Protein 2VLG (pdb70)

Radius of gyration: 27.36 Å; Cα contacts (8 Å, |Δi|>4): 821; chains: 4; bounding box: 69×35×75 Å

Solvent-accessible surface area: 21642 Å² total; per-residue (Å²): 135,46,0,50,3,0,6,14,68,97,20,75,0,2,4,3,15,64,38,0,104,143,39,0,21,39,93,25,55,68,0,27,49,38,74,11,122,94,10,12,34,136,123,9,66,159,36,4,130,40,34,14,181,72,154,87,19,1,16,18,5,25,0,44,0,46,59,102,92,162,70,84,19,113,0,20,0,4,34,39,44,174,189,196,39,30,6,1,34,2,49,52,115,163,40,0,47,1,0,9,16,94,95,21,67,0,4,4,1,15,65,34,0,106,144,49,0,20,41,92,20,52,67,0,36,51,39,95,8,118,98,11,4,36,144,132,11,38,132,50,4,101,31,29,14,190,75,143,92,13,2,15,18,5,29,0,44,0,55,51,100,88,158,65,84,21,115,0,20,0,4,14,28,22,98,61,215,26,35,0,0,29,1,58,52,107,151,48,1,76,3,28,3,26,46,53,4,90,2,92,93,2,18,64,31,0,93,143,44,1,13,40,103,59,59,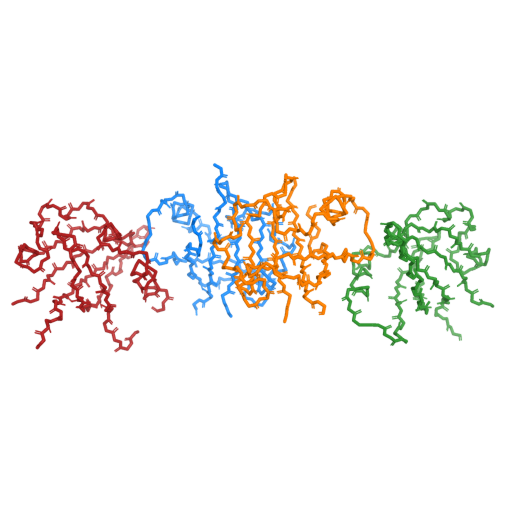72,0,70,37,39,22,8,45,93,13,0,44,139,117,14,43,66,115,14,11,38,26,15,9,71,123,36,144,160,88,69,8,60,4,47,2,47,47,95,84,154,72,76,27,105,1,56,1,57,28,117,54,61,51,69,181,83,182,136,53,98,58,53,0,64,5,109,6,110,13,79,126,226,149,51,1,76,2,29,2,26,47,54,2,94,2,94,91,2,17,63,31,0,99,143,43,1,19,40,99,66,61,70,1,72,34,37,23,8,43,94,11,7,94,149,122,1,52,144,68,4,28,31,31,21,14,114,130,177,131,38,4,43,2,53,4,39,49,99,87,154,71,87,24,94,1,44,1,50,44,113,62,57,49,65,180,101,183,100,39,94,52,80,0,66,7,108,8,100,21,68,125,163,227

B-factor: mean 29.2, std 7.33, range [7.34, 68.82]

Structure (mmCIF, N/CA/C/O backbone):
data_2VLG
#
_entry.id   2VLG
#
_cell.length_a   53.568
_cell.length_b   55.516
_cell.length_c   78.879
_cell.angle_alpha   90.00
_cell.angle_beta   109.01
_cell.angle_gamma   90.00
#
_symmetry.space_group_name_H-M   'P 1 21 1'
#
loop_
_entity.id
_entity.type
_entity.pdbx_description
1 polymer 'SPORULATION KINASE A'
2 non-polymer 'CHLORIDE ION'
3 non-polymer 'ACETATE ION'
4 water water
#
loop_
_atom_site.group_PDB
_atom_site.id
_atom_site.type_symbol
_atom_site.label_atom_id
_atom_site.label_alt_id
_atom_site.label_comp_id
_atom_site.label_asym_id
_atom_site.label_entity_id
_atom_site.label_seq_id
_atom_site.pdbx_PDB_ins_code
_atom_site.Cartn_x
_atom_site.Cartn_y
_atom_site.Cartn_z
_atom_site.occupancy
_atom_site.B_iso_or_equiv
_atom_site.auth_seq_id
_atom_site.auth_comp_id
_atom_site.auth_asym_id
_atom_site.auth_atom_id
_atom_site.pdbx_PDB_model_num
ATOM 1 N N . THR A 1 9 ? 38.360 -4.342 8.000 1.00 41.17 15 THR A N 1
ATOM 2 C CA . THR A 1 9 ? 37.432 -3.849 9.096 1.00 40.67 15 THR A CA 1
ATOM 3 C C . THR A 1 9 ? 37.643 -2.412 9.622 1.00 38.51 15 THR A C 1
ATOM 4 O O . THR A 1 9 ? 36.762 -1.871 10.334 1.00 38.70 15 THR A O 1
ATOM 8 N N . ASP A 1 10 ? 38.776 -1.783 9.298 1.00 34.98 16 ASP A N 1
ATOM 9 C CA . ASP A 1 10 ? 38.917 -0.369 9.668 1.00 30.24 16 ASP A CA 1
ATOM 10 C C . ASP A 1 10 ? 38.054 0.412 8.694 1.00 28.23 16 ASP A C 1
ATOM 11 O O . ASP A 1 10 ? 38.024 0.107 7.491 1.00 28.00 16 ASP A O 1
ATOM 16 N N . ILE A 1 11 ? 37.368 1.419 9.215 1.00 26.59 17 ILE A N 1
ATOM 17 C CA . ILE A 1 11 ? 36.655 2.399 8.424 1.00 25.52 17 ILE A CA 1
ATOM 18 C C . ILE A 1 11 ? 37.634 3.571 8.257 1.00 25.33 17 ILE A C 1
ATOM 19 O O . ILE A 1 11 ? 38.302 3.993 9.204 1.00 24.41 17 ILE A O 1
ATOM 24 N N . HIS A 1 12 ? 37.782 4.074 7.035 1.00 23.18 18 HIS A N 1
ATOM 25 C CA . HIS A 1 12 ? 38.700 5.169 6.855 1.00 21.92 18 HIS A CA 1
ATOM 26 C C . HIS A 1 12 ? 37.851 6.370 6.606 1.00 22.60 18 HIS A C 1
ATOM 27 O O . HIS A 1 12 ? 36.880 6.278 5.862 1.00 21.28 18 HIS A O 1
ATOM 34 N N . ALA A 1 13 ? 38.219 7.504 7.187 1.00 22.45 19 ALA A N 1
ATOM 35 C CA . ALA A 1 13 ? 37.442 8.661 7.030 1.00 21.96 19 ALA A CA 1
ATOM 36 C C . ALA A 1 13 ? 38.382 9.796 6.966 1.00 23.75 19 ALA A C 1
ATOM 37 O O . ALA A 1 13 ? 39.513 9.706 7.438 1.00 25.18 19 ALA A O 1
ATOM 39 N N . VAL A 1 14 ? 37.941 10.847 6.296 1.00 21.86 20 VAL A N 1
ATOM 40 C CA . VAL A 1 14 ? 38.707 12.086 6.246 1.00 21.50 20 VAL A CA 1
ATOM 41 C C . VAL A 1 14 ? 37.790 13.205 6.659 1.00 21.74 20 VAL A C 1
ATOM 42 O O . VAL A 1 14 ? 36.654 13.275 6.156 1.00 21.19 20 VAL A O 1
ATOM 46 N N . LEU A 1 15 ? 38.264 14.079 7.574 1.00 23.00 21 LEU A N 1
ATOM 47 C CA . LEU A 1 15 ? 37.425 15.171 8.072 1.00 23.37 21 LEU A CA 1
ATOM 48 C C . LEU A 1 15 ? 38.092 16.474 7.795 1.00 24.46 21 LEU A C 1
ATOM 49 O O . LEU A 1 15 ? 39.315 16.573 7.892 1.00 25.84 21 LEU A O 1
ATOM 54 N N . ALA A 1 16 ? 37.301 17.489 7.491 1.00 25.57 22 ALA A N 1
ATOM 55 C CA . ALA A 1 16 ? 37.860 18.839 7.361 1.00 25.71 22 ALA A CA 1
ATOM 56 C C . ALA A 1 16 ? 38.106 19.308 8.764 1.00 28.02 22 ALA A C 1
ATOM 57 O O . ALA A 1 16 ? 37.689 18.686 9.746 1.00 26.38 22 ALA A O 1
ATOM 59 N N . SER A 1 17 ? 38.777 20.430 8.879 1.00 28.94 23 SER A N 1
ATOM 60 C CA . SER A 1 17 ? 39.120 20.892 10.201 1.00 31.60 23 SER A CA 1
ATOM 61 C C . SER A 1 17 ? 37.887 21.343 11.003 1.00 32.09 23 SER A C 1
ATOM 62 O O . SER A 1 17 ? 37.945 21.393 12.228 1.00 33.13 23 SER A O 1
ATOM 65 N N . ASN A 1 18 ? 36.771 21.632 10.337 1.00 31.19 24 ASN A N 1
ATOM 66 C CA . ASN A 1 18 ? 35.540 21.957 11.042 1.00 31.43 24 ASN A CA 1
ATOM 67 C C . ASN A 1 18 ? 34.640 20.744 11.346 1.00 31.16 24 ASN A C 1
ATOM 68 O O . ASN A 1 18 ? 33.543 20.921 11.887 1.00 31.57 24 ASN A O 1
ATOM 73 N N . GLY A 1 19 ? 35.093 19.535 11.001 1.00 29.49 25 GLY A N 1
ATOM 74 C CA . GLY A 1 19 ? 34.363 18.260 11.315 1.00 27.59 25 GLY A CA 1
ATOM 75 C C . GLY A 1 19 ? 33.519 17.665 10.176 1.00 26.19 25 GLY A C 1
ATOM 76 O O . GLY A 1 19 ? 32.881 16.609 10.290 1.00 26.18 25 GLY A O 1
ATOM 77 N N . ARG A 1 20 ? 33.466 18.403 9.086 1.00 25.30 26 ARG A N 1
ATOM 78 C CA . ARG A 1 20 ? 32.767 17.981 7.911 1.00 24.24 26 ARG A CA 1
ATOM 79 C C . ARG A 1 20 ? 33.448 16.731 7.397 1.00 24.02 26 ARG A C 1
ATOM 80 O O . ARG A 1 20 ? 34.688 16.659 7.267 1.00 23.70 26 ARG A O 1
ATOM 88 N N . ILE A 1 21 ? 32.610 15.746 7.090 1.00 22.56 27 ILE A N 1
ATOM 89 C CA . ILE A 1 21 ? 33.092 14.488 6.593 1.00 21.18 27 ILE A CA 1
ATOM 90 C C . ILE A 1 21 ? 33.356 14.676 5.088 1.00 22.15 27 ILE A C 1
ATOM 91 O O . ILE A 1 21 ? 32.414 14.824 4.299 1.00 22.03 27 ILE A O 1
ATOM 96 N N . ILE A 1 22 ? 34.643 14.650 4.739 1.00 19.86 28 ILE A N 1
ATOM 97 C CA . ILE A 1 22 ? 35.127 14.793 3.343 1.00 19.50 28 ILE A CA 1
ATOM 98 C C . ILE A 1 22 ? 35.003 13.451 2.639 1.00 20.11 28 ILE A C 1
ATOM 99 O O . ILE A 1 22 ? 34.612 13.407 1.490 1.00 21.23 28 ILE A O 1
ATOM 104 N N . TYR A 1 23 ? 35.292 12.370 3.357 1.00 20.98 29 TYR A N 1
ATOM 105 C CA . TYR A 1 23 ? 35.268 11.042 2.777 1.00 20.49 29 TYR A CA 1
ATOM 106 C C . TYR A 1 23 ? 35.067 10.027 3.879 1.00 20.19 29 TYR A C 1
ATOM 107 O O . TYR A 1 23 ? 35.499 10.219 5.014 1.00 19.31 29 TYR A O 1
ATOM 116 N N . ILE A 1 24 ? 34.411 8.917 3.566 1.00 21.15 30 ILE A N 1
ATOM 117 C CA . ILE A 1 24 ? 34.353 7.821 4.477 1.00 21.64 30 ILE A CA 1
ATOM 118 C C . ILE A 1 24 ? 34.294 6.593 3.592 1.00 21.40 30 ILE A C 1
ATOM 119 O O . ILE A 1 24 ? 33.710 6.657 2.495 1.00 23.82 30 ILE A O 1
ATOM 124 N N . SER A 1 25 ? 34.945 5.510 4.008 1.00 22.40 31 SER A N 1
ATOM 125 C CA . SER A 1 25 ? 34.972 4.344 3.142 1.00 19.85 31 SER A CA 1
ATOM 126 C C . SER A 1 25 ? 33.630 3.633 3.071 1.00 22.34 31 SER A C 1
ATOM 127 O O . SER A 1 25 ? 32.716 3.937 3.871 1.00 22.16 31 SER A O 1
ATOM 130 N N . ALA A 1 26 ? 33.502 2.688 2.113 1.00 21.64 32 ALA A N 1
ATOM 131 C CA . ALA A 1 26 ? 32.182 2.135 1.771 1.00 23.48 32 ALA A CA 1
ATOM 132 C C . ALA A 1 26 ? 31.666 1.233 2.868 1.00 24.64 32 ALA A C 1
ATOM 133 O O . ALA A 1 26 ? 30.482 0.951 2.915 1.00 23.60 32 ALA A O 1
ATOM 135 N N . ASN A 1 27 ? 32.553 0.796 3.780 1.00 25.69 33 ASN A N 1
ATOM 136 C CA . ASN A 1 27 ? 32.095 -0.040 4.904 1.00 25.94 33 ASN A CA 1
ATOM 137 C C . ASN A 1 27 ? 31.378 0.729 6.025 1.00 26.22 33 ASN A C 1
ATOM 138 O O . ASN A 1 27 ? 31.000 0.167 7.049 1.00 25.64 33 ASN A O 1
ATOM 143 N N . SER A 1 28 ? 31.152 2.014 5.819 1.00 25.37 34 SER A N 1
ATOM 144 C CA . SER A 1 28 ? 30.279 2.739 6.684 1.00 26.01 34 SER A CA 1
ATOM 145 C C . SER A 1 28 ? 28.886 2.089 6.763 1.00 27.76 34 SER A C 1
ATOM 146 O O . SER A 1 28 ? 28.258 2.079 7.846 1.00 27.50 34 SER A O 1
ATOM 149 N N . LYS A 1 29 ? 28.387 1.587 5.634 1.00 28.07 35 LYS A N 1
ATOM 150 C CA . LYS A 1 29 ? 27.058 0.961 5.599 1.00 29.60 35 LYS A CA 1
ATOM 151 C C . LYS A 1 29 ? 27.039 -0.249 6.507 1.00 29.66 35 LYS A C 1
ATOM 152 O O . LYS A 1 29 ? 26.220 -0.308 7.432 1.00 31.16 35 LYS A O 1
ATOM 158 N N . LEU A 1 30 ? 27.971 -1.179 6.295 1.00 29.07 36 LEU A N 1
ATOM 159 C CA . LEU A 1 30 ? 28.129 -2.361 7.151 1.00 29.79 36 LEU A CA 1
ATOM 160 C C . LEU A 1 30 ? 28.151 -2.096 8.663 1.00 29.87 36 LEU A C 1
ATOM 161 O O . LEU A 1 30 ? 27.458 -2.771 9.439 1.00 30.23 36 LEU A O 1
ATOM 166 N N . HIS A 1 31 ? 29.005 -1.175 9.074 1.00 28.67 37 HIS A N 1
ATOM 167 C CA . HIS A 1 31 ? 29.263 -0.938 10.494 1.00 28.66 37 HIS A CA 1
ATOM 168 C C . HIS A 1 31 ? 28.356 0.102 11.139 1.00 28.96 37 HIS A C 1
ATOM 169 O O . HIS A 1 31 ? 28.061 -0.009 12.332 1.00 29.43 37 HIS A O 1
ATOM 176 N N . LEU A 1 32 ? 27.912 1.095 10.369 1.00 26.60 38 LEU A N 1
ATOM 177 C CA . LEU A 1 32 ? 27.282 2.243 10.959 1.00 27.05 38 LEU A CA 1
ATOM 178 C C . LEU A 1 32 ? 25.882 2.430 10.454 1.00 26.91 38 LEU A C 1
ATOM 179 O O . LEU A 1 32 ? 25.160 3.243 10.992 1.00 28.29 38 LEU A O 1
ATOM 184 N N . GLY A 1 33 ? 25.478 1.667 9.431 1.00 26.54 39 GLY A N 1
ATOM 185 C CA . GLY A 1 33 ? 24.114 1.740 8.932 1.00 25.04 39 GLY A CA 1
ATOM 186 C C . GLY A 1 33 ? 23.860 2.766 7.867 1.00 24.90 39 GLY A C 1
ATOM 187 O O . GLY A 1 33 ? 22.760 2.809 7.312 1.00 25.54 39 GLY A O 1
ATOM 188 N N . TYR A 1 34 ? 24.872 3.589 7.578 1.00 25.60 40 TYR A N 1
ATOM 189 C CA . TYR A 1 34 ? 24.772 4.638 6.595 1.00 25.48 40 TYR A CA 1
ATOM 190 C C . TYR A 1 34 ? 25.663 4.383 5.380 1.00 25.52 40 TYR A C 1
ATOM 191 O O . TYR A 1 34 ? 26.837 4.003 5.525 1.00 25.94 40 TYR A O 1
ATOM 200 N N . LEU A 1 35 ? 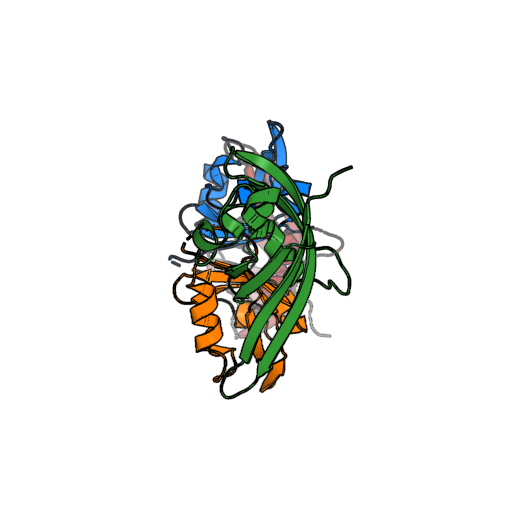25.118 4.635 4.186 1.00 25.41 41 LEU A N 1
ATOM 201 C CA . LEU A 1 35 ? 25.930 4.634 2.961 1.00 24.89 41 LEU A CA 1
ATOM 202 C C . LEU A 1 35 ? 26.904 5.801 3.013 1.00 26.35 41 LEU A C 1
ATOM 203 O O . LEU A 1 35 ? 26.634 6.787 3.691 1.00 23.90 41 LEU A O 1
ATOM 208 N N . GLN A 1 36 ? 28.011 5.739 2.262 1.00 26.75 42 GLN A N 1
ATOM 209 C CA . GLN A 1 36 ? 29.010 6.839 2.310 1.00 27.13 42 GLN A CA 1
ATOM 210 C C . GLN A 1 36 ? 28.364 8.126 1.940 1.00 27.43 42 GLN A C 1
ATOM 211 O O . GLN A 1 36 ? 28.692 9.196 2.496 1.00 28.23 42 GLN A O 1
ATOM 217 N N . GLY A 1 37 ? 27.445 8.059 0.971 1.00 27.36 43 GLY A N 1
ATOM 218 C CA . GLY A 1 37 ? 26.765 9.255 0.502 1.00 27.85 43 GLY A CA 1
ATOM 219 C C . GLY A 1 37 ? 25.868 9.903 1.524 1.00 28.54 43 GLY A C 1
ATOM 220 O O . GLY A 1 37 ? 25.510 11.102 1.402 1.00 29.31 43 GLY A O 1
ATOM 221 N N . GLU A 1 38 ? 25.455 9.116 2.518 1.00 27.31 44 GLU A N 1
ATOM 222 C CA . GLU A 1 38 ? 24.586 9.636 3.562 1.00 26.75 44 GLU A CA 1
ATOM 223 C C . GLU A 1 38 ? 25.395 10.369 4.624 1.00 27.57 44 GLU A C 1
ATOM 224 O O . GLU A 1 38 ? 24.840 11.122 5.419 1.00 30.27 44 GLU A O 1
ATOM 230 N N . MET A 1 39 ? 26.701 10.101 4.674 1.00 26.93 45 MET A N 1
ATOM 231 C CA . MET A 1 39 ? 27.590 10.735 5.645 1.00 24.04 45 MET A CA 1
ATOM 232 C C . MET A 1 39 ? 28.467 11.806 5.068 1.00 25.08 45 MET A C 1
ATOM 233 O O . MET A 1 39 ? 28.642 12.837 5.680 1.00 24.97 45 MET A O 1
ATOM 238 N N . ILE A 1 40 ? 29.001 11.594 3.863 1.00 22.98 46 ILE A N 1
ATOM 239 C CA . ILE A 1 40 ? 29.878 12.592 3.281 1.00 23.48 46 ILE A CA 1
ATOM 240 C C . ILE A 1 40 ? 29.129 13.896 3.127 1.00 23.39 46 ILE A C 1
ATOM 241 O O . ILE A 1 40 ? 27.981 13.922 2.655 1.00 24.82 46 ILE A O 1
ATOM 246 N N . GLY A 1 41 ? 29.781 14.989 3.528 1.00 23.98 47 GLY A N 1
ATOM 247 C CA . GLY A 1 41 ? 29.148 16.301 3.475 1.00 24.23 47 GLY A CA 1
ATOM 248 C C . GLY A 1 41 ? 28.426 16.708 4.730 1.00 25.49 47 GLY A C 1
ATOM 249 O O . GLY A 1 41 ? 28.092 17.883 4.895 1.00 25.64 47 GLY A O 1
ATOM 250 N N . SER A 1 42 ? 28.196 15.751 5.621 1.00 25.92 48 SER A N 1
ATOM 251 C CA . SER A 1 42 ? 27.607 16.053 6.932 1.00 27.32 48 SER A CA 1
ATOM 252 C C . SER A 1 42 ? 28.732 16.214 7.944 1.00 27.37 48 SER A C 1
ATOM 253 O O . SER A 1 42 ? 29.867 15.847 7.686 1.00 26.76 48 SER A O 1
ATOM 256 N N . PHE A 1 43 ? 28.405 16.711 9.131 1.00 28.01 49 PHE A N 1
ATOM 257 C CA . PHE A 1 43 ? 29.402 16.877 10.162 1.00 27.99 49 PHE A CA 1
ATOM 258 C C . PHE A 1 43 ? 29.473 15.620 10.949 1.00 27.86 49 PHE A C 1
ATOM 259 O O . PHE A 1 43 ? 28.454 15.032 11.251 1.00 28.38 49 PHE A O 1
ATOM 267 N N . LEU A 1 44 ? 30.657 15.229 11.364 1.00 26.67 50 LEU A N 1
ATOM 268 C CA . LEU A 1 44 ? 30.731 13.995 12.115 1.00 27.19 50 LEU A CA 1
ATOM 269 C C . LEU A 1 44 ? 29.856 14.114 13.403 1.00 28.41 50 LEU A C 1
ATOM 270 O O . LEU A 1 44 ? 29.217 13.154 13.802 1.00 27.35 50 LEU A O 1
ATOM 275 N N . LYS A 1 45 ? 29.751 15.318 13.985 1.00 28.63 51 LYS A N 1
ATOM 276 C CA . LYS A 1 45 ? 28.966 15.458 15.260 1.00 28.47 51 LYS A CA 1
ATOM 277 C C . LYS A 1 45 ? 27.526 14.978 15.157 1.00 28.23 51 LYS A C 1
ATOM 278 O O . LYS A 1 45 ? 26.887 14.673 16.161 1.00 29.87 51 LYS A O 1
ATOM 284 N N . THR A 1 46 ? 27.002 14.983 13.948 1.00 28.94 52 THR A N 1
ATOM 285 C CA . THR A 1 46 ? 25.630 14.675 13.641 1.00 29.58 52 THR A CA 1
ATOM 286 C C . THR A 1 46 ? 25.369 13.230 13.979 1.00 28.43 52 THR A C 1
ATOM 287 O O . THR A 1 46 ? 24.223 12.871 14.281 1.00 28.97 52 THR A O 1
ATOM 291 N N . PHE A 1 47 ? 26.427 12.405 13.910 1.00 25.82 53 PHE A N 1
ATOM 292 C CA . PHE A 1 47 ? 26.297 10.947 14.078 1.00 25.26 53 PHE A CA 1
ATOM 293 C C . PHE A 1 47 ? 26.731 10.448 15.439 1.00 24.69 53 PHE A C 1
ATOM 294 O O . PHE A 1 47 ? 26.555 9.305 15.750 1.00 26.73 53 PHE A O 1
ATOM 302 N N . LEU A 1 48 ? 27.255 11.330 16.285 1.00 24.47 54 LEU A N 1
ATOM 303 C CA . LEU A 1 48 ? 27.809 10.926 17.553 1.00 23.07 54 LEU A CA 1
ATOM 304 C C . LEU A 1 48 ? 26.769 10.956 18.630 1.00 23.90 54 LEU A C 1
ATOM 305 O O . LEU A 1 48 ? 25.855 11.826 18.604 1.00 24.45 54 LEU A O 1
ATOM 310 N N . HIS A 1 49 ? 26.918 10.091 19.616 1.00 23.30 55 HIS A N 1
ATOM 311 C CA . HIS A 1 49 ? 26.088 10.268 20.800 1.00 24.87 55 HIS A CA 1
ATOM 312 C C . HIS A 1 49 ? 26.203 11.661 21.342 1.00 26.05 55 HIS A C 1
ATOM 313 O O . HIS A 1 49 ? 27.311 12.199 21.479 1.00 25.92 55 HIS A O 1
ATOM 320 N N . GLU A 1 50 ? 25.078 12.293 21.721 1.00 26.26 56 GLU A N 1
ATOM 321 C CA . GLU A 1 50 ? 25.178 13.691 22.062 1.00 26.85 56 GLU A CA 1
ATOM 322 C C . GLU A 1 50 ? 26.174 13.958 23.191 1.00 27.92 56 GLU A C 1
ATOM 323 O O . GLU A 1 50 ? 26.710 15.058 23.280 1.00 28.64 56 GLU A O 1
ATOM 329 N N . GLU A 1 51 ? 26.400 12.992 24.081 1.00 28.01 57 GLU A N 1
ATOM 330 C CA . GLU A 1 51 ? 27.329 13.195 25.174 1.00 29.18 57 GLU A CA 1
ATOM 331 C C . GLU A 1 51 ? 28.793 13.113 24.828 1.00 28.46 57 GLU A C 1
ATOM 332 O O . GLU A 1 51 ? 29.653 13.460 25.666 1.00 28.69 57 GLU A O 1
ATOM 338 N N . ASP A 1 52 ? 29.090 12.619 23.629 1.00 27.17 58 ASP A N 1
ATOM 339 C CA . ASP A 1 52 ? 30.464 12.380 23.239 1.00 28.18 58 ASP A CA 1
ATOM 340 C C . ASP A 1 52 ? 30.984 13.456 22.324 1.00 28.67 58 ASP A C 1
ATOM 341 O O . ASP A 1 52 ? 32.071 13.323 21.799 1.00 28.64 58 ASP A O 1
ATOM 346 N N . GLN A 1 53 ? 30.229 14.548 22.165 1.00 29.96 59 GLN A N 1
ATOM 347 C CA . GLN A 1 53 ? 30.589 15.591 21.209 1.00 31.29 59 GLN A CA 1
ATOM 348 C C . GLN A 1 53 ? 31.807 16.466 21.630 1.00 31.51 59 GLN A C 1
ATOM 349 O O . GLN A 1 53 ? 32.635 16.803 20.793 1.00 32.18 59 GLN A O 1
ATOM 355 N N . PHE A 1 54 ? 31.903 16.852 22.903 1.00 32.13 60 PHE A N 1
ATOM 356 C CA . PHE A 1 54 ? 33.093 17.565 23.373 1.00 31.74 60 PHE A CA 1
ATOM 357 C C . PHE A 1 54 ? 34.338 16.661 23.251 1.00 33.18 60 PHE A C 1
ATOM 358 O O . PHE A 1 54 ? 35.349 17.048 22.675 1.00 34.78 60 PHE A O 1
ATOM 366 N N . LEU A 1 55 ? 34.234 15.462 23.802 1.00 32.50 61 LEU A N 1
ATOM 367 C CA . LEU A 1 55 ? 35.313 14.487 23.802 1.00 32.18 61 LEU A CA 1
ATOM 368 C C . LEU A 1 55 ? 35.922 14.271 22.408 1.00 30.73 61 LEU A C 1
ATOM 369 O O . LEU A 1 55 ? 37.172 14.381 22.227 1.00 30.45 61 LEU A O 1
ATOM 374 N N . VAL A 1 56 ? 35.079 14.002 21.414 1.00 28.80 62 VAL A N 1
ATOM 375 C CA . VAL A 1 56 ? 35.571 13.777 20.058 1.00 28.80 62 VAL A CA 1
ATOM 376 C C . VAL A 1 56 ? 36.102 15.038 19.405 1.00 29.38 62 VAL A C 1
ATOM 377 O O . VAL A 1 56 ? 37.180 15.025 18.837 1.00 30.24 62 VAL A O 1
ATOM 381 N N . GLU A 1 57 ? 35.377 16.146 19.469 1.00 30.57 63 GLU A N 1
ATOM 382 C CA . GLU A 1 57 ? 35.890 17.383 18.833 1.00 29.42 63 GLU A CA 1
ATOM 383 C C . GLU A 1 57 ? 37.274 17.752 19.375 1.00 29.84 63 GLU A C 1
ATOM 384 O O . GLU A 1 57 ? 38.171 18.215 18.640 1.00 30.61 63 GLU A O 1
ATOM 390 N N . SER A 1 58 ? 37.409 17.586 20.680 1.00 28.80 64 SER A N 1
ATOM 391 C CA . SER A 1 58 ? 38.624 17.939 21.363 1.00 28.85 64 SER A CA 1
ATOM 392 C C . SER A 1 58 ? 39.757 17.013 20.940 1.00 29.03 64 SER A C 1
ATOM 393 O O . SER A 1 58 ? 40.889 17.481 20.706 1.00 28.35 64 SER A O 1
ATOM 396 N N . TYR A 1 59 ? 39.471 15.707 20.872 1.00 26.99 65 TYR A N 1
ATOM 397 C CA . TYR A 1 59 ? 40.454 14.719 20.449 1.00 26.53 65 TYR A CA 1
ATOM 398 C C . TYR A 1 59 ? 41.066 15.066 19.094 1.00 27.94 65 TYR A C 1
ATOM 399 O O . TYR A 1 59 ? 42.297 15.052 18.920 1.00 25.91 65 TYR A O 1
ATOM 408 N N . PHE A 1 60 ? 40.204 15.401 18.136 1.00 28.69 66 PHE A N 1
ATOM 409 C CA . PHE A 1 60 ? 40.671 15.524 16.769 1.00 30.36 66 PHE A CA 1
ATOM 410 C C . PHE A 1 60 ? 41.234 16.885 16.455 1.00 30.88 66 PHE A C 1
ATOM 411 O O . PHE A 1 60 ? 41.931 17.027 15.446 1.00 32.10 66 PHE A O 1
ATOM 419 N N . TYR A 1 61 ? 40.974 17.871 17.322 1.00 31.79 67 TYR A N 1
ATOM 420 C CA . TYR A 1 61 ? 41.676 19.183 17.246 1.00 32.19 67 TYR A CA 1
ATOM 421 C C . TYR A 1 61 ? 43.157 19.094 17.692 1.00 32.16 67 TYR A C 1
ATOM 422 O O . TYR A 1 61 ? 44.042 19.721 17.098 1.00 32.04 67 TYR A O 1
ATOM 431 N N . ASN A 1 62 ? 43.393 18.317 18.745 1.00 30.46 68 ASN A N 1
ATOM 432 C CA . ASN A 1 62 ? 44.713 18.148 19.343 1.00 30.26 68 ASN A CA 1
ATOM 433 C C . ASN A 1 62 ? 45.738 17.460 18.479 1.00 28.97 68 ASN A C 1
ATOM 434 O O . ASN A 1 62 ? 45.403 16.582 17.731 1.00 27.88 68 ASN A O 1
ATOM 439 N N . GLU A 1 63 ? 47.000 17.867 18.592 1.00 29.71 69 GLU A N 1
ATOM 440 C CA . GLU A 1 63 ? 48.061 17.329 17.717 1.00 30.36 69 GLU A CA 1
ATOM 441 C C . GLU A 1 63 ? 48.618 16.021 18.227 1.00 28.93 69 GLU A C 1
ATOM 442 O O . GLU A 1 63 ? 49.004 15.140 17.439 1.00 28.42 69 GLU A O 1
ATOM 448 N N . HIS A 1 64 ? 48.698 15.903 19.551 1.00 26.60 70 HIS A N 1
ATOM 449 C CA . HIS A 1 64 ? 49.444 14.788 20.119 1.00 24.80 70 HIS A CA 1
ATOM 450 C C . HIS A 1 64 ? 48.497 13.702 20.476 1.00 22.31 70 HIS A C 1
ATOM 451 O O . HIS A 1 64 ? 47.510 13.973 21.117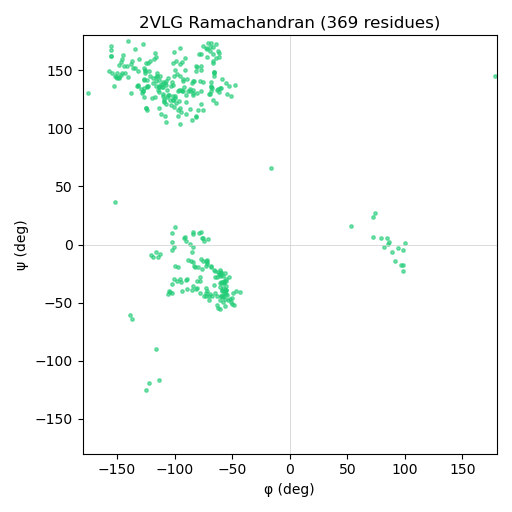 1.00 22.49 70 HIS A O 1
ATOM 458 N N . HIS A 1 65 ? 48.797 12.472 2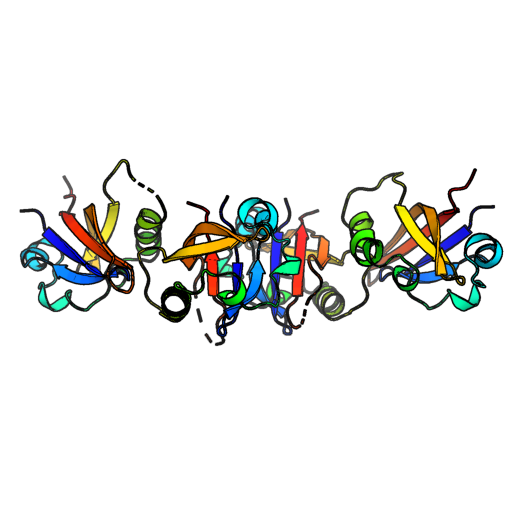0.079 1.00 21.15 71 HIS A N 1
ATOM 459 C CA . HIS A 1 65 ? 47.915 11.332 20.435 1.00 21.68 71 HIS A CA 1
ATOM 460 C C . HIS A 1 65 ? 48.732 10.140 20.838 1.00 20.91 71 HIS A C 1
ATOM 461 O O . HIS A 1 65 ? 49.899 10.042 20.446 1.00 20.82 71 HIS A O 1
ATOM 468 N N . LEU A 1 66 ? 48.147 9.262 21.637 1.00 19.92 72 LEU A N 1
ATOM 469 C CA . LEU A 1 66 ? 48.703 7.947 21.817 1.00 18.44 72 LEU A CA 1
ATOM 470 C C . LEU A 1 66 ? 47.549 6.973 21.815 1.00 19.72 72 LEU A C 1
ATOM 471 O O . LEU A 1 66 ? 47.440 6.150 20.927 1.00 22.12 72 LEU A O 1
ATOM 476 N N . MET A 1 67 ? 46.631 7.113 22.754 1.00 18.96 73 MET A N 1
ATOM 477 C CA . MET A 1 67 ? 45.474 6.204 22.825 1.00 20.16 73 MET A CA 1
ATOM 478 C C . MET A 1 67 ? 44.480 6.616 21.759 1.00 20.88 73 MET A C 1
ATOM 479 O O . MET A 1 67 ? 44.395 7.783 21.431 1.00 19.73 73 MET A O 1
ATOM 484 N N . PRO A 1 68 ? 43.717 5.662 21.246 1.00 21.82 74 PRO A N 1
ATOM 485 C CA . PRO A 1 68 ? 42.550 5.994 20.390 1.00 22.07 74 PRO A CA 1
ATOM 486 C C . PRO A 1 68 ? 41.473 6.747 21.122 1.00 23.83 74 PRO A C 1
ATOM 487 O O . PRO A 1 68 ? 41.512 6.857 22.382 1.00 24.03 74 PRO A O 1
ATOM 491 N N . CYS A 1 69 ? 40.473 7.211 20.369 1.00 24.22 75 CYS A N 1
ATOM 492 C CA . CYS A 1 69 ? 39.340 7.948 20.988 1.00 24.43 75 CYS A CA 1
ATOM 493 C C . CYS A 1 69 ? 38.263 6.918 20.934 1.00 23.92 75 CYS A C 1
ATOM 494 O O . CYS A 1 69 ? 38.001 6.442 19.865 1.00 23.59 75 CYS A O 1
ATOM 497 N N . THR A 1 70 ? 37.598 6.655 22.063 1.00 23.40 76 THR A N 1
ATOM 498 C CA . THR A 1 70 ? 36.526 5.728 22.182 1.00 24.80 76 THR A CA 1
ATOM 499 C C . THR A 1 70 ? 35.267 6.536 22.379 1.00 23.81 76 THR A C 1
ATOM 500 O O . THR A 1 70 ? 35.190 7.346 23.309 1.00 25.32 76 THR A O 1
ATOM 504 N N . PHE A 1 71 ? 34.273 6.302 21.516 1.00 24.09 77 PHE A N 1
ATOM 505 C CA . PHE A 1 71 ? 33.049 7.074 21.578 1.00 23.90 77 PHE A CA 1
ATOM 506 C C . PHE A 1 71 ? 31.892 6.298 20.967 1.00 24.09 77 PHE A C 1
ATOM 507 O O . PHE A 1 71 ? 32.057 5.210 20.367 1.00 24.82 77 PHE A O 1
ATOM 515 N N . ARG A 1 72 ? 30.689 6.819 21.221 1.00 25.83 78 ARG A N 1
ATOM 516 C CA . ARG A 1 72 ? 29.479 6.183 20.701 1.00 25.61 78 ARG A CA 1
ATOM 517 C C . ARG A 1 72 ? 29.046 6.844 19.409 1.00 25.64 78 ARG A C 1
ATOM 518 O O . ARG A 1 72 ? 28.952 8.076 19.258 1.00 23.95 78 ARG A O 1
ATOM 526 N N . PHE A 1 73 ? 28.741 6.012 18.441 1.00 25.00 79 PHE A N 1
ATOM 527 C CA . PHE A 1 73 ? 28.163 6.478 17.202 1.00 22.89 79 PHE A CA 1
ATOM 528 C C . PHE A 1 73 ? 26.698 6.057 17.211 1.00 23.17 79 PHE A C 1
ATOM 529 O O . PHE A 1 73 ? 26.384 4.959 17.668 1.00 22.63 79 PHE A O 1
ATOM 537 N N . ILE A 1 74 ? 25.793 6.899 16.737 1.00 20.92 80 ILE A N 1
ATOM 538 C CA . ILE A 1 74 ? 24.392 6.468 16.593 1.00 21.13 80 ILE A CA 1
ATOM 539 C C . ILE A 1 74 ? 24.141 5.973 15.189 1.00 21.99 80 ILE A C 1
ATOM 540 O O . ILE A 1 74 ? 24.187 6.745 14.225 1.00 22.37 80 ILE A O 1
ATOM 545 N N . LYS A 1 75 ? 23.867 4.682 15.046 1.00 20.95 81 LYS A N 1
ATOM 546 C CA . LYS A 1 75 ? 23.597 4.137 13.752 1.00 22.45 81 LYS A CA 1
ATOM 547 C C . LYS A 1 75 ? 22.315 4.664 13.149 1.00 23.23 81 LYS A C 1
ATOM 548 O O . LYS A 1 75 ? 21.465 5.257 13.834 1.00 24.19 81 LYS A O 1
ATOM 554 N N . LYS A 1 76 ? 22.109 4.366 11.860 1.00 22.70 82 LYS A N 1
ATOM 555 C CA . LYS A 1 76 ? 20.898 4.787 11.203 1.00 22.12 82 LYS A CA 1
ATOM 556 C C . LYS A 1 76 ? 19.632 4.289 11.892 1.00 23.05 82 LYS A C 1
ATOM 557 O O . LYS A 1 76 ? 18.595 4.957 11.877 1.00 23.04 82 LYS A O 1
ATOM 563 N N . ASP A 1 77 ? 19.693 3.124 12.526 1.00 23.54 83 ASP A N 1
ATOM 564 C CA . ASP A 1 77 ? 18.490 2.600 13.165 1.00 22.69 83 ASP A CA 1
ATOM 565 C C . ASP A 1 77 ? 18.295 3.193 14.576 1.00 22.29 83 ASP A C 1
ATOM 566 O O . ASP A 1 77 ? 17.437 2.778 15.327 1.00 21.63 83 ASP A O 1
ATOM 571 N N . HIS A 1 78 ? 19.074 4.207 14.917 1.00 22.79 84 HIS A N 1
ATOM 572 C CA . HIS A 1 78 ? 18.865 4.880 16.190 1.00 23.03 84 HIS A CA 1
ATOM 573 C C . HIS A 1 78 ? 19.329 4.091 17.383 1.00 23.57 84 HIS A C 1
ATOM 574 O O . HIS A 1 78 ? 18.846 4.323 18.498 1.00 23.58 84 HIS A O 1
ATOM 581 N N . THR A 1 79 ? 20.316 3.213 17.180 1.00 24.07 85 THR A N 1
ATOM 582 C CA . THR A 1 79 ? 20.938 2.487 18.295 1.00 23.62 85 THR A CA 1
ATOM 583 C C . THR A 1 79 ? 22.430 2.787 18.332 1.00 24.19 85 THR A C 1
ATOM 584 O O . THR A 1 79 ? 22.971 3.216 17.354 1.00 24.88 85 THR A O 1
ATOM 588 N N . ILE A 1 80 ? 23.063 2.601 19.481 1.00 23.93 86 ILE A N 1
ATOM 589 C CA . ILE A 1 80 ? 24.475 3.002 19.708 1.00 25.68 86 ILE A CA 1
ATOM 590 C C . ILE A 1 80 ? 25.381 1.918 19.208 1.00 26.61 86 ILE A C 1
ATOM 591 O O . ILE A 1 80 ? 25.080 0.751 19.366 1.00 26.95 86 ILE A O 1
ATOM 596 N N . VAL A 1 81 ? 26.494 2.306 18.592 1.00 27.20 87 VAL A N 1
ATOM 597 C CA . VAL A 1 81 ? 27.609 1.390 18.456 1.00 27.85 87 VAL A CA 1
ATOM 598 C C . VAL A 1 81 ? 28.879 2.066 19.018 1.00 27.69 87 VAL A C 1
ATOM 599 O O . VAL A 1 81 ? 29.120 3.274 18.786 1.00 29.63 87 VAL A O 1
ATOM 603 N N . TRP A 1 82 ? 29.666 1.343 19.811 1.00 27.25 88 TRP A N 1
ATOM 604 C CA . TRP A 1 82 ? 30.926 1.952 20.316 1.00 27.45 88 TRP A CA 1
ATOM 605 C C . TRP A 1 82 ? 32.028 1.787 19.297 1.00 28.14 88 TRP A C 1
ATOM 606 O O . TRP A 1 82 ? 32.201 0.679 18.729 1.00 28.06 88 TRP A O 1
ATOM 617 N N . VAL A 1 83 ? 32.837 2.820 19.104 1.00 27.28 89 VAL A N 1
ATOM 618 C CA . VAL A 1 83 ? 33.956 2.681 18.151 1.00 28.37 89 VAL A CA 1
ATOM 619 C C . VAL A 1 83 ? 35.188 3.309 18.750 1.00 26.87 89 VAL A C 1
ATOM 620 O O . VAL A 1 83 ? 35.097 4.135 19.686 1.00 27.21 89 VAL A O 1
ATOM 624 N N . GLU A 1 84 ? 36.344 2.894 18.265 1.00 26.47 90 GLU A N 1
ATOM 625 C CA . GLU A 1 84 ? 37.566 3.633 18.588 1.00 26.87 90 GLU A CA 1
ATOM 626 C C . GLU A 1 84 ? 38.152 4.133 17.300 1.00 25.73 90 GLU A C 1
ATOM 627 O O . GLU A 1 84 ? 38.153 3.414 16.306 1.00 25.27 90 GLU A O 1
ATOM 633 N N . ALA A 1 85 ? 38.722 5.333 17.351 1.00 24.20 91 ALA A N 1
ATOM 634 C CA . ALA A 1 85 ? 39.290 5.965 16.184 1.00 23.26 91 ALA A CA 1
ATOM 635 C C . ALA A 1 85 ? 40.660 6.489 16.510 1.00 24.04 91 ALA A C 1
ATOM 636 O O . ALA A 1 85 ? 40.924 6.927 17.651 1.00 24.67 91 ALA A O 1
ATOM 638 N N . ALA A 1 86 ? 41.525 6.512 15.504 1.00 24.52 92 ALA A N 1
ATOM 639 C CA . ALA A 1 86 ? 42.893 7.013 15.672 1.00 23.90 92 ALA A CA 1
ATOM 640 C C . ALA A 1 86 ? 43.257 7.796 14.422 1.00 25.53 92 ALA A C 1
ATOM 641 O O . ALA A 1 86 ? 42.790 7.444 13.328 1.00 26.54 92 ALA A O 1
ATOM 643 N N . VAL A 1 87 ? 44.022 8.875 14.589 1.00 25.01 93 VAL A N 1
ATOM 644 C CA . VAL A 1 87 ? 44.610 9.607 13.470 1.00 26.31 93 VAL A CA 1
ATOM 645 C C . VAL A 1 87 ? 45.587 8.679 12.750 1.00 28.34 93 VAL A C 1
ATOM 646 O O . VAL A 1 87 ? 46.568 8.203 13.372 1.00 28.37 93 VAL A O 1
ATOM 650 N N . GLU A 1 88 ? 45.343 8.467 11.450 1.00 31.18 94 GLU A N 1
ATOM 651 C CA . GLU A 1 88 ? 45.894 7.358 10.619 1.00 34.96 94 GLU A CA 1
ATOM 652 C C . GLU A 1 88 ? 47.098 7.829 9.820 1.00 36.47 94 GLU A C 1
ATOM 653 O O . GLU A 1 88 ? 48.001 7.043 9.552 1.00 37.45 94 GLU A O 1
ATOM 659 N N . ILE A 1 89 ? 47.122 9.105 9.439 1.00 38.49 95 ILE A N 1
ATOM 660 C CA . ILE A 1 89 ? 48.202 9.678 8.617 1.00 40.59 95 ILE A CA 1
ATOM 661 C C . ILE A 1 89 ? 48.202 11.130 9.009 1.00 42.35 95 ILE A C 1
ATOM 662 O O . ILE A 1 89 ? 47.138 11.739 9.127 1.00 42.35 95 ILE A O 1
ATOM 667 N N . VAL A 1 90 ? 49.380 11.701 9.207 1.00 44.55 96 VAL A N 1
ATOM 668 C CA . VAL A 1 90 ? 49.427 13.091 9.653 1.00 46.54 96 VAL A CA 1
ATOM 669 C C . VAL A 1 90 ? 50.307 13.964 8.756 1.00 46.73 96 VAL A C 1
ATOM 670 O O . VAL A 1 90 ? 49.795 14.592 7.827 1.00 47.32 96 VAL A O 1
ATOM 674 N N . GLU A 1 98 ? 44.614 24.587 7.994 1.00 49.23 104 GLU A N 1
ATOM 675 C CA . GLU A 1 98 ? 43.516 23.942 7.264 1.00 48.77 104 GLU A CA 1
ATOM 676 C C . GLU A 1 98 ? 43.985 22.588 6.755 1.00 47.82 104 GLU A C 1
ATOM 677 O O . GLU A 1 98 ? 44.151 22.379 5.538 1.00 48.35 104 GLU A O 1
ATOM 683 N N . ARG A 1 99 ? 44.261 21.700 7.713 1.00 45.90 105 ARG A N 1
ATOM 684 C CA . ARG A 1 99 ? 44.655 20.329 7.432 1.00 43.97 105 ARG A CA 1
ATOM 685 C C . ARG A 1 99 ? 43.452 19.441 7.675 1.00 41.35 105 ARG A C 1
ATOM 686 O O . ARG A 1 99 ? 42.687 19.642 8.616 1.00 41.87 105 ARG A O 1
ATOM 694 N N . GLU A 1 100 ? 43.296 18.473 6.793 1.00 37.07 106 GLU A N 1
ATOM 695 C CA . GLU A 1 100 ? 42.301 17.487 6.948 1.00 33.70 106 GLU A CA 1
ATOM 696 C C . GLU A 1 100 ? 42.850 16.490 7.919 1.00 31.29 106 GLU A C 1
ATOM 697 O O . GLU A 1 100 ? 44.083 16.295 8.020 1.00 30.80 106 GLU A O 1
ATOM 703 N N . ILE A 1 101 ? 41.941 15.839 8.621 1.00 29.65 107 ILE A N 1
ATOM 704 C CA . ILE A 1 101 ? 42.302 14.748 9.503 1.00 28.07 107 ILE A CA 1
ATOM 705 C C . ILE A 1 101 ? 41.983 13.426 8.823 1.00 26.10 107 ILE A C 1
ATOM 706 O O . ILE A 1 101 ? 40.836 13.195 8.455 1.00 24.77 107 ILE A O 1
ATOM 711 N N . ILE A 1 102 ? 42.969 12.551 8.695 1.00 25.13 108 ILE A N 1
ATOM 712 C CA . ILE A 1 102 ? 42.725 11.205 8.173 1.00 23.93 108 ILE A CA 1
ATOM 713 C C . ILE A 1 102 ? 42.666 10.243 9.350 1.00 24.07 108 ILE A C 1
ATOM 714 O O . ILE A 1 102 ? 43.640 10.095 10.080 1.00 23.56 108 ILE A O 1
ATOM 719 N N . LEU A 1 103 ? 41.532 9.577 9.552 1.00 24.96 109 LEU A N 1
ATOM 720 C CA . LEU A 1 103 ? 41.394 8.704 10.699 1.00 25.16 109 LEU A CA 1
ATOM 721 C C . LEU A 1 103 ? 41.000 7.302 10.259 1.00 25.93 109 LEU A C 1
ATOM 722 O O . LEU A 1 103 ? 40.527 7.100 9.124 1.00 27.15 109 LEU A O 1
ATOM 727 N N . LYS A 1 104 ? 41.312 6.327 11.100 1.00 25.25 110 LYS A N 1
ATOM 728 C CA . LYS A 1 104 ? 40.848 4.957 10.933 1.00 25.13 110 LYS A CA 1
ATOM 729 C C . LYS A 1 104 ? 40.016 4.687 12.162 1.00 25.76 110 LYS A C 1
ATOM 730 O O . LYS A 1 104 ? 40.297 5.214 13.248 1.00 24.66 110 LYS A O 1
ATOM 736 N N A MET A 1 105 ? 38.958 3.911 11.990 0.50 24.93 111 MET A N 1
ATOM 737 N N B MET A 1 105 ? 38.984 3.875 12.006 0.50 25.14 111 MET A N 1
ATOM 738 C CA A MET A 1 105 ? 38.117 3.587 13.127 0.50 26.04 111 MET A CA 1
ATOM 739 C CA B MET A 1 105 ? 38.140 3.605 13.148 0.50 26.70 111 MET A CA 1
ATOM 740 C C A MET A 1 105 ? 37.545 2.203 13.019 0.50 26.88 111 MET A C 1
ATOM 741 C C B MET A 1 105 ? 37.502 2.239 13.023 0.50 27.18 111 MET A C 1
ATOM 742 O O A MET A 1 105 ? 37.482 1.617 11.931 0.50 26.38 111 MET A O 1
ATOM 743 O O B MET A 1 105 ? 37.364 1.692 11.921 0.50 26.95 111 MET A O 1
ATOM 752 N N . LYS A 1 106 ? 37.172 1.646 14.166 1.00 27.17 112 LYS A N 1
ATOM 753 C CA . LYS A 1 106 ? 36.602 0.327 14.167 1.00 28.23 112 LYS A CA 1
ATOM 754 C C . LYS A 1 106 ? 35.596 0.205 15.249 1.00 28.28 112 LYS A C 1
ATOM 755 O O . LYS A 1 106 ? 35.706 0.824 16.310 1.00 28.18 112 LYS A O 1
ATOM 761 N N . VAL A 1 107 ? 34.609 -0.615 14.966 1.00 30.24 113 VAL A N 1
ATOM 762 C CA . VAL A 1 107 ? 33.602 -0.930 15.938 1.00 31.86 113 VAL A CA 1
ATOM 763 C C . VAL A 1 107 ? 34.215 -1.796 17.041 1.00 33.69 113 VAL A C 1
ATOM 764 O O . VAL A 1 107 ? 34.873 -2.813 16.764 1.00 34.05 113 VAL A O 1
ATOM 768 N N . LEU A 1 108 ? 34.003 -1.414 18.302 1.00 35.40 114 LEU A N 1
ATOM 769 C CA . LEU A 1 108 ? 34.371 -2.317 19.403 1.00 36.15 114 LEU A CA 1
ATOM 770 C C . LEU A 1 108 ? 33.185 -3.251 19.596 1.00 37.54 114 LEU A C 1
ATOM 771 O O . LEU A 1 108 ? 33.292 -4.457 19.417 1.00 38.50 114 LEU A O 1
ATOM 776 N N . THR B 1 9 ? 41.356 -4.980 -5.818 1.00 43.16 15 THR B N 1
ATOM 777 C CA . THR B 1 9 ? 40.373 -3.867 -5.594 1.00 41.89 15 THR B CA 1
ATOM 778 C C . THR B 1 9 ? 40.851 -2.443 -6.043 1.00 40.02 15 THR B C 1
ATOM 779 O O . THR B 1 9 ? 41.944 -2.258 -6.584 1.00 42.03 15 THR B O 1
ATOM 783 N N . ASP B 1 10 ? 39.986 -1.450 -5.854 1.00 36.42 16 ASP B N 1
ATOM 784 C CA . ASP B 1 10 ? 40.219 -0.103 -6.314 1.00 32.27 16 ASP B CA 1
ATOM 785 C C . ASP B 1 10 ? 41.120 0.703 -5.366 1.00 29.85 16 ASP B C 1
ATOM 786 O O . ASP B 1 10 ? 41.192 0.454 -4.150 1.00 27.33 16 ASP B O 1
ATOM 791 N N . ILE B 1 11 ? 41.802 1.679 -5.939 1.00 26.74 17 ILE B N 1
ATOM 792 C CA . ILE B 1 11 ? 42.489 2.680 -5.167 1.00 26.01 17 ILE B CA 1
ATOM 793 C C . ILE B 1 11 ? 41.511 3.837 -5.008 1.00 25.49 17 ILE B C 1
ATOM 794 O O . ILE B 1 11 ? 40.880 4.249 -5.968 1.00 26.30 17 ILE B O 1
ATOM 799 N N . HIS B 1 12 ? 41.347 4.346 -3.784 1.00 23.97 18 HIS B N 1
ATOM 800 C CA . HIS B 1 12 ? 40.468 5.487 -3.545 1.00 22.38 18 HIS B CA 1
ATOM 801 C C . HIS B 1 12 ? 41.267 6.726 -3.260 1.00 23.48 18 HIS B C 1
ATOM 802 O O . HIS B 1 12 ? 42.222 6.675 -2.520 1.00 23.17 18 HIS B O 1
ATOM 809 N N . ALA B 1 13 ? 40.883 7.862 -3.839 1.00 22.94 19 ALA B N 1
ATOM 810 C CA . ALA B 1 13 ? 41.687 9.022 -3.620 1.00 23.20 19 ALA B CA 1
ATOM 811 C C . ALA B 1 13 ? 40.695 10.147 -3.478 1.00 23.46 19 ALA B C 1
ATOM 812 O O . ALA B 1 13 ? 39.600 10.051 -3.998 1.00 24.58 19 ALA B O 1
ATOM 814 N N . VAL B 1 14 ? 41.106 11.186 -2.762 1.00 22.57 20 VAL B N 1
ATOM 815 C CA . VAL B 1 14 ? 40.335 12.382 -2.604 1.00 21.80 20 VAL B CA 1
ATOM 816 C C . VAL B 1 14 ? 41.261 13.485 -3.002 1.00 21.56 20 VAL B C 1
ATOM 817 O O . VAL B 1 14 ? 42.370 13.558 -2.502 1.00 22.24 20 VAL B O 1
ATOM 821 N N . LEU B 1 15 ? 40.810 14.330 -3.937 1.00 24.45 21 LEU B N 1
ATOM 822 C CA . LEU B 1 15 ? 41.622 15.501 -4.358 1.00 23.30 21 LEU B CA 1
ATOM 823 C C . LEU B 1 15 ? 40.932 16.740 -3.922 1.00 24.67 21 LEU B C 1
ATOM 824 O O . LEU B 1 15 ? 39.699 16.790 -3.930 1.00 25.08 21 LEU B O 1
ATOM 829 N N . ALA B 1 16 ? 41.708 17.759 -3.547 1.00 25.31 22 ALA B N 1
ATOM 830 C CA . ALA B 1 16 ? 41.163 19.109 -3.396 1.00 27.22 22 ALA B CA 1
ATOM 831 C C . ALA B 1 16 ? 40.888 19.657 -4.792 1.00 29.02 22 ALA B C 1
ATOM 832 O O . ALA B 1 16 ? 41.294 19.053 -5.801 1.00 28.18 22 ALA B O 1
ATOM 834 N N . SER B 1 17 ? 40.181 20.784 -4.845 1.00 30.83 23 SER B N 1
ATOM 835 C CA . SER B 1 17 ? 39.832 21.415 -6.109 1.00 32.96 23 SER B CA 1
ATOM 836 C C . SER B 1 17 ? 41.067 21.812 -6.957 1.00 33.07 23 SER B C 1
ATOM 837 O O . SER B 1 17 ? 40.973 21.879 -8.164 1.00 34.54 23 SER B O 1
ATOM 840 N N . ASN B 1 18 ? 42.224 22.001 -6.332 1.00 33.78 24 ASN B N 1
ATOM 841 C CA . ASN B 1 18 ? 43.456 22.332 -7.066 1.00 33.76 24 ASN B CA 1
ATOM 842 C C . ASN B 1 18 ? 44.283 21.113 -7.451 1.00 33.37 24 ASN B C 1
ATOM 843 O O . ASN B 1 18 ? 45.422 21.281 -7.917 1.00 33.51 24 ASN B O 1
ATOM 848 N N . GLY B 1 19 ? 43.734 19.919 -7.178 1.00 31.65 25 GLY B N 1
ATOM 849 C CA . GLY B 1 19 ? 44.366 18.623 -7.475 1.00 29.91 25 GLY B CA 1
ATOM 850 C C . GLY B 1 19 ? 45.342 18.099 -6.444 1.00 29.26 25 GLY B C 1
ATOM 851 O O . GLY B 1 19 ? 46.022 17.075 -6.688 1.00 28.44 25 GLY B O 1
ATOM 852 N N . ARG B 1 20 ? 45.456 18.799 -5.314 1.00 28.65 26 ARG B N 1
ATOM 853 C CA . ARG B 1 20 ? 46.205 18.270 -4.164 1.00 27.58 26 ARG B CA 1
ATOM 854 C C . ARG B 1 20 ? 45.589 16.976 -3.672 1.00 26.42 26 ARG B C 1
ATOM 855 O O . ARG B 1 20 ? 44.376 16.885 -3.533 1.00 26.65 26 ARG B O 1
ATOM 863 N N . ILE B 1 21 ? 46.430 15.977 -3.400 1.00 26.39 27 ILE B N 1
ATOM 864 C CA . ILE B 1 21 ? 45.956 14.662 -2.912 1.00 24.53 27 ILE B CA 1
ATOM 865 C C . ILE B 1 21 ? 45.744 14.852 -1.412 1.00 24.42 27 ILE B C 1
ATOM 866 O O . ILE B 1 21 ? 46.713 15.039 -0.640 1.00 23.89 27 ILE B O 1
ATOM 871 N N . ILE B 1 22 ? 44.471 14.853 -1.039 1.00 23.31 28 ILE B N 1
ATOM 872 C CA . ILE B 1 22 ? 44.019 14.966 0.384 1.00 22.10 28 ILE B CA 1
ATOM 873 C C . ILE B 1 22 ? 44.114 13.605 1.061 1.00 22.51 28 ILE B C 1
ATOM 874 O O . ILE B 1 22 ? 44.459 13.478 2.250 1.00 22.75 28 ILE B O 1
ATOM 879 N N . TYR B 1 23 ? 43.786 12.586 0.287 1.00 23.08 29 TYR B N 1
ATOM 880 C CA . TYR B 1 23 ? 43.815 11.223 0.746 1.00 23.53 29 TYR B CA 1
ATOM 881 C C . TYR B 1 23 ? 44.018 10.232 -0.387 1.00 23.24 29 TYR B C 1
ATOM 882 O O . TYR B 1 23 ? 43.577 10.436 -1.515 1.00 24.88 29 TYR B O 1
ATOM 891 N N . ILE B 1 24 ? 44.692 9.132 -0.081 1.00 23.57 30 ILE B N 1
ATOM 892 C CA . ILE B 1 24 ? 44.728 8.013 -1.001 1.00 22.81 30 ILE B CA 1
ATOM 893 C C . ILE B 1 24 ? 44.792 6.763 -0.157 1.00 22.55 30 ILE B C 1
ATOM 894 O O . ILE B 1 24 ? 45.380 6.798 0.910 1.00 22.63 30 ILE B O 1
ATOM 899 N N . SER B 1 25 ? 44.168 5.670 -0.615 1.00 22.89 31 SER B N 1
ATOM 900 C CA . SER B 1 25 ? 44.129 4.462 0.161 1.00 21.21 31 SER B CA 1
ATOM 901 C C . SER B 1 25 ? 45.501 3.764 0.204 1.00 23.60 31 SER B C 1
ATOM 902 O O . SER B 1 25 ? 46.370 4.057 -0.592 1.00 24.09 31 SER B O 1
ATOM 905 N N . ALA B 1 26 ? 45.675 2.870 1.183 1.00 22.94 32 ALA B N 1
ATOM 906 C CA . ALA B 1 26 ? 46.977 2.268 1.492 1.00 24.69 32 ALA B CA 1
ATOM 907 C C . ALA B 1 26 ? 47.506 1.399 0.378 1.00 25.21 32 ALA B C 1
ATOM 908 O O . ALA B 1 26 ? 48.712 1.246 0.244 1.00 26.43 32 ALA B O 1
ATOM 910 N N . ASN B 1 27 ? 46.617 0.900 -0.490 1.00 26.26 33 ASN B N 1
ATOM 911 C CA . ASN B 1 27 ? 47.073 0.119 -1.654 1.00 25.86 33 ASN B CA 1
ATOM 912 C C . ASN B 1 27 ? 47.762 0.934 -2.712 1.00 26.29 33 ASN B C 1
ATOM 913 O O . ASN B 1 27 ? 48.165 0.376 -3.750 1.00 25.95 33 ASN B O 1
ATOM 918 N N . SER B 1 28 ? 47.979 2.229 -2.443 1.00 27.06 34 SER B N 1
ATOM 919 C CA . SER B 1 28 ? 48.802 3.045 -3.317 1.00 27.48 34 SER B CA 1
ATOM 920 C C . SER B 1 28 ? 50.182 2.403 -3.418 1.00 28.40 34 SER B C 1
ATOM 921 O O . SER B 1 28 ? 50.694 2.274 -4.526 1.00 28.29 34 SER B O 1
ATOM 924 N N . LYS B 1 29 ? 50.758 1.967 -2.275 1.00 29.00 35 LYS B N 1
ATOM 925 C CA . LYS B 1 29 ? 52.087 1.323 -2.287 1.00 29.21 35 LYS B CA 1
ATOM 926 C C . LYS B 1 29 ? 52.100 0.119 -3.231 1.00 28.87 35 LYS B C 1
ATOM 927 O O . LYS B 1 29 ? 52.952 0.044 -4.130 1.00 29.16 35 LYS B O 1
ATOM 933 N N . LEU B 1 30 ? 51.158 -0.803 -3.048 1.00 28.24 36 LEU B N 1
ATOM 934 C CA . LEU B 1 30 ? 51.027 -2.001 -3.910 1.00 27.61 36 LEU B CA 1
ATOM 935 C C . LEU B 1 30 ? 51.015 -1.685 -5.390 1.00 27.00 36 LEU B C 1
ATOM 936 O O . LEU B 1 30 ? 51.720 -2.317 -6.207 1.00 25.55 36 LEU B O 1
ATOM 941 N N . HIS B 1 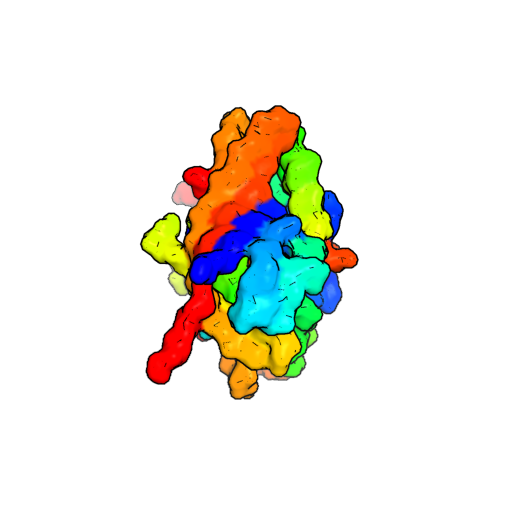31 ? 50.229 -0.686 -5.758 1.00 26.49 37 HIS B N 1
ATOM 942 C CA . HIS B 1 31 ? 49.944 -0.482 -7.192 1.00 26.71 37 HIS B CA 1
ATOM 943 C C . HIS B 1 31 ? 50.731 0.595 -7.857 1.00 26.99 37 HIS B C 1
ATOM 944 O O . HIS B 1 31 ? 50.946 0.531 -9.091 1.00 27.93 37 HIS B O 1
ATOM 951 N N . LEU B 1 32 ? 51.105 1.606 -7.081 1.00 26.78 38 LEU B N 1
ATOM 952 C CA . LEU B 1 32 ? 51.740 2.797 -7.648 1.00 26.31 38 LEU B CA 1
ATOM 953 C C . LEU B 1 32 ? 53.161 2.958 -7.183 1.00 26.63 38 LEU B C 1
ATOM 954 O O . LEU B 1 32 ? 53.871 3.800 -7.721 1.00 27.01 38 LEU B O 1
ATOM 959 N N . GLY B 1 33 ? 53.559 2.169 -6.179 1.00 27.12 39 GLY B N 1
ATOM 960 C CA . GLY B 1 33 ? 54.938 2.150 -5.688 1.00 27.39 39 GLY B CA 1
ATOM 961 C C . GLY B 1 33 ? 55.244 3.200 -4.635 1.00 28.02 39 GLY B C 1
ATOM 962 O O . GLY B 1 33 ? 56.383 3.268 -4.148 1.00 28.78 39 GLY B O 1
ATOM 963 N N . TYR B 1 34 ? 54.221 3.978 -4.258 1.00 27.37 40 TYR B N 1
ATOM 964 C CA . TYR B 1 34 ? 54.289 5.073 -3.299 1.00 26.29 40 TYR B CA 1
ATOM 965 C C . TYR B 1 34 ? 53.481 4.732 -2.058 1.00 26.22 40 TYR B C 1
ATOM 966 O O . TYR B 1 34 ? 52.363 4.251 -2.168 1.00 25.75 40 TYR B O 1
ATOM 975 N N . LEU B 1 35 ? 54.041 4.997 -0.882 1.00 24.62 41 LEU B N 1
ATOM 976 C CA . LEU B 1 35 ? 53.253 4.968 0.343 1.00 25.09 41 LEU B CA 1
ATOM 977 C C . LEU B 1 35 ? 52.247 6.097 0.306 1.00 25.62 41 LEU B C 1
ATOM 978 O O . LEU B 1 35 ? 52.472 7.096 -0.343 1.00 26.11 41 LEU B O 1
ATOM 983 N N . GLN B 1 36 ? 51.151 5.966 1.050 1.00 26.80 42 GLN B N 1
ATOM 984 C CA . GLN B 1 36 ? 50.163 7.029 1.067 1.00 27.86 42 GLN B CA 1
ATOM 985 C C . GLN B 1 36 ? 50.762 8.355 1.449 1.00 29.13 42 GLN B C 1
ATOM 986 O O . GLN B 1 36 ? 50.345 9.393 0.908 1.00 29.99 42 GLN B O 1
ATOM 992 N N . GLY B 1 37 ? 51.689 8.310 2.429 1.00 29.22 43 GLY B N 1
ATOM 993 C CA . GLY B 1 37 ? 52.428 9.465 2.923 1.00 30.27 43 GLY B CA 1
ATOM 994 C C . GLY B 1 37 ? 53.278 10.167 1.897 1.00 30.77 43 GLY B C 1
ATOM 995 O O . GLY B 1 37 ? 53.567 11.363 2.029 1.00 31.70 43 GLY B O 1
ATOM 996 N N . GLU B 1 38 ? 53.676 9.430 0.863 1.00 30.77 44 GLU B N 1
ATOM 997 C CA . GLU B 1 38 ? 54.488 9.982 -0.209 1.00 30.10 44 GLU B CA 1
ATOM 998 C C . GLU B 1 38 ? 53.648 10.696 -1.248 1.00 29.83 44 GLU B C 1
ATOM 999 O O . GLU B 1 38 ? 54.176 11.458 -2.058 1.00 31.50 44 GLU B O 1
ATOM 1005 N N . MET B 1 39 ? 52.344 10.396 -1.265 1.00 28.75 45 MET B N 1
ATOM 1006 C CA . MET B 1 39 ? 51.432 11.000 -2.213 1.00 27.49 45 MET B CA 1
ATOM 1007 C C . MET B 1 39 ? 50.591 12.115 -1.601 1.00 27.68 45 MET B C 1
ATOM 1008 O O . MET B 1 39 ? 50.406 13.160 -2.212 1.00 27.91 45 MET B O 1
ATOM 1013 N N . ILE B 1 40 ? 50.099 11.897 -0.384 1.00 27.60 46 ILE B N 1
ATOM 1014 C CA . ILE B 1 40 ? 49.185 12.842 0.244 1.00 27.62 46 ILE B CA 1
ATOM 1015 C C . ILE B 1 40 ? 49.925 14.159 0.402 1.00 28.29 46 ILE B C 1
ATOM 1016 O O . ILE B 1 40 ? 51.060 14.166 0.870 1.00 28.14 46 ILE B O 1
ATOM 1021 N N . GLY B 1 41 ? 49.298 15.266 -0.006 1.00 28.68 47 GLY B N 1
ATOM 1022 C CA . GLY B 1 41 ? 49.950 16.579 0.097 1.00 28.89 47 GLY B CA 1
ATOM 1023 C C . GLY B 1 41 ? 50.630 17.037 -1.176 1.00 28.88 47 GLY B C 1
ATOM 1024 O O . GLY B 1 41 ? 50.920 18.210 -1.347 1.00 29.09 47 GLY B O 1
ATOM 1025 N N . SER B 1 42 ? 50.869 16.093 -2.074 1.00 29.36 48 SER B N 1
ATOM 1026 C CA . SER B 1 42 ? 51.391 16.362 -3.405 1.00 30.92 48 SER B CA 1
ATOM 1027 C C . SER B 1 42 ? 50.237 16.494 -4.364 1.00 30.81 48 SER B C 1
ATOM 1028 O O . SER B 1 42 ? 49.162 15.959 -4.130 1.00 31.07 48 SER B O 1
ATOM 1031 N N . PHE B 1 43 ? 50.474 17.185 -5.474 1.00 31.59 49 PHE B N 1
ATOM 1032 C CA . PHE B 1 43 ? 49.473 17.301 -6.517 1.00 31.35 49 PHE B CA 1
ATOM 1033 C C . PHE B 1 43 ? 49.465 15.986 -7.315 1.00 31.04 49 PHE B C 1
ATOM 1034 O O . PHE B 1 43 ? 50.532 15.402 -7.573 1.00 32.40 49 PHE B O 1
ATOM 1042 N N . LEU B 1 44 ? 48.293 15.531 -7.701 1.00 29.10 50 LEU B N 1
ATOM 1043 C CA . LEU B 1 44 ? 48.203 14.302 -8.503 1.00 29.25 50 LEU B CA 1
ATOM 1044 C C . LEU B 1 44 ? 48.997 14.442 -9.829 1.00 29.11 50 LEU B C 1
ATOM 1045 O O . LEU B 1 44 ? 49.611 13.491 -10.243 1.00 27.54 50 LEU B O 1
ATOM 1050 N N . LYS B 1 45 ? 48.940 15.624 -10.447 1.00 29.88 51 LYS B N 1
ATOM 1051 C CA . LYS B 1 45 ? 49.677 15.999 -11.691 1.00 31.66 51 LYS B CA 1
ATOM 1052 C C . LYS B 1 45 ? 51.111 15.509 -11.657 1.00 31.86 51 LYS B C 1
ATOM 1053 O O . LYS B 1 45 ? 51.634 15.016 -12.648 1.00 32.88 51 LYS B O 1
ATOM 1059 N N . THR B 1 46 ? 51.754 15.622 -10.511 1.00 32.02 52 THR B N 1
ATOM 1060 C CA . THR B 1 46 ? 53.176 15.277 -10.370 1.00 32.39 52 THR B CA 1
ATOM 1061 C C . THR B 1 46 ? 53.481 13.808 -10.713 1.00 31.08 52 THR B C 1
ATOM 1062 O O . THR B 1 46 ? 54.610 13.460 -11.092 1.00 30.62 52 THR B O 1
ATOM 1066 N N . PHE B 1 47 ? 52.472 12.952 -10.589 1.00 28.76 53 PHE B N 1
ATOM 1067 C CA . PHE B 1 47 ? 52.694 11.508 -10.713 1.00 27.33 53 PHE B CA 1
ATOM 1068 C C . PHE B 1 47 ? 52.292 11.047 -12.079 1.00 26.77 53 PHE B C 1
ATOM 1069 O O . PHE B 1 47 ? 52.375 9.859 -12.414 1.00 25.59 53 PHE B O 1
ATOM 1077 N N . LEU B 1 48 ? 51.792 11.993 -12.867 1.00 26.37 54 LEU B N 1
ATOM 1078 C CA . LEU B 1 48 ? 51.192 11.612 -14.130 1.00 25.67 54 LEU B CA 1
ATOM 1079 C C . LEU B 1 48 ? 52.148 11.839 -15.282 1.00 26.03 54 LEU B C 1
ATOM 1080 O O . LEU B 1 48 ? 52.913 12.825 -15.320 1.00 25.58 54 LEU B O 1
ATOM 1085 N N . HIS B 1 49 ? 52.040 10.937 -16.250 1.00 24.41 55 HIS B N 1
ATOM 1086 C CA . HIS B 1 49 ? 52.845 11.108 -17.432 1.00 24.20 55 HIS B CA 1
ATOM 1087 C C . HIS B 1 49 ? 52.576 12.478 -18.019 1.00 24.20 55 HIS B C 1
ATOM 1088 O O . HIS B 1 49 ? 51.444 12.915 -18.117 1.00 24.72 55 HIS B O 1
ATOM 1095 N N . GLU B 1 50 ? 53.613 13.147 -18.464 1.00 24.67 56 GLU B N 1
ATOM 1096 C CA . GLU B 1 50 ? 53.394 14.494 -18.926 1.00 26.54 56 GLU B CA 1
ATOM 1097 C C . GLU B 1 50 ? 52.362 14.604 -20.039 1.00 26.44 56 GLU B C 1
ATOM 1098 O O . GLU B 1 50 ? 51.599 15.554 -20.109 1.00 26.29 56 GLU B O 1
ATOM 1104 N N . GLU B 1 51 ? 52.265 13.591 -20.885 1.00 26.99 57 GLU B N 1
ATOM 1105 C CA . GLU B 1 51 ? 51.328 13.685 -21.985 1.00 26.57 57 GLU B CA 1
ATOM 1106 C C . GLU B 1 51 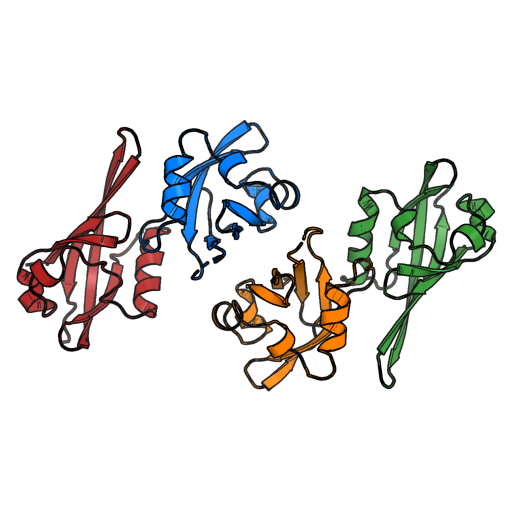? 49.870 13.588 -21.576 1.00 26.83 57 GLU B C 1
ATOM 1107 O O . GLU B 1 51 ? 48.990 13.874 -22.376 1.00 25.42 57 GLU B O 1
ATOM 1113 N N . ASP B 1 52 ? 49.623 13.162 -20.333 1.00 25.83 58 ASP B N 1
ATOM 1114 C CA . ASP B 1 52 ? 48.288 12.822 -19.867 1.00 24.82 58 ASP B CA 1
ATOM 1115 C C . ASP B 1 52 ? 47.864 13.836 -18.817 1.00 25.38 58 ASP B C 1
ATOM 1116 O O . ASP B 1 52 ? 46.734 13.821 -18.349 1.00 26.52 58 ASP B O 1
ATOM 1121 N N . GLN B 1 53 ? 48.777 14.702 -18.396 1.00 24.97 59 GLN B N 1
ATOM 1122 C CA . GLN B 1 53 ? 48.458 15.553 -17.266 1.00 25.12 59 GLN B CA 1
ATOM 1123 C C . GLN B 1 53 ? 47.210 16.424 -17.504 1.00 24.98 59 GLN B C 1
ATOM 1124 O O . GLN B 1 53 ? 46.333 16.475 -16.643 1.00 24.85 59 GLN B O 1
ATOM 1130 N N . PHE B 1 54 ? 47.137 17.114 -18.633 1.00 25.17 60 PHE B N 1
ATOM 1131 C CA . PHE B 1 54 ? 45.980 17.962 -18.956 1.00 26.10 60 PHE B CA 1
ATOM 1132 C C . PHE B 1 54 ? 44.697 17.156 -19.134 1.00 26.88 60 PHE B C 1
ATOM 1133 O O . PHE B 1 54 ? 43.630 17.552 -18.644 1.00 26.89 60 PHE B O 1
ATOM 1141 N N . LEU B 1 55 ? 44.808 16.015 -19.799 1.00 24.91 61 LEU B N 1
ATOM 1142 C CA . LEU B 1 55 ? 43.680 15.095 -19.971 1.00 25.86 61 LEU B CA 1
ATOM 1143 C C . LEU B 1 55 ? 43.011 14.790 -18.627 1.00 24.89 61 LEU B C 1
ATOM 1144 O O . LEU B 1 55 ? 41.767 14.817 -18.517 1.00 24.91 61 LEU B O 1
ATOM 1149 N N . VAL B 1 56 ? 43.825 14.429 -17.618 1.00 24.29 62 VAL B N 1
ATOM 1150 C CA . VAL B 1 56 ? 43.315 14.055 -16.295 1.00 23.82 62 VAL B CA 1
ATOM 1151 C C . VAL B 1 56 ? 42.763 15.255 -15.553 1.00 24.58 62 VAL B C 1
ATOM 1152 O O . VAL B 1 56 ? 41.702 15.200 -14.955 1.00 23.12 62 VAL B O 1
ATOM 1156 N N . GLU B 1 57 ? 43.484 16.378 -15.579 1.00 22.96 63 GLU B N 1
ATOM 1157 C CA . GLU B 1 57 ? 43.002 17.529 -14.891 1.00 25.73 63 GLU B CA 1
ATOM 1158 C C . GLU B 1 57 ? 41.663 17.955 -15.451 1.00 25.70 63 GLU B C 1
ATOM 1159 O O . GLU B 1 57 ? 40.722 18.228 -14.686 1.00 27.36 63 GLU B O 1
ATOM 1165 N N . SER B 1 58 ? 41.603 18.032 -16.777 1.00 26.28 64 SER B N 1
ATOM 1166 C CA . SER B 1 58 ? 40.388 18.388 -17.517 1.00 26.86 64 SER B CA 1
ATOM 1167 C C . SER B 1 58 ? 39.216 17.434 -17.148 1.00 26.44 64 SER B C 1
ATOM 1168 O O . SER B 1 58 ? 38.111 17.874 -16.825 1.00 27.48 64 SER B O 1
ATOM 1171 N N . TYR B 1 59 ? 39.466 16.136 -17.139 1.00 23.96 65 TYR B N 1
ATOM 1172 C CA . TYR B 1 59 ? 38.435 15.170 -16.829 1.00 23.08 65 TYR B CA 1
ATOM 1173 C C . TYR B 1 59 ? 37.826 15.410 -15.456 1.00 24.18 65 TYR B C 1
ATOM 1174 O O . TYR B 1 59 ? 36.597 15.425 -15.288 1.00 23.92 65 TYR B O 1
ATOM 1183 N N . PHE B 1 60 ? 38.679 15.678 -14.473 1.00 22.67 66 PHE B N 1
ATOM 1184 C CA . PHE B 1 60 ? 38.127 15.787 -13.100 1.00 23.71 66 PHE B CA 1
ATOM 1185 C C . PHE B 1 60 ? 37.546 17.142 -12.744 1.00 24.47 66 PHE B C 1
ATOM 1186 O O . PHE B 1 60 ? 36.854 17.229 -11.735 1.00 24.93 66 PHE B O 1
ATOM 1194 N N . TYR B 1 61 ? 37.839 18.184 -13.542 1.00 24.84 67 TYR B N 1
ATOM 1195 C CA . TYR B 1 61 ? 37.156 19.482 -13.423 1.00 26.77 67 TYR B CA 1
ATOM 1196 C C . TYR B 1 61 ? 35.814 19.462 -14.120 1.00 27.37 67 TYR B C 1
ATOM 1197 O O . TYR B 1 61 ? 34.894 20.166 -13.683 1.00 27.06 67 TYR B O 1
ATOM 1206 N N . ASN B 1 62 ? 35.703 18.669 -15.195 1.00 27.32 68 ASN B N 1
ATOM 1207 C CA . ASN B 1 62 ? 34.442 18.604 -15.970 1.00 29.83 68 ASN B CA 1
ATOM 1208 C C . ASN B 1 62 ? 33.337 17.986 -15.116 1.00 30.01 68 ASN B C 1
ATOM 1209 O O . ASN B 1 62 ? 33.609 17.120 -14.305 1.00 30.90 68 ASN B O 1
ATOM 1214 N N . GLU B 1 63 ? 32.091 18.400 -15.320 1.00 30.59 69 GLU B N 1
ATOM 1215 C CA . GLU B 1 63 ? 31.015 17.822 -14.509 1.00 30.97 69 GLU B CA 1
ATOM 1216 C C . GLU B 1 63 ? 30.450 16.584 -15.167 1.00 29.12 69 GLU B C 1
ATOM 1217 O O . GLU B 1 63 ? 29.970 15.676 -14.495 1.00 29.10 69 GLU B O 1
ATOM 1223 N N . HIS B 1 64 ? 30.509 16.543 -16.492 1.00 26.30 70 HIS B N 1
ATOM 1224 C CA . HIS B 1 64 ? 29.783 15.515 -17.211 1.00 24.42 70 HIS B CA 1
ATOM 1225 C C . HIS B 1 64 ? 30.727 14.400 -17.501 1.00 23.33 70 HIS B C 1
ATOM 1226 O O . HIS B 1 64 ? 31.754 14.616 -18.148 1.00 24.30 70 HIS B O 1
ATOM 1233 N N . HIS B 1 65 ? 30.369 13.210 -17.053 1.00 21.71 71 HIS B N 1
ATOM 1234 C CA . HIS B 1 65 ? 31.145 12.005 -17.334 1.00 21.50 71 HIS B CA 1
ATOM 1235 C C . HIS B 1 65 ? 30.271 10.871 -17.746 1.00 22.21 71 HIS B C 1
ATOM 1236 O O . HIS B 1 65 ? 29.114 10.802 -17.352 1.00 22.26 71 HIS B O 1
ATOM 1243 N N . LEU B 1 66 ? 30.819 9.969 -18.543 1.00 21.79 72 LEU B N 1
ATOM 1244 C CA . LEU B 1 66 ? 30.222 8.653 -18.736 1.00 20.93 72 LEU B CA 1
ATOM 1245 C C . LEU B 1 66 ? 31.374 7.664 -18.701 1.00 21.93 72 LEU B C 1
ATOM 1246 O O . LEU B 1 66 ? 31.417 6.866 -17.808 1.00 23.09 72 LEU B O 1
ATOM 1251 N N . MET B 1 67 ? 32.315 7.718 -19.648 1.00 21.28 73 MET B N 1
ATOM 1252 C CA . MET B 1 67 ? 33.430 6.795 -19.634 1.00 22.71 73 MET B CA 1
ATOM 1253 C C . MET B 1 67 ? 34.458 7.197 -18.585 1.00 22.54 73 MET B C 1
ATOM 1254 O O . MET B 1 67 ? 34.553 8.368 -18.240 1.00 22.99 73 MET B O 1
ATOM 1259 N N . PRO B 1 68 ? 35.223 6.214 -18.084 1.00 22.55 74 PRO B N 1
ATOM 1260 C CA . PRO B 1 68 ? 36.326 6.606 -17.201 1.00 22.54 74 PRO B CA 1
ATOM 1261 C C . PRO B 1 68 ? 37.435 7.352 -17.919 1.00 22.44 74 PRO B C 1
ATOM 1262 O O . PRO B 1 68 ? 37.440 7.385 -19.153 1.00 22.78 74 PRO B O 1
ATOM 1266 N N . CYS B 1 69 ? 38.417 7.857 -17.154 1.00 22.66 75 CYS B N 1
ATOM 1267 C CA . CYS B 1 69 ? 39.605 8.527 -17.727 1.00 22.94 75 CYS B CA 1
ATOM 1268 C C . CYS B 1 69 ? 40.719 7.480 -17.719 1.00 23.18 75 CYS B C 1
ATOM 1269 O O . CYS B 1 69 ? 40.934 6.881 -16.678 1.00 22.99 75 CYS B O 1
ATOM 1272 N N . THR B 1 70 ? 41.375 7.254 -18.857 1.00 23.16 76 THR B N 1
ATOM 1273 C CA . THR B 1 70 ? 42.472 6.284 -18.954 1.00 23.95 76 THR B CA 1
ATOM 1274 C C . THR B 1 70 ? 43.740 7.097 -19.151 1.00 23.60 76 THR B C 1
ATOM 1275 O O . THR B 1 70 ? 43.829 7.928 -20.068 1.00 24.60 76 THR B O 1
ATOM 1279 N N . PHE B 1 71 ? 44.763 6.843 -18.313 1.00 24.81 77 PHE B N 1
ATOM 1280 C CA . PHE B 1 71 ? 45.980 7.620 -18.377 1.00 23.88 77 PHE B CA 1
ATOM 1281 C C . PHE B 1 71 ? 47.147 6.798 -17.813 1.00 24.34 77 PHE B C 1
ATOM 1282 O O . PHE B 1 71 ? 46.957 5.741 -17.208 1.00 24.72 77 PHE B O 1
ATOM 1290 N N . ARG B 1 72 ? 48.345 7.337 -17.989 1.00 24.64 78 ARG B N 1
ATOM 1291 C CA . ARG B 1 72 ? 49.578 6.729 -17.469 1.00 24.60 78 ARG B CA 1
ATOM 1292 C C . ARG B 1 72 ? 50.031 7.389 -16.180 1.00 24.51 78 ARG B C 1
ATOM 1293 O O . ARG B 1 72 ? 50.219 8.615 -16.109 1.00 24.43 78 ARG B O 1
ATOM 1301 N N . PHE B 1 73 ? 50.228 6.568 -15.164 1.00 24.15 79 PHE B N 1
ATOM 1302 C CA . PHE B 1 73 ? 50.717 7.003 -13.873 1.00 24.27 79 PHE B CA 1
ATOM 1303 C C . PHE B 1 73 ? 52.175 6.634 -13.862 1.00 24.76 79 PHE B C 1
ATOM 1304 O O . PHE B 1 73 ? 52.524 5.543 -14.305 1.00 23.29 79 PHE B O 1
ATOM 1312 N N . ILE B 1 74 ? 53.044 7.516 -13.371 1.00 23.83 80 ILE B N 1
ATOM 1313 C CA . ILE B 1 74 ? 54.462 7.159 -13.310 1.00 24.81 80 ILE B CA 1
ATOM 1314 C C . ILE B 1 74 ? 54.769 6.665 -11.883 1.00 25.18 80 ILE B C 1
ATOM 1315 O O . ILE B 1 74 ? 54.702 7.435 -10.901 1.00 25.12 80 ILE B O 1
ATOM 1320 N N . LYS B 1 75 ? 55.025 5.366 -11.780 1.00 24.39 81 LYS B N 1
ATOM 1321 C CA . LYS B 1 75 ? 55.398 4.743 -10.496 1.00 25.58 81 LYS B CA 1
ATOM 1322 C C . LYS B 1 75 ? 56.679 5.252 -9.875 1.00 25.38 81 LYS B C 1
ATOM 1323 O O . LYS B 1 75 ? 57.472 5.926 -10.496 1.00 25.69 81 LYS B O 1
ATOM 1329 N N . LYS B 1 76 ? 56.877 4.953 -8.603 1.00 23.82 82 LYS B N 1
ATOM 1330 C CA . LYS B 1 76 ? 58.041 5.491 -7.937 1.00 24.97 82 LYS B CA 1
ATOM 1331 C C . LYS B 1 76 ? 59.363 5.090 -8.603 1.00 26.23 82 LYS B C 1
ATOM 1332 O O . LYS B 1 76 ? 60.341 5.862 -8.570 1.00 26.66 82 LYS B O 1
ATOM 1338 N N . ASP B 1 77 ? 59.401 3.883 -9.170 1.00 26.56 83 ASP B N 1
ATOM 1339 C CA . ASP B 1 77 ? 60.565 3.405 -9.921 1.00 27.55 83 ASP B CA 1
ATOM 1340 C C . ASP B 1 77 ? 60.694 3.989 -11.343 1.00 27.30 83 ASP B C 1
ATOM 1341 O O . ASP B 1 77 ? 61.509 3.520 -12.124 1.00 27.73 83 ASP B O 1
ATOM 1346 N N . HIS B 1 78 ? 59.889 5.006 -11.662 1.00 27.85 84 HIS B N 1
ATOM 1347 C CA . HIS B 1 78 ? 60.012 5.768 -12.911 1.00 27.79 84 HIS B CA 1
ATOM 1348 C C . HIS B 1 78 ? 59.551 4.988 -14.119 1.00 27.48 84 HIS B C 1
ATOM 1349 O O . HIS B 1 78 ? 59.937 5.299 -15.264 1.00 27.38 84 HIS B O 1
ATOM 1356 N N . THR B 1 79 ? 58.689 3.998 -13.888 1.00 27.43 85 THR B N 1
ATOM 1357 C CA . THR B 1 79 ? 58.061 3.270 -14.997 1.00 25.39 85 THR B CA 1
ATOM 1358 C C . THR B 1 79 ? 56.575 3.488 -15.000 1.00 26.31 85 THR B C 1
ATOM 1359 O O . THR B 1 79 ? 56.016 3.861 -13.994 1.00 25.65 85 THR B O 1
ATOM 1363 N N . ILE B 1 80 ? 55.946 3.216 -16.132 1.00 26.05 86 ILE B N 1
ATOM 1364 C CA . ILE B 1 80 ? 54.559 3.618 -16.349 1.00 28.29 86 ILE B CA 1
ATOM 1365 C C . ILE B 1 80 ? 53.663 2.495 -15.931 1.00 28.16 86 ILE B C 1
ATOM 1366 O O . ILE B 1 80 ? 53.965 1.351 -16.221 1.00 28.58 86 ILE B O 1
ATOM 1371 N N . VAL B 1 81 ? 52.540 2.822 -15.291 1.00 28.09 87 VAL B N 1
ATOM 1372 C CA . VAL B 1 81 ? 51.431 1.892 -15.288 1.00 27.96 87 VAL B CA 1
ATOM 1373 C C . VAL B 1 81 ? 50.179 2.613 -15.843 1.00 27.84 87 VAL B C 1
ATOM 1374 O O . VAL B 1 81 ? 49.955 3.786 -15.555 1.00 26.73 87 VAL B O 1
ATOM 1378 N N . TRP B 1 82 ? 49.384 1.891 -16.625 1.00 27.44 88 TRP B N 1
ATOM 1379 C CA . TRP B 1 82 ? 48.131 2.421 -17.140 1.00 27.16 88 TRP B CA 1
ATOM 1380 C C . TRP B 1 82 ? 47.059 2.247 -16.114 1.00 26.88 88 TRP B C 1
ATOM 1381 O O . TRP B 1 82 ? 46.924 1.187 -15.500 1.00 26.39 88 TRP B O 1
ATOM 1392 N N A VAL B 1 83 ? 46.273 3.298 -15.907 0.50 26.48 89 VAL B N 1
ATOM 1393 N N B VAL B 1 83 ? 46.251 3.299 -15.979 0.50 25.57 89 VAL B N 1
ATOM 1394 C CA A VAL B 1 83 ? 45.180 3.226 -14.936 0.50 26.41 89 VAL B CA 1
ATOM 1395 C CA B VAL B 1 83 ? 45.233 3.411 -14.933 0.50 24.75 89 VAL B CA 1
ATOM 1396 C C A VAL B 1 83 ? 43.930 3.820 -15.548 0.50 25.82 89 VAL B C 1
ATOM 1397 C C B VAL B 1 83 ? 43.917 3.765 -15.635 0.50 24.67 89 VAL B C 1
ATOM 1398 O O A VAL B 1 83 ? 44.013 4.615 -16.462 0.50 25.92 89 VAL B O 1
ATOM 1399 O O B VAL B 1 83 ? 43.951 4.296 -16.731 0.50 24.12 89 VAL B O 1
ATOM 1406 N N . GLU B 1 84 ? 42.785 3.389 -15.039 1.00 25.36 90 GLU B N 1
ATOM 1407 C CA . GLU B 1 84 ? 41.521 4.008 -15.350 1.00 25.59 90 GLU B CA 1
ATOM 1408 C C . GLU B 1 84 ? 40.964 4.546 -14.061 1.00 25.47 90 GLU B C 1
ATOM 1409 O O . GLU B 1 84 ? 41.042 3.921 -13.023 1.00 25.19 90 GLU B O 1
ATOM 1415 N N . ALA B 1 85 ? 40.382 5.725 -14.146 1.00 24.73 91 ALA B N 1
ATOM 1416 C CA . ALA B 1 85 ? 39.794 6.388 -12.952 1.00 23.76 91 ALA B CA 1
ATOM 1417 C C . ALA B 1 85 ? 38.430 6.976 -13.287 1.00 23.97 91 ALA B C 1
ATOM 1418 O O . ALA B 1 85 ? 38.154 7.330 -14.416 1.00 24.48 91 ALA B O 1
ATOM 1420 N N . ALA B 1 86 ? 37.585 7.064 -12.268 1.00 22.42 92 ALA B N 1
ATOM 1421 C CA . ALA B 1 86 ? 36.244 7.618 -12.419 1.00 22.52 92 ALA B CA 1
ATOM 1422 C C . ALA B 1 86 ? 35.886 8.271 -11.118 1.00 24.29 92 ALA B C 1
ATOM 1423 O O . ALA B 1 86 ? 36.389 7.894 -10.052 1.00 22.24 92 ALA B O 1
ATOM 1425 N N . VAL B 1 87 ? 34.997 9.254 -11.180 1.00 23.48 93 VAL B N 1
ATOM 1426 C CA . VAL B 1 87 ? 34.350 9.727 -9.932 1.00 25.41 93 VAL B CA 1
ATOM 1427 C C . VAL B 1 87 ? 33.704 8.518 -9.222 1.00 25.88 93 VAL B C 1
ATOM 1428 O O . VAL B 1 87 ? 32.933 7.740 -9.827 1.00 27.57 93 VAL B O 1
ATOM 1432 N N . GLU B 1 88 ? 34.008 8.380 -7.925 1.00 27.99 94 GLU B N 1
ATOM 1433 C CA . GLU B 1 88 ? 33.443 7.292 -7.091 1.00 27.45 94 GLU B CA 1
ATOM 1434 C C . GLU B 1 88 ? 32.180 7.740 -6.371 1.00 28.04 94 GLU B C 1
ATOM 1435 O O . GLU B 1 88 ? 31.249 6.981 -6.263 1.00 27.94 94 GLU B O 1
ATOM 1441 N N . ILE B 1 89 ? 32.160 8.956 -5.867 1.00 30.18 95 ILE B N 1
ATOM 1442 C CA . ILE B 1 89 ? 30.994 9.428 -5.090 1.00 31.92 95 ILE B CA 1
ATOM 1443 C C . ILE B 1 89 ? 30.826 10.813 -5.614 1.00 31.98 95 ILE B C 1
ATOM 1444 O O . ILE B 1 89 ? 31.807 11.536 -5.701 1.00 30.96 95 ILE B O 1
ATOM 1449 N N . VAL B 1 90 ? 29.606 11.191 -6.014 1.00 33.39 96 VAL B N 1
ATOM 1450 C CA . VAL B 1 90 ? 29.448 12.566 -6.510 1.00 35.05 96 VAL B CA 1
ATOM 1451 C C . VAL B 1 90 ? 29.423 13.513 -5.313 1.00 35.81 96 VAL B C 1
ATOM 1452 O O . VAL B 1 90 ? 28.710 13.248 -4.344 1.00 36.21 96 VAL B O 1
ATOM 1456 N N . THR B 1 91 ? 30.192 14.602 -5.362 1.00 37.50 97 THR B N 1
ATOM 1457 C CA . THR B 1 91 ? 30.267 15.525 -4.212 1.00 38.79 97 THR B CA 1
ATOM 1458 C C . THR B 1 91 ? 29.657 16.907 -4.518 1.00 39.39 97 THR B C 1
ATOM 1459 O O . THR B 1 91 ? 29.418 17.241 -5.690 1.00 39.11 97 THR B O 1
ATOM 1463 N N . ARG B 1 99 ? 35.228 22.385 -4.084 1.00 41.24 105 ARG B N 1
ATOM 1464 C CA . ARG B 1 99 ? 34.661 21.039 -4.128 1.00 41.05 105 ARG B CA 1
ATOM 1465 C C . ARG B 1 99 ? 35.819 20.061 -4.081 1.00 39.95 105 ARG B C 1
ATOM 1466 O O . ARG B 1 99 ? 36.883 20.373 -4.615 1.00 41.24 105 ARG B O 1
ATOM 1474 N N . GLU B 1 100 ? 35.639 18.911 -3.418 1.00 37.18 106 GLU B N 1
ATOM 1475 C CA . GLU B 1 100 ? 36.662 17.874 -3.435 1.00 34.23 106 GLU B CA 1
ATOM 1476 C C . GLU B 1 100 ? 36.197 16.864 -4.405 1.00 32.69 106 GLU B C 1
ATOM 1477 O O . GLU B 1 100 ? 34.987 16.744 -4.642 1.00 32.30 106 GLU B O 1
ATOM 1483 N N . ILE B 1 101 ? 37.150 16.109 -4.936 1.00 29.88 107 ILE B N 1
ATOM 1484 C CA . ILE B 1 101 ? 36.833 15.013 -5.835 1.00 29.02 107 ILE B CA 1
ATOM 1485 C C . ILE B 1 101 ? 37.185 13.678 -5.208 1.00 27.96 107 ILE B C 1
ATOM 1486 O O . ILE B 1 101 ? 38.277 13.513 -4.698 1.00 27.42 107 ILE B O 1
ATOM 1491 N N . ILE B 1 102 ? 36.234 12.748 -5.258 1.00 26.59 108 ILE B N 1
ATOM 1492 C CA . ILE B 1 102 ? 36.400 11.419 -4.701 1.00 24.17 108 ILE B CA 1
ATOM 1493 C C . ILE B 1 102 ? 36.421 10.511 -5.891 1.00 23.26 108 ILE B C 1
ATOM 1494 O O . ILE B 1 102 ? 35.407 10.328 -6.572 1.00 24.58 108 ILE B O 1
ATOM 1499 N N . LEU B 1 103 ? 37.579 9.907 -6.161 1.00 24.03 109 LEU B N 1
ATOM 1500 C CA . LEU B 1 103 ? 37.697 9.067 -7.342 1.00 24.83 109 LEU B CA 1
ATOM 1501 C C . LEU B 1 103 ? 38.141 7.674 -6.961 1.00 24.71 109 LEU B C 1
ATOM 1502 O O . LEU B 1 103 ? 38.700 7.441 -5.855 1.00 26.16 109 LEU B O 1
ATOM 1507 N N . LYS B 1 104 ? 37.823 6.703 -7.819 1.00 25.00 110 LYS B N 1
ATOM 1508 C CA . LYS B 1 104 ? 38.352 5.347 -7.638 1.00 25.10 110 LYS B CA 1
ATOM 1509 C C . LYS B 1 104 ? 39.222 5.140 -8.862 1.00 25.25 110 LYS B C 1
ATOM 1510 O O . LYS B 1 104 ? 38.947 5.701 -9.914 1.00 23.82 110 LYS B O 1
ATOM 1516 N N . MET B 1 105 ? 40.301 4.381 -8.720 1.00 24.74 111 MET B N 1
ATOM 1517 C CA . MET B 1 105 ? 41.096 4.089 -9.902 1.00 29.36 111 MET B CA 1
ATOM 1518 C C . MET B 1 105 ? 41.666 2.726 -9.798 1.00 27.12 111 MET B C 1
ATOM 1519 O O . MET B 1 105 ? 41.745 2.130 -8.738 1.00 27.03 111 MET B O 1
ATOM 1524 N N . LYS B 1 106 ? 42.041 2.189 -10.935 1.00 26.75 112 LYS B N 1
ATOM 1525 C CA . LYS B 1 106 ? 42.569 0.835 -10.899 1.00 27.92 112 LYS B CA 1
ATOM 1526 C C . LYS B 1 106 ? 43.537 0.633 -12.022 1.00 28.54 112 LYS B C 1
ATOM 1527 O O . LYS B 1 106 ? 43.342 1.165 -13.076 1.00 27.16 112 LYS B O 1
ATOM 1533 N N . VAL B 1 107 ? 44.564 -0.159 -11.758 1.00 29.84 113 VAL B N 1
ATOM 1534 C CA . VAL B 1 107 ? 45.592 -0.484 -12.712 1.00 32.56 113 VAL B CA 1
ATOM 1535 C C . VAL B 1 107 ? 44.968 -1.357 -13.802 1.00 34.47 113 VAL B C 1
ATOM 1536 O O . VAL B 1 107 ? 44.185 -2.265 -13.502 1.00 35.43 113 VAL B O 1
ATOM 1540 N N . LEU B 1 108 ? 45.280 -1.061 -15.070 1.00 34.97 114 LEU B N 1
ATOM 1541 C CA . LEU B 1 108 ? 44.722 -1.856 -16.152 1.00 35.76 114 LEU B CA 1
ATOM 1542 C C . LEU B 1 108 ? 45.504 -3.157 -16.296 1.00 36.33 114 LEU B C 1
ATOM 1543 O O . LEU B 1 108 ? 46.720 -3.145 -16.172 1.00 36.16 114 LEU B O 1
ATOM 1548 N N . THR C 1 9 ? 12.733 -1.958 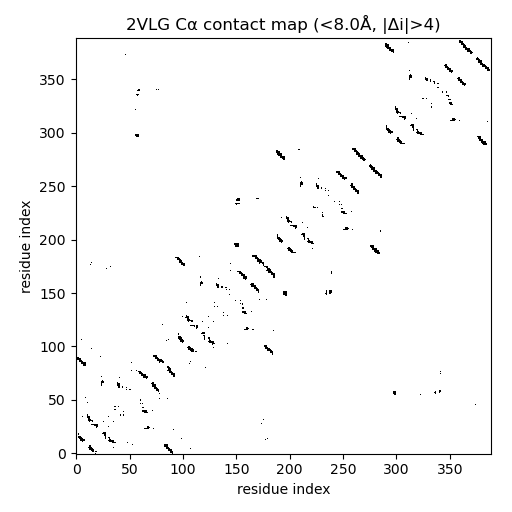-35.637 1.00 33.66 15 THR C N 1
ATOM 1549 C CA . THR C 1 9 ? 14.186 -1.629 -35.813 1.00 33.91 15 THR C CA 1
ATOM 1550 C C . THR C 1 9 ? 14.747 -1.257 -34.436 1.00 30.65 15 THR C C 1
ATOM 1551 O O . THR C 1 9 ? 14.019 -0.682 -33.623 1.00 30.80 15 THR C O 1
ATOM 1555 N N . ASP C 1 10 ? 16.017 -1.556 -34.171 1.00 30.21 16 ASP C N 1
ATOM 1556 C CA . ASP C 1 10 ? 16.673 -0.996 -32.983 1.00 27.52 16 ASP C CA 1
ATOM 1557 C C . ASP C 1 10 ? 16.779 0.530 -33.089 1.00 26.53 16 ASP C C 1
ATOM 1558 O O . ASP C 1 10 ? 16.730 1.104 -34.204 1.00 26.22 16 ASP C O 1
ATOM 1563 N N . ILE C 1 11 ? 16.979 1.181 -31.944 1.00 21.70 17 ILE C N 1
ATOM 1564 C CA . ILE C 1 11 ? 17.317 2.590 -31.931 1.00 21.96 17 ILE C CA 1
ATOM 1565 C C . ILE C 1 11 ? 18.808 2.617 -31.983 1.00 21.45 17 ILE C C 1
ATOM 1566 O O . ILE C 1 11 ? 19.497 1.893 -31.224 1.00 21.55 17 ILE C O 1
ATOM 1571 N N . HIS C 1 12 ? 19.361 3.390 -32.912 1.00 20.74 18 HIS C N 1
ATOM 1572 C CA . HIS C 1 12 ? 20.800 3.424 -32.986 1.00 20.66 18 HIS C CA 1
ATOM 1573 C C . HIS C 1 12 ? 21.285 4.751 -32.405 1.00 21.77 18 HIS C C 1
ATOM 1574 O O . HIS C 1 12 ? 20.655 5.731 -32.599 1.00 22.75 18 HIS C O 1
ATOM 1581 N N . ALA C 1 13 ? 22.412 4.777 -31.697 1.00 20.33 19 ALA C N 1
ATOM 1582 C CA . ALA C 1 13 ? 22.853 6.013 -31.088 1.00 20.69 19 ALA C CA 1
ATOM 1583 C C . ALA C 1 13 ? 24.370 6.075 -31.074 1.00 21.04 19 ALA C C 1
ATOM 1584 O O . ALA C 1 13 ? 25.053 5.076 -31.198 1.00 21.47 19 ALA C O 1
ATOM 1586 N N . VAL C 1 14 ? 24.867 7.287 -31.000 1.00 20.63 20 VAL C N 1
ATOM 1587 C CA . VAL C 1 14 ? 26.289 7.494 -30.717 1.00 20.97 20 VAL C CA 1
ATOM 1588 C C . VAL C 1 14 ? 26.371 8.462 -29.524 1.00 21.87 20 VAL C C 1
ATOM 1589 O O . VAL C 1 14 ? 25.709 9.523 -29.518 1.00 22.81 20 VAL C O 1
ATOM 1593 N N . LEU C 1 15 ? 27.201 8.099 -28.534 1.00 23.24 21 LEU C N 1
ATOM 1594 C CA . LEU C 1 15 ? 27.519 8.994 -27.419 1.00 21.61 21 LEU C CA 1
ATOM 1595 C C . LEU C 1 15 ? 28.956 9.384 -27.466 1.00 21.82 21 LEU C C 1
ATOM 1596 O O . LEU C 1 15 ? 29.819 8.580 -27.816 1.00 22.03 21 LEU C O 1
ATOM 1601 N N . ALA C 1 16 ? 29.235 10.630 -27.143 1.00 21.48 22 ALA C N 1
ATOM 1602 C CA . ALA C 1 16 ? 30.637 11.025 -26.906 1.00 20.71 22 ALA C CA 1
ATOM 1603 C C . ALA C 1 16 ? 31.086 10.350 -25.629 1.00 20.94 22 ALA C C 1
ATOM 1604 O O . ALA C 1 16 ? 30.257 9.928 -24.823 1.00 20.38 22 ALA C O 1
ATOM 1606 N N . SER C 1 17 ? 32.398 10.337 -25.372 1.00 20.58 23 SER C N 1
ATOM 1607 C CA . SER C 1 17 ? 32.902 9.641 -24.175 1.00 20.65 23 SER C CA 1
ATOM 1608 C C . SER C 1 17 ? 32.322 10.226 -22.880 1.00 22.04 23 SER C C 1
ATOM 1609 O O . SER C 1 17 ? 32.227 9.527 -21.867 1.00 22.16 23 SER C O 1
ATOM 1612 N N . ASN C 1 18 ? 31.959 11.505 -22.898 1.00 20.96 24 ASN C N 1
ATOM 1613 C CA . ASN C 1 18 ? 31.378 12.151 -21.702 1.00 21.06 24 ASN C CA 1
ATOM 1614 C C . ASN C 1 18 ? 29.870 11.988 -21.561 1.00 22.94 24 ASN C C 1
ATOM 1615 O O . ASN C 1 18 ? 29.232 12.522 -20.638 1.00 21.43 24 ASN C O 1
ATOM 1620 N N . GLY C 1 19 ? 29.294 11.281 -22.515 1.00 22.40 25 GLY C N 1
ATOM 1621 C CA . GLY C 1 19 ? 27.864 10.845 -22.424 1.00 24.02 25 GLY C CA 1
ATOM 1622 C C . GLY C 1 19 ? 26.939 11.737 -23.232 1.00 23.73 25 GLY C C 1
ATOM 1623 O O . GLY C 1 19 ? 25.765 11.583 -23.153 1.00 24.54 25 GLY C O 1
ATOM 1624 N N . ARG C 1 20 ? 27.467 12.738 -23.928 1.00 23.31 26 ARG C N 1
ATOM 1625 C CA . ARG C 1 20 ? 26.623 13.586 -24.785 1.00 22.69 26 ARG C CA 1
ATOM 1626 C C . ARG C 1 20 ? 26.114 12.751 -25.956 1.00 22.62 26 ARG C C 1
ATOM 1627 O O . ARG C 1 20 ? 26.856 11.990 -26.533 1.00 21.36 26 ARG C O 1
ATOM 1635 N N . ILE C 1 21 ? 24.835 12.856 -26.284 1.00 21.61 27 ILE C N 1
ATOM 1636 C CA . ILE C 1 21 ? 24.290 12.146 -27.466 1.00 20.64 27 ILE C CA 1
ATOM 1637 C C . ILE C 1 21 ? 24.729 12.873 -28.698 1.00 22.42 27 ILE C C 1
ATOM 1638 O O . ILE C 1 21 ? 24.359 14.045 -28.929 1.00 21.15 27 ILE C O 1
ATOM 1643 N N . ILE C 1 22 ? 25.531 12.173 -29.497 1.00 20.36 28 ILE C N 1
ATOM 1644 C CA . ILE C 1 22 ? 26.003 12.728 -30.755 1.00 20.75 28 ILE C CA 1
ATOM 1645 C C . ILE C 1 22 ? 24.941 12.480 -31.818 1.00 19.30 28 ILE C C 1
ATOM 1646 O O . ILE C 1 22 ? 24.698 13.302 -32.689 1.00 19.35 28 ILE C O 1
ATOM 1651 N N . TYR C 1 23 ? 24.328 11.305 -31.771 1.00 19.26 29 TYR C N 1
ATOM 1652 C CA . TYR C 1 23 ? 23.346 10.897 -32.753 1.00 20.18 29 TYR C CA 1
ATOM 1653 C C . TYR C 1 23 ? 22.355 9.958 -32.106 1.00 20.86 29 TYR C C 1
ATOM 1654 O O . TYR C 1 23 ? 22.776 9.174 -31.325 1.00 21.52 29 TYR C O 1
ATOM 1663 N N . ILE C 1 24 ? 21.055 10.018 -32.473 1.00 19.51 30 ILE C N 1
ATOM 1664 C CA . ILE C 1 24 ? 20.147 8.942 -32.196 1.00 20.18 30 ILE C CA 1
ATOM 1665 C C . ILE C 1 24 ? 19.203 8.925 -33.353 1.00 19.58 30 ILE C C 1
ATOM 1666 O O . ILE C 1 24 ? 18.905 9.956 -33.933 1.00 19.97 30 ILE C O 1
ATOM 1671 N N . SER C 1 25 ? 18.729 7.735 -33.701 1.00 19.47 31 SER C N 1
ATOM 1672 C CA . SER C 1 25 ? 17.886 7.600 -34.845 1.00 19.98 31 SER C CA 1
ATOM 1673 C C . SER C 1 25 ? 16.444 8.032 -34.527 1.00 21.84 31 SER C C 1
ATOM 1674 O O . SER C 1 25 ? 16.040 8.142 -33.360 1.00 21.85 31 SER C O 1
ATOM 1677 N N . ALA C 1 26 ? 15.677 8.254 -35.593 1.00 20.87 32 ALA C N 1
ATOM 1678 C CA . ALA C 1 26 ? 14.409 8.987 -35.514 1.00 19.95 32 ALA C CA 1
ATOM 1679 C C . ALA C 1 26 ? 13.317 8.201 -34.838 1.00 21.22 32 ALA C C 1
ATOM 1680 O O . ALA C 1 26 ? 12.313 8.787 -34.408 1.00 21.79 32 ALA C O 1
ATOM 1682 N N . ASN C 1 27 ? 13.525 6.901 -34.700 1.00 20.11 33 ASN C N 1
ATOM 1683 C CA . ASN C 1 27 ? 12.598 6.052 -33.975 1.00 20.91 33 ASN C CA 1
ATOM 1684 C C . ASN C 1 27 ? 12.689 6.247 -32.470 1.00 22.15 33 ASN C C 1
ATOM 1685 O O . ASN C 1 27 ? 11.977 5.589 -31.705 1.00 21.82 33 ASN C O 1
ATOM 1690 N N . SER C 1 28 ? 13.533 7.187 -32.059 1.00 20.87 34 SER C N 1
ATOM 1691 C CA . SER C 1 28 ? 13.522 7.603 -30.670 1.00 21.80 34 SER C CA 1
ATOM 1692 C C . SER C 1 28 ? 12.127 8.138 -30.363 1.00 23.65 34 SER C C 1
ATOM 1693 O O . SER C 1 28 ? 11.692 8.135 -29.177 1.00 24.79 34 SER C O 1
ATOM 1696 N N . LYS C 1 29 ? 11.415 8.641 -31.378 1.00 22.96 35 LYS C N 1
ATOM 1697 C CA . LYS C 1 29 ? 10.123 9.265 -31.035 1.00 24.67 35 LYS C CA 1
ATOM 1698 C C . LYS C 1 29 ? 9.092 8.206 -30.707 1.00 25.41 35 LYS C C 1
ATOM 1699 O O . LYS C 1 29 ? 8.347 8.292 -29.724 1.00 27.47 35 LYS C O 1
ATOM 1705 N N . LEU C 1 30 ? 9.069 7.185 -31.521 1.00 25.11 36 LEU C N 1
ATOM 1706 C CA . LEU C 1 30 ? 8.153 6.077 -31.340 1.00 26.29 36 LEU C CA 1
ATOM 1707 C C . LEU C 1 30 ? 8.353 5.375 -30.002 1.00 26.12 36 LEU C C 1
ATOM 1708 O O . LEU C 1 30 ? 7.385 5.061 -29.315 1.00 26.86 36 LEU C O 1
ATOM 1713 N N . HIS C 1 31 ? 9.604 5.133 -29.630 1.00 25.47 37 HIS C N 1
ATOM 1714 C CA . HIS C 1 31 ? 9.901 4.331 -28.433 1.00 25.43 37 HIS C CA 1
ATOM 1715 C C . HIS C 1 31 ? 10.134 5.136 -27.168 1.00 25.92 37 HIS C C 1
ATOM 1716 O O . HIS C 1 31 ? 9.815 4.650 -26.079 1.00 25.80 37 HIS C O 1
ATOM 1723 N N . LEU C 1 32 ? 10.692 6.343 -27.300 1.00 24.53 38 LEU C N 1
ATOM 1724 C CA . LEU C 1 32 ? 11.142 7.119 -26.116 1.00 24.06 38 LEU C CA 1
ATOM 1725 C C . LEU C 1 32 ? 10.369 8.428 -25.945 1.00 24.06 38 LEU C C 1
ATOM 1726 O O . LEU C 1 32 ? 10.524 9.124 -24.934 1.00 22.53 38 LEU C O 1
ATOM 1731 N N . GLY C 1 33 ? 9.534 8.736 -26.923 1.00 21.78 39 GLY C N 1
ATOM 1732 C CA . GLY C 1 33 ? 8.677 9.904 -26.838 1.00 23.38 39 GLY C CA 1
ATOM 1733 C C . GLY C 1 33 ? 9.348 11.190 -27.223 1.00 23.68 39 GLY C C 1
ATOM 1734 O O . GLY C 1 33 ? 8.698 12.246 -27.243 1.00 25.21 39 GLY C O 1
ATOM 1735 N N . TYR C 1 34 ? 10.629 11.126 -27.555 1.00 24.75 40 TYR C N 1
ATOM 1736 C CA . TYR C 1 34 ? 11.392 12.323 -27.993 1.00 22.75 40 TYR C CA 1
ATOM 1737 C C . TYR C 1 34 ? 11.766 12.248 -29.463 1.00 23.56 40 TYR C C 1
ATOM 1738 O O . TYR C 1 34 ? 12.189 11.182 -29.929 1.00 24.36 40 TYR C O 1
ATOM 1747 N N . LEU C 1 35 ? 11.634 13.363 -30.177 1.00 21.45 41 LEU C N 1
ATOM 1748 C CA . LEU C 1 35 ? 12.205 13.485 -31.540 1.00 21.95 41 LEU C CA 1
ATOM 1749 C C . LEU C 1 35 ? 13.737 13.435 -31.447 1.00 21.17 41 LEU C C 1
ATOM 1750 O O . LEU C 1 35 ? 14.317 13.865 -30.449 1.00 21.02 41 LEU C O 1
ATOM 1755 N N . GLN C 1 36 ? 14.410 12.896 -32.478 1.00 22.18 42 GLN C N 1
ATOM 1756 C CA . GLN C 1 36 ? 15.863 12.734 -32.395 1.00 20.83 42 GLN C CA 1
ATOM 1757 C C . GLN C 1 36 ? 16.515 14.063 -32.155 1.00 21.38 42 GLN C C 1
ATOM 1758 O O . GLN C 1 36 ? 17.504 14.119 -31.460 1.00 20.56 42 GLN C O 1
ATOM 1764 N N . GLY C 1 37 ? 15.937 15.153 -32.670 1.00 23.67 43 GLY C N 1
ATOM 1765 C CA . GLY C 1 37 ? 16.576 16.472 -32.516 1.00 24.12 43 GLY C CA 1
ATOM 1766 C C . GLY C 1 37 ? 16.394 17.028 -31.090 1.00 26.19 43 GLY C C 1
ATOM 1767 O O . GLY C 1 37 ? 17.159 17.894 -30.650 1.00 27.20 43 GLY C O 1
ATOM 1768 N N . GLU C 1 38 ? 15.392 16.542 -30.357 1.00 25.93 44 GLU C N 1
ATOM 1769 C CA . GLU C 1 38 ? 15.250 16.902 -28.924 1.00 24.74 44 GLU C CA 1
ATOM 1770 C C . GLU C 1 38 ? 16.280 16.239 -28.021 1.00 25.35 44 GLU C C 1
ATOM 1771 O O . GLU C 1 38 ? 16.473 16.673 -26.886 1.00 25.59 44 GLU C O 1
ATOM 1777 N N . MET C 1 39 ? 16.911 15.177 -28.504 1.00 24.08 45 MET C N 1
ATOM 1778 C CA . MET C 1 39 ? 17.873 14.419 -27.728 1.00 23.38 45 MET C CA 1
ATOM 1779 C C . MET C 1 39 ? 19.311 14.662 -28.144 1.00 23.75 45 MET C C 1
ATOM 1780 O O . MET C 1 39 ? 20.201 14.729 -27.280 1.00 23.71 45 MET C O 1
ATOM 1785 N N . ILE C 1 40 ? 19.559 14.708 -29.450 1.00 23.06 46 ILE C N 1
ATOM 1786 C CA . ILE C 1 40 ? 20.903 15.030 -29.950 1.00 23.11 46 ILE C CA 1
ATOM 1787 C C . ILE C 1 40 ? 21.422 16.311 -29.308 1.00 22.96 46 ILE C C 1
ATOM 1788 O O . ILE C 1 40 ? 20.744 17.378 -29.344 1.00 24.22 46 ILE C O 1
ATOM 1793 N N . GLY C 1 41 ? 22.633 16.263 -28.730 1.00 22.93 47 GLY C N 1
ATOM 1794 C CA . GLY C 1 41 ? 23.166 17.467 -28.046 1.00 22.93 47 GLY C CA 1
ATOM 1795 C C . GLY C 1 41 ? 23.006 17.505 -26.535 1.00 24.14 47 GLY C C 1
ATOM 1796 O O . GLY C 1 41 ? 23.750 18.197 -25.835 1.00 25.88 47 GLY C O 1
ATOM 1797 N N . SER C 1 42 ? 22.039 16.748 -26.035 1.00 25.33 48 SER C N 1
ATOM 1798 C CA . SER C 1 42 ? 21.822 16.552 -24.595 1.00 25.93 48 SER C CA 1
ATOM 1799 C C . SER C 1 42 ? 22.576 15.341 -24.063 1.00 25.45 48 SER C C 1
ATOM 1800 O O . SER C 1 42 ? 22.953 14.458 -24.806 1.00 24.77 48 SER C O 1
ATOM 1803 N N . PHE C 1 43 ? 22.774 15.308 -22.754 1.00 25.11 49 PHE C N 1
ATOM 1804 C CA . PHE C 1 43 ? 23.461 14.171 -22.164 1.00 24.91 49 PHE C CA 1
ATOM 1805 C C . PHE C 1 43 ? 22.486 13.055 -21.942 1.00 24.95 49 PHE C C 1
ATOM 1806 O O . PHE C 1 43 ? 21.347 13.273 -21.474 1.00 26.35 49 PHE C O 1
ATOM 1814 N N . LEU C 1 44 ? 22.944 11.844 -22.199 1.00 24.47 50 LEU C N 1
ATOM 1815 C CA . LEU C 1 44 ? 22.055 10.712 -21.976 1.00 25.59 50 LEU C CA 1
ATOM 1816 C C . LEU C 1 44 ? 21.530 10.697 -20.551 1.00 25.95 50 LEU C C 1
ATOM 1817 O O . LEU C 1 44 ? 20.364 10.339 -20.319 1.00 26.77 50 LEU C O 1
ATOM 1822 N N . LYS C 1 45 ? 22.408 10.977 -19.581 1.00 25.67 51 LYS C N 1
ATOM 1823 C CA . LYS C 1 45 ? 22.012 10.884 -18.184 1.00 25.09 51 LYS C CA 1
ATOM 1824 C C . LYS C 1 45 ? 20.755 11.664 -17.868 1.00 26.41 51 LYS C C 1
ATOM 1825 O O . LYS C 1 45 ? 20.055 11.304 -16.946 1.00 26.80 51 LYS C O 1
ATOM 1831 N N . THR C 1 46 ? 20.479 12.735 -18.612 1.00 26.48 52 THR C N 1
ATOM 1832 C CA . THR C 1 46 ? 19.350 13.624 -18.388 1.00 27.60 52 THR C CA 1
ATOM 1833 C C . THR C 1 46 ? 17.994 12.945 -18.522 1.00 27.66 52 THR C C 1
ATOM 1834 O O . THR C 1 46 ? 16.987 13.376 -17.958 1.00 25.74 52 THR C O 1
ATOM 1838 N N . PHE C 1 47 ? 17.996 11.858 -19.263 1.00 27.46 53 PHE C N 1
ATOM 1839 C CA . PHE C 1 47 ? 16.791 11.141 -19.568 1.00 28.14 53 PHE C CA 1
ATOM 1840 C C . PHE C 1 47 ? 16.686 9.920 -18.698 1.00 29.63 53 PHE C C 1
ATOM 1841 O O . PHE C 1 47 ? 15.723 9.146 -18.812 1.00 31.23 53 PHE C O 1
ATOM 1849 N N . LEU C 1 48 ? 17.649 9.732 -17.801 1.00 30.99 54 LEU C N 1
ATOM 1850 C CA . LEU C 1 48 ? 17.668 8.504 -17.042 1.00 31.21 54 LEU C CA 1
ATOM 1851 C C . LEU C 1 48 ? 17.039 8.710 -15.718 1.00 32.65 54 LEU C C 1
ATOM 1852 O O . LEU C 1 48 ? 17.150 9.787 -15.094 1.00 32.73 54 LEU C O 1
ATOM 1857 N N . HIS C 1 49 ? 16.403 7.646 -15.262 1.00 33.54 55 HIS C N 1
ATOM 1858 C CA . HIS C 1 49 ? 15.933 7.625 -13.905 1.00 34.56 55 HIS C CA 1
ATOM 1859 C C . HIS C 1 49 ? 17.070 8.091 -12.995 1.00 35.20 55 HIS C C 1
ATOM 1860 O O . HIS C 1 49 ? 18.221 7.706 -13.178 1.00 35.16 55 HIS C O 1
ATOM 1867 N N . GLU C 1 50 ? 16.736 8.941 -12.022 1.00 36.44 56 GLU C N 1
ATOM 1868 C CA . GLU C 1 50 ? 17.741 9.536 -11.125 1.00 37.62 56 GLU C CA 1
ATOM 1869 C C . GLU C 1 50 ? 18.715 8.518 -10.575 1.00 37.21 56 GLU C C 1
ATOM 1870 O O . GLU C 1 50 ? 19.912 8.785 -10.452 1.00 36.96 56 GLU C O 1
ATOM 1876 N N . GLU C 1 51 ? 18.193 7.349 -10.225 1.00 37.33 57 GLU C N 1
ATOM 1877 C CA . GLU C 1 51 ? 18.993 6.337 -9.554 1.00 37.87 57 GLU C CA 1
ATOM 1878 C C . GLU C 1 51 ? 19.918 5.653 -10.515 1.00 36.75 57 GLU C C 1
ATOM 1879 O O . GLU C 1 51 ? 20.809 4.950 -10.089 1.00 38.24 57 GLU C O 1
ATOM 1885 N N . ASP C 1 52 ? 19.685 5.828 -11.822 1.00 35.24 58 ASP C N 1
ATOM 1886 C CA . ASP C 1 52 ? 20.432 5.099 -12.844 1.00 34.83 58 ASP C CA 1
ATOM 1887 C C . ASP C 1 52 ? 21.535 5.939 -13.442 1.00 33.92 58 ASP C C 1
ATOM 1888 O O . ASP C 1 52 ? 22.421 5.402 -14.062 1.00 34.31 58 ASP C O 1
ATOM 1893 N N . GLN C 1 53 ? 21.430 7.253 -13.273 1.00 33.26 59 GLN C N 1
ATOM 1894 C CA . GLN C 1 53 ? 22.321 8.240 -13.900 1.00 33.60 59 GLN C CA 1
ATOM 1895 C C . GLN C 1 53 ? 23.755 8.089 -13.514 1.00 34.01 59 GLN C C 1
ATOM 1896 O O . GLN C 1 53 ? 24.641 7.975 -14.388 1.00 35.60 59 GLN C O 1
ATOM 1902 N N . PHE C 1 54 ? 24.036 8.110 -12.214 1.00 34.43 60 PHE C N 1
ATOM 1903 C CA . PHE C 1 54 ? 25.451 7.987 -11.815 1.00 34.43 60 PHE C CA 1
ATOM 1904 C C . PHE C 1 54 ? 25.922 6.545 -12.036 1.00 34.97 60 PHE C C 1
ATOM 1905 O O . PHE C 1 54 ? 27.046 6.306 -12.527 1.00 33.52 60 PHE C O 1
ATOM 1913 N N . LEU C 1 55 ? 25.014 5.615 -11.749 1.00 34.14 61 LEU C N 1
ATOM 1914 C CA . LEU C 1 55 ? 25.266 4.194 -11.824 1.00 35.19 61 LEU C CA 1
ATOM 1915 C C . LEU C 1 55 ? 25.731 3.719 -13.162 1.00 35.28 61 LEU C C 1
ATOM 1916 O O . LEU C 1 55 ? 26.622 2.879 -13.202 1.00 36.07 61 LEU C O 1
ATOM 1921 N N . VAL C 1 56 ? 25.126 4.237 -14.243 1.00 33.98 62 VAL C N 1
ATOM 1922 C CA . VAL C 1 56 ? 25.397 3.779 -15.626 1.00 33.30 62 VAL C CA 1
ATOM 1923 C C . VAL C 1 56 ? 26.892 4.003 -16.010 1.00 30.92 62 VAL C C 1
ATOM 1924 O O . VAL C 1 56 ? 27.467 3.311 -16.900 1.00 30.38 62 VAL C O 1
ATOM 1928 N N . GLU C 1 57 ? 27.535 4.971 -15.351 1.00 31.45 63 GLU C N 1
ATOM 1929 C CA . GLU C 1 57 ? 28.969 5.103 -15.532 1.00 29.81 63 GLU C CA 1
ATOM 1930 C C . GLU C 1 57 ? 29.631 3.787 -15.169 1.00 29.32 63 GLU C C 1
ATOM 1931 O O . GLU C 1 57 ? 30.664 3.420 -15.710 1.00 29.39 63 GLU C O 1
ATOM 1937 N N . SER C 1 58 ? 29.070 3.077 -14.208 1.00 30.50 64 SER C N 1
ATOM 1938 C CA . SER C 1 58 ? 29.751 1.896 -13.697 1.00 29.73 64 SER C CA 1
ATOM 1939 C C . SER C 1 58 ? 29.932 0.811 -14.755 1.00 28.96 64 SER C C 1
ATOM 1940 O O . SER C 1 58 ? 30.878 0.011 -14.706 1.00 27.74 64 SER C O 1
ATOM 1943 N N . TYR C 1 59 ? 29.018 0.795 -15.716 1.00 28.10 65 TYR C N 1
ATOM 1944 C CA . TYR C 1 59 ? 29.084 -0.118 -16.825 1.00 26.94 65 TYR C CA 1
ATOM 1945 C C . TYR C 1 59 ? 30.429 0.034 -17.574 1.00 26.53 65 TYR C C 1
ATOM 1946 O O . TYR C 1 59 ? 31.041 -0.953 -18.009 1.00 27.62 65 TYR C O 1
ATOM 1955 N N . PHE C 1 60 ? 30.892 1.274 -17.723 1.00 25.72 66 PHE C N 1
ATOM 1956 C CA . PHE C 1 60 ? 32.058 1.556 -18.506 1.00 24.06 66 PHE C CA 1
ATOM 1957 C C . PHE C 1 60 ? 33.364 1.397 -17.716 1.00 25.24 66 PHE C C 1
ATOM 1958 O O . PHE C 1 60 ? 34.437 1.470 -18.283 1.00 26.19 66 PHE C O 1
ATOM 1966 N N . TYR C 1 61 ? 33.285 1.161 -16.412 1.00 25.25 67 TYR C N 1
ATOM 1967 C CA . TYR C 1 61 ? 34.490 1.095 -15.589 1.00 25.63 67 TYR C CA 1
ATOM 1968 C C . TYR C 1 61 ? 34.830 -0.362 -15.459 1.00 28.03 67 TYR C C 1
ATOM 1969 O O . TYR C 1 61 ? 35.928 -0.770 -15.106 1.00 27.05 67 TYR C O 1
ATOM 1978 N N . ASN C 1 62 ? 33.830 -1.172 -15.719 1.00 31.60 68 ASN C N 1
ATOM 1979 C CA . ASN C 1 62 ? 33.946 -2.585 -15.390 1.00 34.34 68 ASN C CA 1
ATOM 1980 C C . ASN C 1 62 ? 33.864 -3.399 -16.678 1.00 35.31 68 ASN C C 1
ATOM 1981 O O . ASN C 1 62 ? 33.456 -2.867 -17.735 1.00 34.87 68 ASN C O 1
ATOM 1986 N N . GLU C 1 63 ? 34.252 -4.674 -16.614 1.00 35.80 69 GLU C N 1
ATOM 1987 C CA . GLU C 1 63 ? 34.204 -5.497 -17.837 1.00 36.10 69 GLU C CA 1
ATOM 1988 C C . GLU C 1 63 ? 32.754 -5.517 -18.349 1.00 35.01 69 GLU C C 1
ATOM 1989 O O . GLU C 1 63 ? 31.816 -5.512 -17.546 1.00 34.79 69 GLU C O 1
ATOM 1995 N N . HIS C 1 64 ? 32.574 -5.493 -19.674 1.00 34.43 70 HIS C N 1
ATOM 1996 C CA . HIS C 1 64 ? 31.214 -5.536 -20.247 1.00 33.37 70 HIS C CA 1
ATOM 1997 C C . HIS C 1 64 ? 31.121 -6.163 -21.646 1.00 33.44 70 HIS C C 1
ATOM 1998 O O . HIS C 1 64 ? 30.327 -5.694 -22.474 1.00 32.39 70 HIS C O 1
ATOM 2005 N N . HIS C 1 65 ? 31.919 -7.201 -21.929 1.00 32.78 71 HIS C N 1
ATOM 2006 C CA . HIS C 1 65 ? 31.886 -7.819 -23.257 1.00 33.07 71 HIS C CA 1
ATOM 2007 C C . HIS C 1 65 ? 30.514 -8.489 -23.425 1.00 32.40 71 HIS C C 1
ATOM 2008 O O . HIS C 1 65 ? 30.081 -9.279 -22.572 1.00 30.41 71 HIS C O 1
ATOM 2015 N N . LEU C 1 66 ? 29.825 -8.096 -24.505 1.00 31.81 72 LEU C N 1
ATOM 2016 C CA . LEU C 1 66 ? 28.449 -8.549 -24.803 1.00 31.20 72 LEU C CA 1
ATOM 2017 C C . LEU C 1 66 ? 27.431 -8.334 -23.646 1.00 31.27 72 LEU C C 1
ATOM 2018 O O . LEU C 1 66 ? 26.352 -8.956 -23.622 1.00 30.79 72 LEU C O 1
ATOM 2023 N N . MET C 1 67 ? 27.786 -7.499 -22.685 1.00 30.48 73 MET C N 1
ATOM 2024 C CA . MET C 1 67 ? 26.894 -7.181 -21.589 1.00 31.40 73 MET C CA 1
ATOM 2025 C C . MET C 1 67 ? 25.951 -6.087 -21.970 1.00 31.42 73 MET C C 1
ATOM 2026 O O . MET C 1 67 ? 26.397 -5.015 -22.429 1.00 30.72 73 MET C O 1
ATOM 2031 N N . PRO C 1 68 ? 24.639 -6.333 -21.753 1.00 30.66 74 PRO C N 1
ATOM 2032 C CA . PRO C 1 68 ? 23.652 -5.283 -21.935 1.00 29.98 74 PRO C CA 1
ATOM 2033 C C . PRO C 1 68 ? 23.879 -4.141 -20.976 1.00 29.71 74 PRO C C 1
ATOM 2034 O O . PRO C 1 68 ? 24.160 -4.356 -19.789 1.00 27.81 74 PRO C O 1
ATOM 2038 N N . CYS C 1 69 ? 23.832 -2.931 -21.503 1.00 29.46 75 CYS C N 1
ATOM 2039 C CA . CYS C 1 69 ? 23.773 -1.764 -20.673 1.00 29.62 75 CYS C CA 1
ATOM 2040 C C . CYS C 1 69 ? 22.268 -1.415 -20.573 1.00 30.50 75 CYS C C 1
ATOM 2041 O O . CYS C 1 69 ? 21.667 -0.889 -21.529 1.00 30.14 75 CYS C O 1
ATOM 2044 N N . THR C 1 70 ? 21.674 -1.743 -19.420 1.00 30.41 76 THR C N 1
ATOM 2045 C CA . THR C 1 70 ? 20.220 -1.674 -19.241 1.00 30.30 76 THR C CA 1
ATOM 2046 C C . THR C 1 70 ? 19.878 -0.600 -18.221 1.00 30.87 76 THR C C 1
ATOM 2047 O O . THR C 1 70 ? 20.505 -0.505 -17.152 1.00 30.11 76 THR C O 1
ATOM 2051 N N . PHE C 1 71 ? 18.911 0.243 -18.555 1.00 30.78 77 PHE C N 1
ATOM 2052 C CA . PHE C 1 71 ? 18.586 1.356 -17.694 1.00 29.95 77 PHE C CA 1
ATOM 2053 C C . PHE C 1 71 ? 17.149 1.783 -17.919 1.00 29.87 77 PHE C C 1
ATOM 2054 O O . PHE C 1 71 ? 16.533 1.407 -18.920 1.00 28.42 77 PHE C O 1
ATOM 2062 N N . ARG C 1 72 ? 16.629 2.528 -16.947 1.00 29.10 78 ARG C N 1
ATOM 2063 C CA . ARG C 1 72 ? 15.298 3.058 -16.989 1.00 29.58 78 ARG C CA 1
ATOM 2064 C C . ARG C 1 72 ? 15.453 4.393 -17.641 1.00 28.79 78 ARG C C 1
ATOM 2065 O O . ARG C 1 72 ? 16.222 5.231 -17.148 1.00 30.03 78 ARG C O 1
ATOM 2073 N N . PHE C 1 73 ? 14.731 4.581 -18.742 1.00 27.30 79 PHE C N 1
ATOM 2074 C CA . PHE C 1 73 ? 14.728 5.831 -19.496 1.00 25.87 79 PHE C CA 1
ATOM 2075 C C . PHE C 1 73 ? 13.423 6.547 -19.135 1.00 25.18 79 PHE C C 1
ATOM 2076 O O . PHE C 1 73 ? 12.383 5.907 -19.123 1.00 24.10 79 PHE C O 1
ATOM 2084 N N . ILE C 1 74 ? 13.455 7.859 -18.893 1.00 24.19 80 ILE C N 1
ATOM 2085 C CA . ILE C 1 74 ? 12.196 8.580 -18.627 1.00 24.95 80 ILE C CA 1
ATOM 2086 C C . ILE C 1 74 ? 11.770 9.151 -19.948 1.00 25.00 80 ILE C C 1
ATOM 2087 O O . ILE C 1 74 ? 12.464 9.955 -20.513 1.00 23.59 80 ILE C O 1
ATOM 2092 N N . LYS C 1 75 ? 10.609 8.727 -20.438 1.00 24.36 81 LYS C N 1
ATOM 2093 C CA . LYS C 1 75 ? 10.092 9.190 -21.690 1.00 25.12 81 LYS C CA 1
ATOM 2094 C C . LYS C 1 75 ? 9.639 10.639 -21.562 1.00 24.49 81 LYS C C 1
ATOM 2095 O O . LYS C 1 75 ? 9.579 11.190 -20.476 1.00 25.07 81 LYS C O 1
ATOM 2101 N N . LYS C 1 76 ? 9.266 11.239 -22.674 1.00 25.28 82 LYS C N 1
ATOM 2102 C CA . LYS C 1 76 ? 8.868 12.614 -22.616 1.00 25.89 82 LYS C CA 1
ATOM 2103 C C . LYS C 1 76 ? 7.655 12.715 -21.689 1.00 25.47 82 LYS C C 1
ATOM 2104 O O . LYS C 1 76 ? 7.505 13.727 -21.024 1.00 27.07 82 LYS C O 1
ATOM 2110 N N . ASP C 1 77 ? 6.793 11.683 -21.655 1.00 24.93 83 ASP C N 1
ATOM 2111 C CA . ASP C 1 77 ? 5.558 11.719 -20.862 1.00 23.85 83 ASP C CA 1
ATOM 2112 C C . ASP C 1 77 ? 5.793 11.451 -19.386 1.00 25.05 83 ASP C C 1
ATOM 2113 O O . ASP C 1 77 ? 4.841 11.290 -18.624 1.00 24.50 83 ASP C O 1
ATOM 2118 N N . HIS C 1 78 ? 7.074 11.430 -19.016 1.00 25.60 84 HIS C N 1
ATOM 2119 C CA . HIS C 1 78 ? 7.573 11.216 -17.646 1.00 27.29 84 HIS C CA 1
ATOM 2120 C C . HIS C 1 78 ? 7.446 9.829 -17.115 1.00 26.04 84 HIS C C 1
ATOM 2121 O O . HIS C 1 78 ? 7.705 9.603 -15.925 1.00 26.81 84 HIS C O 1
ATOM 2128 N N . THR C 1 79 ? 7.024 8.895 -17.958 1.00 24.95 85 THR C N 1
ATOM 2129 C CA . THR C 1 79 ? 6.915 7.514 -17.514 1.00 24.57 85 THR C CA 1
ATOM 2130 C C . THR C 1 79 ? 8.185 6.778 -17.899 1.00 25.88 85 THR C C 1
ATOM 2131 O O . THR C 1 79 ? 8.887 7.186 -18.849 1.00 25.90 85 THR C O 1
ATOM 2135 N N . ILE C 1 80 ? 8.505 5.706 -17.177 1.00 26.89 86 ILE C N 1
ATOM 2136 C CA . ILE C 1 80 ? 9.734 4.955 -17.469 1.00 28.04 86 ILE C CA 1
ATOM 2137 C C . ILE C 1 80 ? 9.518 3.755 -18.371 1.00 27.66 86 ILE C C 1
ATOM 2138 O O . ILE C 1 80 ? 8.463 3.109 -18.329 1.00 27.71 86 ILE C O 1
ATOM 2143 N N . VAL C 1 81 ? 10.512 3.500 -19.214 1.00 27.75 87 VAL C N 1
ATOM 2144 C CA . VAL C 1 81 ? 10.643 2.263 -19.950 1.00 27.51 87 VAL C CA 1
ATOM 2145 C C . VAL C 1 81 ? 12.032 1.717 -19.641 1.00 28.57 87 VAL C C 1
ATOM 2146 O O . VAL C 1 81 ? 12.974 2.489 -19.382 1.00 28.84 87 VAL C O 1
ATOM 2150 N N . TRP C 1 82 ? 12.175 0.401 -19.652 1.00 28.93 88 TRP C N 1
ATOM 2151 C CA . TRP C 1 82 ? 13.493 -0.192 -19.594 1.00 28.89 88 TRP C CA 1
ATOM 2152 C C . TRP C 1 82 ? 14.059 -0.304 -21.006 1.00 28.21 88 TRP C C 1
ATOM 2153 O O . TRP C 1 82 ? 13.382 -0.721 -21.949 1.00 26.73 88 TRP C O 1
ATOM 2164 N N . VAL C 1 83 ? 15.322 0.107 -21.125 1.00 27.83 89 VAL C N 1
ATOM 2165 C CA . VAL C 1 83 ? 16.046 0.099 -22.399 1.00 26.32 89 VAL C CA 1
ATOM 2166 C C . VAL C 1 83 ? 17.252 -0.798 -22.241 1.00 27.47 89 VAL C C 1
ATOM 2167 O O . VAL C 1 83 ? 17.999 -0.645 -21.269 1.00 27.18 89 VAL C O 1
ATOM 2171 N N . GLU C 1 84 ? 17.385 -1.780 -23.145 1.00 27.79 90 GLU C N 1
ATOM 2172 C CA . GLU C 1 84 ? 18.531 -2.680 -23.209 1.00 26.13 90 GLU C CA 1
ATOM 2173 C C . GLU C 1 84 ? 19.462 -2.291 -24.357 1.00 26.08 90 GLU C C 1
ATOM 2174 O O . GLU C 1 84 ? 19.060 -2.286 -25.507 1.00 25.63 90 GLU C O 1
ATOM 2180 N N . ALA C 1 85 ? 20.715 -1.967 -24.059 1.00 24.81 91 ALA C N 1
ATOM 2181 C CA . ALA C 1 85 ? 21.616 -1.498 -25.086 1.00 24.25 91 ALA C CA 1
ATOM 2182 C C . ALA C 1 85 ? 22.790 -2.421 -25.324 1.00 23.92 91 ALA C C 1
ATOM 2183 O O . ALA C 1 85 ? 23.409 -2.845 -24.369 1.00 25.88 91 ALA C O 1
ATOM 2185 N N . ALA C 1 86 ? 23.127 -2.669 -26.608 1.00 24.65 92 ALA C N 1
ATOM 2186 C CA . ALA C 1 86 ? 24.411 -3.288 -27.020 1.00 23.65 92 ALA C CA 1
ATOM 2187 C C . ALA C 1 86 ? 25.355 -2.116 -27.280 1.00 24.89 92 ALA C C 1
ATOM 2188 O O . ALA C 1 86 ? 24.958 -1.110 -27.862 1.00 24.87 92 ALA C O 1
ATOM 2190 N N . VAL C 1 87 ? 26.581 -2.230 -26.791 1.00 25.25 93 VAL C N 1
ATOM 2191 C CA . VAL C 1 87 ? 27.523 -1.166 -26.801 1.00 25.13 93 VAL C CA 1
ATOM 2192 C C . VAL C 1 87 ? 28.814 -1.608 -27.549 1.00 26.24 93 VAL C C 1
ATOM 2193 O O . VAL C 1 87 ? 29.323 -2.710 -27.364 1.00 25.75 93 VAL C O 1
ATOM 2197 N N . GLU C 1 88 ? 29.335 -0.727 -28.393 1.00 26.08 94 GLU C N 1
ATOM 2198 C CA . GLU C 1 88 ? 30.638 -0.949 -29.017 1.00 27.09 94 GLU C CA 1
ATOM 2199 C C . GLU C 1 88 ? 31.436 0.363 -28.869 1.00 25.88 94 GLU C C 1
ATOM 2200 O O . GLU C 1 88 ? 30.897 1.465 -29.004 1.00 24.37 94 GLU C O 1
ATOM 2206 N N . ILE C 1 89 ? 32.697 0.263 -28.510 1.00 24.29 95 ILE C N 1
ATOM 2207 C CA . ILE C 1 89 ? 33.493 1.462 -28.364 1.00 23.93 95 ILE C CA 1
ATOM 2208 C C . ILE C 1 89 ? 34.432 1.563 -29.541 1.00 24.52 95 ILE C C 1
ATOM 2209 O O . ILE C 1 89 ? 35.140 0.580 -29.855 1.00 22.70 95 ILE C O 1
ATOM 2214 N N . VAL C 1 90 ? 34.417 2.736 -30.200 1.00 23.39 96 VAL C N 1
ATOM 2215 C CA . VAL C 1 90 ? 35.425 3.059 -31.252 1.00 22.91 96 VAL C CA 1
ATOM 2216 C C . VAL C 1 90 ? 36.515 3.901 -30.582 1.00 23.82 96 VAL C C 1
ATOM 2217 O O . VAL C 1 90 ? 36.259 5.026 -30.119 1.00 21.22 96 VAL C O 1
ATOM 2221 N N . THR C 1 91 ? 37.732 3.363 -30.528 1.00 23.85 97 THR C N 1
ATOM 2222 C CA . THR C 1 91 ? 38.823 4.044 -29.907 1.00 23.46 97 THR C CA 1
ATOM 2223 C C . THR C 1 91 ? 39.801 4.504 -30.982 1.00 26.15 97 THR C C 1
ATOM 2224 O O . THR C 1 91 ? 40.271 3.699 -31.770 1.00 26.83 97 THR C O 1
ATOM 2228 N N . THR C 1 92 ? 40.097 5.793 -31.041 1.00 26.37 98 THR C N 1
ATOM 2229 C CA . THR C 1 92 ? 40.918 6.298 -32.118 1.00 28.26 98 THR C CA 1
ATOM 2230 C C . THR C 1 92 ? 42.084 7.022 -31.505 1.00 30.25 98 THR C C 1
ATOM 2231 O O . THR C 1 92 ? 41.919 7.987 -30.748 1.00 28.89 98 THR C O 1
ATOM 2235 N N . ARG C 1 93 ? 43.277 6.496 -31.778 1.00 33.99 99 ARG C N 1
ATOM 2236 C CA . ARG C 1 93 ? 44.497 7.018 -31.154 1.00 38.29 99 ARG C CA 1
ATOM 2237 C C . ARG C 1 93 ? 45.274 7.745 -32.217 1.00 39.74 99 ARG C C 1
ATOM 2238 O O . ARG C 1 93 ? 45.772 7.112 -33.141 1.00 41.32 99 ARG C O 1
ATOM 2246 N N . ALA C 1 94 ? 45.352 9.067 -32.104 1.00 41.98 100 ALA C N 1
ATOM 2247 C CA . ALA C 1 94 ? 46.194 9.888 -32.978 1.00 43.74 100 ALA C CA 1
ATOM 2248 C C . ALA C 1 94 ? 47.144 10.734 -32.107 1.00 44.90 100 ALA C C 1
ATOM 2249 O O . ALA C 1 94 ? 47.874 10.188 -31.263 1.00 45.19 100 ALA C O 1
ATOM 2251 N N . GLU C 1 95 ? 47.126 12.056 -32.291 1.00 45.91 101 GLU C N 1
ATOM 2252 C CA . GLU C 1 95 ? 47.789 12.977 -31.355 1.00 46.39 101 GLU C CA 1
ATOM 2253 C C . GLU C 1 95 ? 47.141 12.781 -29.993 1.00 45.45 101 GLU C C 1
ATOM 2254 O O . GLU C 1 95 ? 47.787 12.860 -28.944 1.00 45.39 101 GLU C O 1
ATOM 2260 N N . ARG C 1 96 ? 45.839 12.541 -30.011 1.00 44.01 102 ARG C N 1
ATOM 2261 C CA . ARG C 1 96 ? 45.117 12.314 -28.778 1.00 42.93 102 ARG C CA 1
ATOM 2262 C C . ARG C 1 96 ? 44.338 10.992 -28.945 1.00 40.72 102 ARG C C 1
ATOM 2263 O O . ARG C 1 96 ? 44.349 10.386 -30.033 1.00 40.47 102 ARG C O 1
ATOM 2271 N N . THR C 1 97 ? 43.733 10.512 -27.873 1.00 37.36 103 THR C N 1
ATOM 2272 C CA . THR C 1 97 ? 42.856 9.318 -27.973 1.00 35.12 103 THR C CA 1
ATOM 2273 C C . THR C 1 97 ? 41.399 9.771 -27.844 1.00 33.83 103 THR C C 1
ATOM 2274 O O . THR C 1 97 ? 41.097 10.565 -26.974 1.00 35.53 103 THR C O 1
ATOM 2278 N N . GLU C 1 98 ? 40.524 9.289 -28.725 1.00 32.25 104 GLU C N 1
ATOM 2279 C CA . GLU C 1 98 ? 39.106 9.633 -28.754 1.00 29.67 104 GLU C CA 1
ATOM 2280 C C . GLU C 1 98 ? 38.429 8.306 -28.538 1.00 26.82 104 GLU C C 1
ATOM 2281 O O . GLU C 1 98 ? 38.876 7.316 -29.056 1.00 25.09 104 GLU C O 1
ATOM 2287 N N . ARG C 1 99 ? 37.379 8.299 -27.739 1.00 23.64 105 ARG C N 1
ATOM 2288 C CA . ARG C 1 99 ? 36.485 7.155 -27.639 1.00 22.40 105 ARG C CA 1
ATOM 2289 C C . ARG C 1 99 ? 35.069 7.625 -27.948 1.00 23.26 105 ARG C C 1
ATOM 2290 O O . ARG C 1 99 ? 34.657 8.683 -27.509 1.00 24.05 105 ARG C O 1
ATOM 2298 N N . GLU C 1 100 ? 34.361 6.840 -28.761 1.00 21.61 106 GLU C N 1
ATOM 2299 C CA . GLU C 1 100 ? 33.002 7.115 -29.092 1.00 20.41 106 GLU C CA 1
ATOM 2300 C C . GLU C 1 100 ? 32.239 5.861 -28.766 1.00 21.85 106 GLU C C 1
ATOM 2301 O O . GLU C 1 100 ? 32.741 4.818 -29.001 1.00 22.85 106 GLU C O 1
ATOM 2307 N N . ILE C 1 101 ? 31.022 6.008 -28.245 1.00 20.48 107 ILE C N 1
ATOM 2308 C CA . ILE C 1 101 ? 30.185 4.877 -27.871 1.00 21.05 107 ILE C CA 1
ATOM 2309 C C . ILE C 1 101 ? 29.097 4.689 -28.901 1.00 22.77 107 ILE C C 1
ATOM 2310 O O . ILE C 1 101 ? 28.337 5.606 -29.135 1.00 22.41 107 ILE C O 1
ATOM 2315 N N . ILE C 1 102 ? 29.010 3.483 -29.475 1.00 23.37 108 ILE C N 1
ATOM 2316 C CA . ILE C 1 102 ? 28.015 3.201 -30.470 1.00 22.35 108 ILE C CA 1
ATOM 2317 C C . ILE C 1 102 ? 26.987 2.313 -29.784 1.00 23.74 108 ILE C C 1
ATOM 2318 O O . ILE C 1 102 ? 27.369 1.301 -29.220 1.00 22.32 108 ILE C O 1
ATOM 2323 N N . LEU C 1 103 ? 25.704 2.698 -29.854 1.00 22.66 109 LEU C N 1
ATOM 2324 C CA . LEU C 1 103 ? 24.645 1.950 -29.148 1.00 23.33 109 LEU C CA 1
ATOM 2325 C C . LEU C 1 103 ? 23.664 1.337 -30.130 1.00 23.12 109 LEU C C 1
ATOM 2326 O O . LEU C 1 103 ? 23.329 1.965 -31.142 1.00 23.31 109 LEU C O 1
ATOM 2331 N N . LYS C 1 104 ? 23.220 0.114 -29.857 1.00 23.52 110 LYS C N 1
ATOM 2332 C CA . LYS C 1 104 ? 22.094 -0.454 -30.593 1.00 25.57 110 LYS C CA 1
ATOM 2333 C C . LYS C 1 104 ? 21.145 -0.807 -29.467 1.00 26.59 110 LYS C C 1
ATOM 2334 O O . LYS C 1 104 ? 21.490 -1.588 -28.631 1.00 26.16 110 LYS C O 1
ATOM 2340 N N . MET C 1 105 ? 19.976 -0.179 -29.387 1.00 26.63 111 MET C N 1
ATOM 2341 C CA . MET C 1 105 ? 19.155 -0.450 -28.208 1.00 27.75 111 MET C CA 1
ATOM 2342 C C . MET C 1 105 ? 17.704 -0.709 -28.493 1.00 28.73 111 MET C C 1
ATOM 2343 O O . MET C 1 105 ? 17.245 -0.513 -29.595 1.00 27.47 111 MET C O 1
ATOM 2348 N N . LYS C 1 106 ? 17.005 -1.197 -27.486 1.00 28.92 112 LYS C N 1
ATOM 2349 C CA . LYS C 1 106 ? 15.585 -1.433 -27.627 1.00 29.24 112 LYS C CA 1
ATOM 2350 C C . LYS C 1 106 ? 14.889 -1.305 -26.302 1.00 28.87 112 LYS C C 1
ATOM 2351 O O . LYS C 1 106 ? 15.436 -1.623 -25.254 1.00 26.65 112 LYS C O 1
ATOM 2357 N N . VAL C 1 107 ? 13.680 -0.770 -26.353 1.00 28.26 113 VAL C N 1
ATOM 2358 C CA . VAL C 1 107 ? 12.810 -0.811 -25.197 1.00 28.83 113 VAL C CA 1
ATOM 2359 C C . VAL C 1 107 ? 12.357 -2.262 -24.943 1.00 29.12 113 VAL C C 1
ATOM 2360 O O . VAL C 1 107 ? 11.891 -2.978 -25.859 1.00 29.65 113 VAL C O 1
ATOM 2364 N N . LEU C 1 108 ? 12.509 -2.713 -23.699 1.00 29.06 114 LEU C N 1
ATOM 2365 C CA . LEU C 1 108 ? 12.034 -4.055 -23.346 1.00 31.12 114 LEU C CA 1
ATOM 2366 C C . LEU C 1 108 ? 10.522 -3.952 -23.193 1.00 32.49 114 LEU C C 1
ATOM 2367 O O . LEU C 1 108 ? 10.038 -3.150 -22.403 1.00 33.10 114 LEU C O 1
ATOM 2372 N N . GLU C 1 109 ? 9.807 -4.726 -23.997 1.00 34.80 115 GLU C N 1
ATOM 2373 C CA . GLU C 1 109 ? 8.349 -4.720 -24.076 1.00 37.84 115 GLU C CA 1
ATOM 2374 C C . GLU C 1 109 ? 7.972 -6.171 -24.231 1.00 39.01 115 GLU C C 1
ATOM 2375 O O . GLU C 1 109 ? 8.851 -7.010 -24.390 1.00 40.14 115 GLU C O 1
ATOM 2381 N N . GLU C 1 110 ? 6.681 -6.490 -24.224 1.00 39.98 116 GLU C N 1
ATOM 2382 C CA . GLU C 1 110 ? 6.269 -7.846 -24.605 1.00 41.41 116 GLU C CA 1
ATOM 2383 C C . GLU C 1 110 ? 6.416 -8.085 -26.115 1.00 41.58 116 GLU C C 1
ATOM 2384 O O . GLU C 1 110 ? 7.125 -9.003 -26.545 1.00 41.87 116 GLU C O 1
ATOM 2390 N N . THR D 1 9 ? 66.042 -2.172 39.246 1.00 35.75 15 THR D N 1
ATOM 2391 C CA . THR D 1 9 ? 64.626 -1.758 39.314 1.00 35.19 15 THR D CA 1
ATOM 2392 C C . THR D 1 9 ? 64.111 -1.394 37.900 1.00 33.50 15 THR D C 1
ATOM 2393 O O . THR D 1 9 ? 64.834 -0.836 37.056 1.00 34.87 15 THR D O 1
ATOM 2397 N N . ASP D 1 10 ? 62.882 -1.778 37.626 1.00 32.37 16 ASP D N 1
ATOM 2398 C CA . ASP D 1 10 ? 62.194 -1.287 36.435 1.00 29.61 16 ASP D CA 1
ATOM 2399 C C . ASP D 1 10 ? 62.061 0.228 36.536 1.00 27.14 16 ASP D C 1
ATOM 2400 O O . ASP D 1 10 ? 62.176 0.794 37.658 1.00 26.24 16 ASP D O 1
ATOM 2405 N N . ILE D 1 11 ? 61.817 0.866 35.382 1.00 23.52 17 ILE D N 1
ATOM 2406 C CA . ILE D 1 11 ? 61.559 2.296 35.327 1.00 22.70 17 ILE D CA 1
ATOM 2407 C C . ILE D 1 11 ? 60.081 2.355 35.392 1.00 21.98 17 ILE D C 1
ATOM 2408 O O . ILE D 1 11 ? 59.406 1.630 34.649 1.00 21.37 17 ILE D O 1
ATOM 2413 N N . HIS D 1 12 ? 59.518 3.219 36.256 1.00 21.80 18 HIS D N 1
ATOM 2414 C CA . HIS D 1 12 ? 58.083 3.260 36.336 1.00 21.17 18 HIS D CA 1
ATOM 2415 C C . HIS D 1 12 ? 57.637 4.575 35.738 1.00 21.33 18 HIS D C 1
ATOM 2416 O O . HIS D 1 12 ? 58.286 5.568 35.915 1.00 23.65 18 HIS D O 1
ATOM 2423 N N . ALA D 1 13 ? 56.556 4.573 34.975 1.00 21.99 19 ALA D N 1
ATOM 2424 C CA . ALA D 1 13 ? 56.099 5.812 34.388 1.00 19.80 19 ALA D CA 1
ATOM 2425 C C . ALA D 1 13 ? 54.574 5.812 34.345 1.00 21.77 19 ALA D C 1
ATOM 2426 O O . ALA D 1 13 ? 53.922 4.778 34.477 1.00 19.98 19 ALA D O 1
ATOM 2428 N N . VAL D 1 14 ? 54.035 6.997 34.169 1.00 18.63 20 VAL D N 1
ATOM 2429 C CA . VAL D 1 14 ? 52.613 7.240 33.879 1.00 20.31 20 VAL D CA 1
ATOM 2430 C C . VAL D 1 14 ? 52.536 8.171 32.651 1.00 20.91 20 VAL D C 1
ATOM 2431 O O . VAL D 1 14 ? 53.241 9.199 32.620 1.00 21.31 20 VAL D O 1
ATOM 2435 N N . LEU D 1 15 ? 51.656 7.847 31.662 1.00 21.31 21 LEU D N 1
ATOM 2436 C CA . LEU D 1 15 ? 51.407 8.732 30.530 1.00 21.06 21 LEU D CA 1
ATOM 2437 C C . LEU D 1 15 ? 49.955 9.181 30.615 1.00 21.66 21 LEU D C 1
ATOM 2438 O O . LEU D 1 15 ? 49.077 8.414 30.977 1.00 23.20 21 LEU D O 1
ATOM 2443 N N . ALA D 1 16 ? 49.700 10.412 30.216 1.00 20.57 22 ALA D N 1
ATOM 2444 C CA . ALA D 1 16 ? 48.344 10.838 29.902 1.00 19.97 22 ALA D CA 1
ATOM 2445 C C . ALA D 1 16 ? 47.892 10.061 28.663 1.00 21.06 22 ALA D C 1
ATOM 2446 O O . ALA D 1 16 ? 48.705 9.482 27.945 1.00 20.34 22 ALA D O 1
ATOM 2448 N N . SER D 1 17 ? 46.593 10.046 28.402 1.00 20.54 23 SER D N 1
ATOM 2449 C CA . SER D 1 17 ? 46.101 9.297 27.236 1.00 21.16 23 SER D CA 1
ATOM 2450 C C . SER D 1 17 ? 46.677 9.795 25.891 1.00 22.50 23 SER D C 1
ATOM 2451 O O . SER D 1 17 ? 46.696 9.056 24.891 1.00 21.72 23 SER D O 1
ATOM 2454 N N . ASN D 1 18 ? 47.141 11.039 25.877 1.00 21.84 24 ASN D N 1
ATOM 2455 C CA . ASN D 1 18 ? 47.723 11.628 24.672 1.00 21.06 24 ASN D CA 1
ATOM 2456 C C . ASN D 1 18 ? 49.220 11.439 24.560 1.00 20.56 24 ASN D C 1
ATOM 2457 O O . ASN D 1 18 ? 49.862 12.057 23.675 1.00 22.18 24 ASN D O 1
ATOM 2462 N N . GLY D 1 19 ? 49.789 10.663 25.470 1.00 19.70 25 GLY D N 1
ATOM 2463 C CA . GLY D 1 19 ? 51.234 10.318 25.408 1.00 20.69 25 GLY D CA 1
ATOM 2464 C C . GLY D 1 19 ? 52.161 11.224 26.219 1.00 22.43 25 GLY D C 1
ATOM 2465 O O . GLY D 1 19 ? 53.352 10.981 26.262 1.00 22.08 25 GLY D O 1
ATOM 2466 N N . ARG D 1 20 ? 51.622 12.259 26.858 1.00 20.61 26 ARG D N 1
ATOM 2467 C CA . ARG D 1 20 ? 52.449 13.156 27.707 1.00 20.79 26 ARG D CA 1
ATOM 2468 C C . ARG D 1 20 ? 52.905 12.384 28.924 1.00 21.43 26 ARG D C 1
ATOM 2469 O O . ARG D 1 20 ? 52.097 11.680 29.596 1.00 20.43 26 ARG D O 1
ATOM 2477 N N . ILE D 1 21 ? 54.186 12.564 29.255 1.00 20.09 27 ILE D N 1
ATO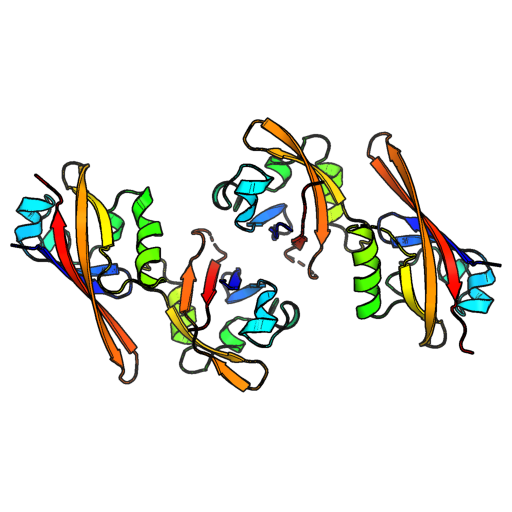M 2478 C CA . ILE D 1 21 ? 54.754 11.870 30.428 1.00 19.46 27 ILE D CA 1
ATOM 2479 C C . ILE D 1 21 ? 54.337 12.624 31.668 1.00 21.10 27 ILE D C 1
ATOM 2480 O O . ILE D 1 21 ? 54.648 13.821 31.837 1.00 19.99 27 ILE D O 1
ATOM 2485 N N . ILE D 1 22 ? 53.544 11.954 32.506 1.00 20.40 28 ILE D N 1
ATOM 2486 C CA . ILE D 1 22 ? 53.051 12.615 33.731 1.00 20.54 28 ILE D CA 1
ATOM 2487 C C . ILE D 1 22 ? 54.093 12.342 34.792 1.00 20.60 28 ILE D C 1
ATOM 2488 O O . ILE D 1 22 ? 54.351 13.152 35.622 1.00 20.29 28 ILE D O 1
ATOM 2493 N N . TYR D 1 23 ? 54.640 11.144 34.776 1.00 20.01 29 TYR D N 1
ATOM 2494 C CA . TYR D 1 23 ? 55.622 10.727 35.775 1.00 19.30 29 TYR D CA 1
ATOM 2495 C C . TYR D 1 23 ? 56.629 9.754 35.177 1.00 20.34 29 TYR D C 1
ATOM 2496 O O . TYR D 1 23 ? 56.228 8.893 34.422 1.00 21.27 29 TYR D O 1
ATOM 2505 N N . ILE D 1 24 ? 57.893 9.813 35.593 1.00 19.57 30 ILE D N 1
ATOM 2506 C CA . ILE D 1 24 ? 58.780 8.679 35.326 1.00 19.40 30 ILE D CA 1
ATOM 2507 C C . ILE D 1 24 ? 59.738 8.691 36.445 1.00 20.59 30 ILE D C 1
ATOM 2508 O O . ILE D 1 24 ? 59.989 9.762 37.049 1.00 20.21 30 ILE D O 1
ATOM 2513 N N . SER D 1 25 ? 60.184 7.513 36.837 1.00 19.91 31 SER D N 1
ATOM 2514 C CA . SER D 1 25 ? 61.042 7.416 38.008 1.00 19.79 31 SER D CA 1
ATOM 2515 C C . SER D 1 25 ? 62.474 7.848 37.696 1.00 20.67 31 SER D C 1
ATOM 2516 O O . SER D 1 25 ? 62.873 7.952 36.526 1.00 22.09 31 SER D O 1
ATOM 2519 N N . ALA D 1 26 ? 63.235 8.115 38.758 1.00 20.32 32 ALA D N 1
ATOM 2520 C CA . ALA D 1 26 ? 64.516 8.813 38.648 1.00 21.64 32 ALA D CA 1
ATOM 2521 C C . ALA D 1 26 ? 65.576 7.997 37.953 1.00 22.26 32 ALA D C 1
ATOM 2522 O O . ALA D 1 26 ? 66.581 8.537 37.549 1.00 21.49 32 ALA D O 1
ATOM 2524 N N . ASN D 1 27 ? 65.371 6.680 37.873 1.00 21.74 33 ASN D N 1
ATOM 2525 C CA . ASN D 1 27 ? 66.314 5.830 37.165 1.00 22.73 33 ASN D CA 1
ATOM 2526 C C . ASN D 1 27 ? 66.195 5.935 35.650 1.00 24.41 33 ASN D C 1
ATOM 2527 O O . ASN D 1 27 ? 66.883 5.218 34.901 1.00 24.88 33 ASN D O 1
ATOM 2532 N N . SER D 1 28 ? 65.340 6.853 35.199 1.00 22.62 34 SER D N 1
ATOM 2533 C CA . SER D 1 28 ? 65.408 7.325 33.806 1.00 22.55 34 SER D CA 1
ATOM 2534 C C . SER D 1 28 ? 66.817 7.846 33.505 1.00 24.07 34 SER D C 1
ATOM 2535 O O . SER D 1 28 ? 67.262 7.804 32.366 1.00 23.61 34 SER D O 1
ATOM 2538 N N . LYS D 1 29 ? 67.512 8.356 34.506 1.00 24.50 35 LYS D N 1
ATOM 2539 C CA . LYS D 1 29 ? 68.818 8.959 34.210 1.00 25.24 35 LYS D CA 1
ATOM 2540 C C . LYS D 1 29 ? 69.838 7.861 33.896 1.00 26.17 35 LYS D C 1
ATOM 2541 O O . LYS D 1 29 ? 70.584 7.924 32.890 1.00 28.38 35 LYS D O 1
ATOM 2547 N N . LEU D 1 30 ? 69.815 6.814 34.703 1.00 26.31 36 LEU D N 1
ATOM 2548 C CA . LEU D 1 30 ? 70.744 5.714 34.536 1.00 27.14 36 LEU D CA 1
ATOM 2549 C C . LEU D 1 30 ? 70.538 5.013 33.189 1.00 26.15 36 LEU D C 1
ATOM 2550 O O . LEU D 1 30 ? 71.501 4.699 32.482 1.00 27.22 36 LEU D O 1
ATOM 2555 N N . HIS D 1 31 ? 69.292 4.761 32.829 1.00 24.58 37 HIS D N 1
ATOM 2556 C CA . HIS D 1 31 ? 68.980 3.903 31.707 1.00 24.38 37 HIS D CA 1
ATOM 2557 C C . HIS D 1 31 ? 68.734 4.638 30.398 1.00 24.75 37 HIS D C 1
ATOM 2558 O O . HIS D 1 31 ? 69.014 4.102 29.330 1.00 24.57 37 HIS D O 1
ATOM 2565 N N . LEU D 1 32 ? 68.234 5.855 30.485 1.00 23.90 38 LEU D N 1
ATOM 2566 C CA . LEU D 1 32 ? 67.745 6.592 29.300 1.00 23.17 38 LEU D CA 1
ATOM 2567 C C . LEU D 1 32 ? 68.514 7.853 29.071 1.00 23.08 38 LEU D C 1
ATOM 2568 O O . LEU D 1 32 ? 68.288 8.512 28.061 1.00 24.38 38 LEU D O 1
ATOM 2573 N N . GLY D 1 33 ? 69.327 8.225 30.056 1.00 22.14 39 GLY D N 1
ATOM 2574 C CA . GLY D 1 33 ? 70.263 9.349 29.947 1.00 22.12 39 GLY D CA 1
ATOM 2575 C C . GLY D 1 33 ? 69.612 10.678 30.284 1.00 21.59 39 GLY D C 1
ATOM 2576 O O . GLY D 1 33 ? 70.273 11.751 30.231 1.00 22.61 39 GLY D O 1
ATOM 2577 N N . TYR D 1 34 ? 68.326 10.608 30.624 1.00 21.85 40 TYR D N 1
ATOM 2578 C CA . TYR D 1 34 ? 67.530 11.795 31.026 1.00 21.01 40 TYR D CA 1
ATOM 2579 C C . TYR D 1 34 ? 67.184 11.784 32.485 1.00 22.88 40 TYR D C 1
ATOM 2580 O O . TYR D 1 34 ? 66.750 10.749 33.010 1.00 22.52 40 TYR D O 1
ATOM 2589 N N . LEU D 1 35 ? 67.337 12.938 33.117 1.00 20.61 41 LEU D N 1
ATOM 2590 C CA . LEU D 1 35 ? 66.755 13.128 34.463 1.00 22.52 41 LEU D CA 1
ATOM 2591 C C . LEU D 1 35 ? 65.248 13.082 34.365 1.00 21.10 41 LEU D C 1
ATOM 2592 O O . LEU D 1 35 ? 64.659 13.484 33.351 1.00 21.48 41 LEU D O 1
ATOM 2597 N N . GLN D 1 36 ? 64.580 12.580 35.397 1.00 21.24 42 GLN D N 1
ATOM 2598 C CA . GLN D 1 36 ? 63.109 12.472 35.351 1.00 20.27 42 GLN D CA 1
ATOM 2599 C C . GLN D 1 36 ? 62.480 13.803 35.050 1.00 21.16 42 GLN D C 1
ATOM 2600 O O . GLN D 1 36 ? 61.496 13.856 34.335 1.00 23.92 42 GLN D O 1
ATOM 2606 N N . GLY D 1 37 ? 63.053 14.878 35.555 1.00 22.36 43 GLY D N 1
ATOM 2607 C CA . GLY D 1 37 ? 62.492 16.203 35.272 1.00 24.64 43 GLY D CA 1
ATOM 2608 C C . GLY D 1 37 ? 62.698 16.738 33.844 1.00 25.08 43 GLY D C 1
ATOM 2609 O O . GLY D 1 37 ? 62.032 17.696 33.444 1.00 25.41 43 GLY D O 1
ATOM 2610 N N . GLU D 1 38 ? 63.597 16.121 33.082 1.00 24.59 44 GLU D N 1
ATOM 2611 C CA . GLU D 1 38 ? 63.752 16.411 31.648 1.00 23.91 44 GLU D CA 1
ATOM 2612 C C . GLU D 1 38 ? 62.718 15.734 30.792 1.00 24.28 44 GLU D C 1
ATOM 2613 O O . GLU D 1 38 ? 62.505 16.125 29.631 1.00 23.09 44 GLU D O 1
ATOM 2619 N N . MET D 1 39 ? 62.084 14.689 31.333 1.00 22.57 45 MET D N 1
ATOM 2620 C CA . MET D 1 39 ? 61.087 13.934 30.596 1.00 21.24 45 MET D CA 1
ATOM 2621 C C . MET D 1 39 ? 59.644 14.249 30.977 1.00 21.32 45 MET D C 1
ATOM 2622 O O . MET D 1 39 ? 58.817 14.260 30.106 1.00 20.18 45 MET D O 1
ATOM 2627 N N . ILE D 1 40 ? 59.372 14.553 32.250 1.00 21.03 46 ILE D N 1
ATOM 2628 C CA . ILE D 1 40 ? 58.013 14.760 32.719 1.00 21.63 46 ILE D CA 1
ATOM 2629 C C . ILE D 1 40 ? 57.556 16.032 32.055 1.00 22.25 46 ILE D C 1
ATOM 2630 O O . ILE D 1 40 ? 58.285 17.053 32.107 1.00 21.13 46 ILE D O 1
ATOM 2635 N N . GLY D 1 41 ? 56.343 16.008 31.463 1.00 21.62 47 GLY D N 1
ATOM 2636 C CA . GLY D 1 41 ? 55.860 17.184 30.736 1.00 22.61 47 GLY D CA 1
ATOM 2637 C C . GLY D 1 41 ? 56.071 17.098 29.245 1.00 23.72 47 GLY D C 1
ATOM 2638 O O . GLY D 1 41 ? 55.408 17.795 28.495 1.00 24.49 47 GLY D O 1
ATOM 2639 N N . SER D 1 42 ? 56.952 16.206 28.794 1.00 23.86 48 SER D N 1
ATOM 2640 C CA . SER D 1 42 ? 57.213 16.031 27.366 1.00 24.66 48 SER D CA 1
ATOM 2641 C C . SER D 1 42 ? 56.439 14.814 26.903 1.00 25.13 48 SER D C 1
ATOM 2642 O O . SER D 1 42 ? 55.948 14.055 27.717 1.00 23.05 48 SER D O 1
ATOM 2645 N N . PHE D 1 43 ? 56.304 14.657 25.588 1.00 24.37 49 PHE D N 1
ATOM 2646 C CA . PHE D 1 43 ? 55.546 13.527 25.078 1.00 23.38 49 PHE D CA 1
ATOM 2647 C C . PHE D 1 43 ? 56.493 12.426 24.822 1.00 24.40 49 PHE D C 1
ATOM 2648 O O . PHE D 1 43 ? 57.615 12.640 24.343 1.00 24.29 49 PHE D O 1
ATOM 2656 N N . LEU D 1 44 ? 56.059 11.213 25.104 1.00 24.62 50 LEU D N 1
ATOM 2657 C CA . LEU D 1 44 ? 56.892 10.066 24.823 1.00 24.91 50 LEU D CA 1
ATOM 2658 C C . LEU D 1 44 ? 57.362 10.045 23.394 1.00 25.94 50 LEU D C 1
ATOM 2659 O O . LEU D 1 44 ? 58.484 9.633 23.151 1.00 26.61 50 LEU D O 1
ATOM 2664 N N A LYS D 1 45 ? 56.518 10.464 22.437 0.50 24.80 51 LYS D N 1
ATOM 2665 N N B LYS D 1 45 ? 56.498 10.441 22.456 0.50 25.20 51 LYS D N 1
ATOM 2666 C CA A LYS D 1 45 ? 56.873 10.351 21.004 0.50 24.73 51 LYS D CA 1
ATOM 2667 C CA B LYS D 1 45 ? 56.852 10.336 21.049 0.50 25.49 51 LYS D CA 1
ATOM 2668 C C A LYS D 1 45 ? 58.076 11.232 20.560 0.50 25.51 51 LYS D C 1
ATOM 2669 C C B LYS D 1 45 ? 58.182 11.065 20.737 0.50 26.01 51 LYS D C 1
ATOM 2670 O O A LYS D 1 45 ? 58.679 11.028 19.505 0.50 25.31 51 LYS D O 1
ATOM 2671 O O B LYS D 1 45 ? 58.980 10.571 19.954 0.50 26.40 51 LYS D O 1
ATOM 2682 N N . THR D 1 46 ? 58.406 12.217 21.382 1.00 25.91 52 THR D N 1
ATOM 2683 C CA . THR D 1 46 ? 59.613 13.028 21.228 1.00 26.60 52 THR D CA 1
ATOM 2684 C C . THR D 1 46 ? 60.906 12.198 21.361 1.00 27.08 52 THR D C 1
ATOM 2685 O O . THR D 1 46 ? 61.943 12.509 20.759 1.00 25.93 52 THR D O 1
ATOM 2689 N N . PHE D 1 47 ? 60.843 11.114 22.110 1.00 25.41 53 PHE D N 1
ATOM 2690 C CA . PHE D 1 47 ? 62.055 10.317 22.350 1.00 26.66 53 PHE D CA 1
ATOM 2691 C C . PHE D 1 47 ? 62.117 9.080 21.443 1.00 28.27 53 PHE D C 1
ATOM 2692 O O . PHE D 1 47 ? 62.890 8.156 21.711 1.00 27.66 53 PHE D O 1
ATOM 2700 N N . LEU D 1 48 ? 61.278 9.062 20.395 1.00 29.13 54 LEU D N 1
ATOM 2701 C CA . LEU D 1 48 ? 61.210 7.946 19.490 1.00 30.49 54 LEU D CA 1
ATOM 2702 C C . LEU D 1 48 ? 61.405 8.417 18.050 1.00 31.16 54 LEU D C 1
ATOM 2703 O O . LEU D 1 48 ? 61.024 9.556 17.673 1.00 31.53 54 LEU D O 1
ATOM 2708 N N A HIS D 1 49 ? 61.973 7.529 17.239 0.50 31.28 55 HIS D N 1
ATOM 2709 N N B HIS D 1 49 ? 61.979 7.549 17.228 0.50 31.42 55 HIS D N 1
ATOM 2710 C CA A HIS D 1 49 ? 62.010 7.691 15.786 0.50 31.34 55 HIS D CA 1
ATOM 2711 C CA B HIS D 1 49 ? 61.994 7.779 15.787 0.50 31.54 55 HIS D CA 1
ATOM 2712 C C A HIS D 1 49 ? 60.619 7.352 15.257 0.50 32.12 55 HIS D C 1
ATOM 2713 C C B HIS D 1 49 ? 60.631 7.351 15.251 0.50 32.27 55 HIS D C 1
ATOM 2714 O O A HIS D 1 49 ? 59.799 6.765 15.980 0.50 31.49 55 HIS D O 1
ATOM 2715 O O B HIS D 1 49 ? 59.848 6.702 15.962 0.50 31.61 55 HIS D O 1
ATOM 2728 N N . GLU D 1 50 ? 60.360 7.700 13.997 1.00 32.83 56 GLU D N 1
ATOM 2729 C CA . GLU D 1 50 ? 59.029 7.542 13.410 1.00 34.52 56 GLU D CA 1
ATOM 2730 C C . GLU D 1 50 ? 58.519 6.129 13.436 1.00 34.48 56 GLU D C 1
ATOM 2731 O O . GLU D 1 50 ? 57.323 5.897 13.733 1.00 34.99 56 GLU D O 1
ATOM 2737 N N . GLU D 1 51 ? 59.411 5.188 13.147 1.00 34.47 57 GLU D N 1
ATOM 2738 C CA . GLU D 1 51 ? 59.076 3.751 13.172 1.00 35.41 57 GLU D CA 1
ATOM 2739 C C . GLU D 1 51 ? 58.504 3.362 14.502 1.00 34.76 57 GLU D C 1
ATOM 2740 O O . GLU D 1 51 ? 57.497 2.633 14.594 1.00 34.63 57 GLU D O 1
ATOM 2746 N N . ASP D 1 52 ? 59.145 3.880 15.546 1.00 33.45 58 ASP D N 1
ATOM 2747 C CA . ASP D 1 52 ? 58.777 3.535 16.896 1.00 32.41 58 ASP D CA 1
ATOM 2748 C C . ASP D 1 52 ? 57.540 4.268 17.346 1.00 31.62 58 ASP D C 1
ATOM 2749 O O . ASP D 1 52 ? 56.750 3.735 18.134 1.00 30.83 58 ASP D O 1
ATOM 2754 N N . GLN D 1 53 ? 57.344 5.474 16.841 1.00 31.14 59 GLN D N 1
ATOM 2755 C CA . GLN D 1 53 ? 56.117 6.207 17.171 1.00 32.03 59 GLN D CA 1
ATOM 2756 C C . GLN D 1 53 ? 54.912 5.386 16.714 1.00 31.15 59 GLN D C 1
ATOM 2757 O O . GLN D 1 53 ? 53.975 5.159 17.471 1.00 30.19 59 GLN D O 1
ATOM 2763 N N . PHE D 1 54 ? 55.003 4.844 15.507 1.00 31.96 60 PHE D N 1
ATOM 2764 C CA . PHE D 1 54 ? 53.902 4.120 14.894 1.00 32.84 60 PHE D CA 1
ATOM 2765 C C . PHE D 1 54 ? 53.658 2.810 15.602 1.00 33.13 60 PHE D C 1
ATOM 2766 O O . PHE D 1 54 ? 52.524 2.441 15.867 1.00 32.14 60 PHE D O 1
ATOM 2774 N N . LEU D 1 55 ? 54.750 2.129 15.915 1.00 33.85 61 LEU D N 1
ATOM 2775 C CA . LEU D 1 55 ? 54.764 0.914 16.714 1.00 33.84 61 LEU D CA 1
ATOM 2776 C C . LEU D 1 55 ? 54.020 1.063 18.045 1.00 33.05 61 LEU D C 1
ATOM 2777 O O . LEU D 1 55 ? 53.220 0.171 18.455 1.00 32.81 61 LEU D O 1
ATOM 2782 N N . VAL D 1 56 ? 54.306 2.154 18.752 1.00 30.82 62 VAL D N 1
ATOM 2783 C CA . VAL D 1 56 ? 53.757 2.325 20.064 1.00 30.25 62 VAL D CA 1
ATOM 2784 C C . VAL D 1 56 ? 52.299 2.766 19.964 1.00 29.32 62 VAL D C 1
ATOM 2785 O O . VAL D 1 56 ? 51.428 2.288 20.728 1.00 28.68 62 VAL D O 1
ATOM 2789 N N . GLU D 1 57 ? 52.018 3.684 19.038 1.00 26.67 63 GLU D N 1
ATOM 2790 C CA . GLU D 1 57 ? 50.628 4.129 18.914 1.00 28.40 63 GLU D CA 1
ATOM 2791 C C . GLU D 1 57 ? 49.788 2.968 18.438 1.00 26.86 63 GLU D C 1
ATOM 2792 O O . GLU D 1 57 ? 48.622 2.849 18.824 1.00 27.72 63 GLU D O 1
ATOM 2798 N N . SER D 1 58 ? 50.339 2.110 17.581 1.00 26.10 64 SER D N 1
ATOM 2799 C CA . SER D 1 58 ? 49.616 0.884 17.159 1.00 26.28 64 SER D CA 1
ATOM 2800 C C . SER D 1 58 ? 49.231 -0.045 18.288 1.00 26.11 64 SER D C 1
ATOM 2801 O O . SER D 1 58 ? 48.171 -0.644 18.268 1.00 26.50 64 SER D O 1
ATOM 2804 N N . TYR D 1 59 ? 50.134 -0.188 19.250 1.00 25.70 65 TYR D N 1
ATOM 2805 C CA . TYR D 1 59 ? 49.888 -0.985 20.427 1.00 26.01 65 TYR D CA 1
ATOM 2806 C C . TYR D 1 59 ? 48.555 -0.655 21.104 1.00 27.02 65 TYR D C 1
ATOM 2807 O O . TYR D 1 59 ? 47.800 -1.562 21.550 1.00 26.41 65 TYR D O 1
ATOM 2816 N N . PHE D 1 60 ? 48.240 0.633 21.182 1.00 25.60 66 PHE D N 1
ATOM 2817 C CA . PHE D 1 60 ? 47.030 1.076 21.865 1.00 26.55 66 PHE D CA 1
ATOM 2818 C C . PHE D 1 60 ? 45.787 1.037 21.009 1.00 27.98 66 PHE D C 1
ATOM 2819 O O . PHE D 1 60 ? 44.706 1.308 21.511 1.00 28.06 66 PHE D O 1
ATOM 2827 N N . TYR D 1 61 ? 45.934 0.648 19.737 1.00 28.50 67 TYR D N 1
ATOM 2828 C CA . TYR D 1 61 ? 44.775 0.510 18.842 1.00 28.67 67 TYR D CA 1
ATOM 2829 C C . TYR D 1 61 ? 44.157 -0.887 18.915 1.00 31.30 67 TYR D C 1
ATOM 2830 O O . TYR D 1 61 ? 43.046 -1.103 18.451 1.00 30.66 67 TYR D O 1
ATOM 2839 N N . ASN D 1 62 ? 44.852 -1.856 19.517 1.00 35.07 68 ASN D N 1
ATOM 2840 C CA . ASN D 1 62 ? 44.208 -3.156 19.823 1.00 37.93 68 ASN D CA 1
ATOM 2841 C C . ASN D 1 62 ? 44.249 -3.522 21.300 1.00 38.78 68 ASN D C 1
ATOM 2842 O O . ASN D 1 62 ? 44.921 -2.833 22.081 1.00 40.15 68 ASN D O 1
ATOM 2847 N N . HIS D 1 65 ? 46.347 -7.609 24.453 1.00 40.83 71 HIS D N 1
ATOM 2848 C CA . HIS D 1 65 ? 47.742 -7.737 24.018 1.00 39.53 71 HIS D CA 1
ATOM 2849 C C . HIS D 1 65 ? 48.491 -8.882 24.673 1.00 39.03 71 HIS D C 1
ATOM 2850 O O . HIS D 1 65 ? 48.475 -9.014 25.902 1.00 39.09 71 HIS D O 1
ATOM 2857 N N . LEU D 1 66 ? 49.150 -9.693 23.845 1.00 37.61 72 LEU D N 1
ATOM 2858 C CA . LEU D 1 66 ? 49.883 -10.848 24.323 1.00 36.81 72 LEU D CA 1
ATOM 2859 C C . LEU D 1 66 ? 51.236 -10.495 24.939 1.00 36.67 72 LEU D C 1
ATOM 2860 O O . LEU D 1 66 ? 51.732 -11.206 25.828 1.00 37.81 72 LEU D O 1
ATOM 2865 N N . MET D 1 67 ? 51.830 -9.401 24.481 1.00 34.20 73 MET D N 1
ATOM 2866 C CA . MET D 1 67 ? 53.162 -9.019 24.916 1.00 32.39 73 MET D CA 1
ATOM 2867 C C . MET D 1 67 ? 53.207 -7.557 25.334 1.00 31.15 73 MET D C 1
ATOM 2868 O O . MET D 1 67 ? 52.331 -6.755 24.968 1.00 31.05 73 MET D O 1
ATOM 2873 N N . PRO D 1 68 ? 54.227 -7.201 26.122 1.00 30.50 74 PRO D N 1
ATOM 2874 C CA . PRO D 1 68 ? 54.522 -5.809 26.386 1.00 29.62 74 PRO D CA 1
ATOM 2875 C C . PRO D 1 68 ? 54.883 -5.077 25.084 1.00 30.25 74 PRO D C 1
ATOM 2876 O O . PRO D 1 68 ? 55.150 -5.714 24.062 1.00 28.08 74 PRO D O 1
ATOM 2880 N N . CYS D 1 69 ? 54.904 -3.757 25.151 1.00 30.51 75 CYS D N 1
ATOM 2881 C CA . CYS D 1 69 ? 55.240 -2.921 24.019 1.00 29.77 75 CYS D CA 1
ATOM 2882 C C . CYS D 1 69 ? 56.750 -2.765 23.976 1.00 30.14 75 CYS D C 1
ATOM 2883 O O . CYS D 1 69 ? 57.344 -2.228 24.911 1.00 30.15 75 CYS D O 1
ATOM 2886 N N . THR D 1 70 ? 57.382 -3.259 22.913 1.00 28.65 76 THR D N 1
ATOM 2887 C CA . THR D 1 70 ? 58.825 -3.173 22.799 1.00 27.51 76 THR D CA 1
ATOM 2888 C C . THR D 1 70 ? 59.148 -2.177 21.692 1.00 27.26 76 THR D C 1
ATOM 2889 O O . THR D 1 70 ? 58.656 -2.311 20.601 1.00 26.89 76 THR D O 1
ATOM 2893 N N . PHE D 1 71 ? 60.020 -1.205 21.962 1.00 27.09 77 PHE D N 1
ATOM 2894 C CA . PHE D 1 71 ? 60.337 -0.145 21.032 1.00 26.38 77 PHE D CA 1
ATOM 2895 C C . PHE D 1 71 ? 61.727 0.436 21.294 1.00 26.74 77 PHE D C 1
ATOM 2896 O O . PHE D 1 71 ? 62.311 0.224 22.381 1.00 26.09 77 PHE D O 1
ATOM 2904 N N . ARG D 1 72 ? 62.269 1.152 20.304 1.00 25.39 78 ARG D N 1
ATOM 2905 C CA . ARG D 1 72 ? 63.548 1.874 20.480 1.00 25.96 78 ARG D CA 1
ATOM 2906 C C . ARG D 1 72 ? 63.306 3.267 21.011 1.00 25.25 78 ARG D C 1
ATOM 2907 O O . ARG D 1 72 ? 62.481 4.024 20.484 1.00 24.53 78 ARG D O 1
ATOM 2915 N N . PHE D 1 73 ? 64.084 3.595 22.036 1.00 23.92 79 PHE D N 1
ATOM 2916 C CA . PHE D 1 73 ? 64.051 4.844 22.712 1.00 22.75 79 PHE D CA 1
ATOM 2917 C C . PHE D 1 73 ? 65.336 5.532 22.361 1.00 21.95 79 PHE D C 1
ATOM 2918 O O . PHE D 1 73 ? 66.389 4.911 22.412 1.00 22.85 79 PHE D O 1
ATOM 2926 N N . ILE D 1 74 ? 65.246 6.817 22.046 1.00 21.82 80 ILE D N 1
ATOM 2927 C CA . ILE D 1 74 ? 66.459 7.591 21.778 1.00 22.77 80 ILE D CA 1
ATOM 2928 C C . ILE D 1 74 ? 66.942 8.204 23.080 1.00 22.33 80 ILE D C 1
ATOM 2929 O O . ILE D 1 74 ? 66.278 9.082 23.636 1.00 23.56 80 ILE D O 1
ATOM 2934 N N . LYS D 1 75 ? 68.086 7.758 23.573 1.00 22.50 81 LYS D N 1
ATOM 2935 C CA . LYS D 1 75 ? 68.611 8.254 24.833 1.00 22.41 81 LYS D CA 1
ATOM 2936 C C . LYS D 1 75 ? 69.027 9.674 24.619 1.00 21.69 81 LYS D C 1
ATOM 2937 O O . LYS D 1 75 ? 69.084 10.130 23.486 1.00 22.16 81 LYS D O 1
ATOM 2943 N N . LYS D 1 76 ? 69.336 10.362 25.713 1.00 22.39 82 LYS D N 1
ATOM 2944 C CA . LYS D 1 76 ? 69.819 11.721 25.617 1.00 22.49 82 LYS D CA 1
ATOM 2945 C C . LYS D 1 76 ? 71.039 11.884 24.738 1.00 22.51 82 LYS D C 1
ATOM 2946 O O . LYS D 1 76 ? 71.165 12.914 24.088 1.00 22.58 82 LYS D O 1
ATOM 2952 N N . ASP D 1 77 ? 71.916 10.870 24.667 1.00 21.85 83 ASP D N 1
ATOM 2953 C CA . ASP D 1 77 ? 73.125 10.980 23.887 1.00 20.50 83 ASP D CA 1
ATOM 2954 C C . ASP D 1 77 ? 72.915 10.667 22.407 1.00 21.46 83 ASP D C 1
ATOM 2955 O O . ASP D 1 77 ? 73.875 10.596 21.656 1.00 20.77 83 ASP D O 1
ATOM 2960 N N . HIS D 1 78 ? 71.641 10.531 22.010 1.00 22.19 84 HIS D N 1
ATOM 2961 C CA . HIS D 1 78 ? 71.196 10.285 20.632 1.00 23.59 84 HIS D CA 1
ATOM 2962 C C . HIS D 1 78 ? 71.320 8.841 20.178 1.00 24.39 84 HIS D C 1
ATOM 2963 O O . HIS D 1 78 ? 71.071 8.540 18.999 1.00 25.78 84 HIS D O 1
ATOM 2970 N N . THR D 1 79 ? 71.704 7.953 21.085 1.00 23.38 85 THR D N 1
ATOM 2971 C CA . THR D 1 79 ? 71.861 6.570 20.704 1.00 22.57 85 THR D CA 1
ATOM 2972 C C . THR D 1 79 ? 70.597 5.860 21.133 1.00 24.28 85 THR D C 1
ATOM 2973 O O . THR D 1 79 ? 69.895 6.315 22.043 1.00 24.46 85 THR D O 1
ATOM 2977 N N . ILE D 1 80 ? 70.292 4.734 20.522 1.00 24.95 86 ILE D N 1
ATOM 2978 C CA . ILE D 1 80 ? 69.045 4.068 20.876 1.00 25.74 86 ILE D CA 1
ATOM 2979 C C . ILE D 1 80 ? 69.280 2.926 21.851 1.00 26.34 86 ILE D C 1
ATOM 2980 O O . ILE D 1 80 ? 70.379 2.284 21.851 1.00 25.71 86 ILE D O 1
ATOM 2985 N N . VAL D 1 81 ? 68.264 2.677 22.686 1.00 26.11 87 VAL D N 1
ATOM 2986 C CA . VAL D 1 81 ? 68.157 1.450 23.493 1.00 26.52 87 VAL D CA 1
ATOM 2987 C C . VAL D 1 81 ? 66.799 0.778 23.223 1.00 27.70 87 VAL D C 1
ATOM 2988 O O . VAL D 1 81 ? 65.835 1.456 22.883 1.00 28.98 87 VAL D O 1
ATOM 2992 N N . TRP D 1 82 ? 66.741 -0.545 23.340 1.00 27.40 88 TRP D N 1
ATOM 2993 C CA . TRP D 1 82 ? 65.468 -1.253 23.264 1.00 27.60 88 TRP D CA 1
ATOM 2994 C C . TRP D 1 82 ? 64.815 -1.234 24.634 1.00 26.28 88 TRP D C 1
ATOM 2995 O O . TRP D 1 82 ? 65.460 -1.453 25.630 1.00 25.32 88 TRP D O 1
ATOM 3006 N N . VAL D 1 83 ? 63.529 -0.908 24.684 1.00 25.76 89 VAL D N 1
ATOM 3007 C CA . VAL D 1 83 ? 62.813 -0.838 25.950 1.00 24.70 89 VAL D CA 1
ATOM 3008 C C . VAL D 1 83 ? 61.625 -1.773 25.842 1.00 25.36 89 VAL D C 1
ATOM 3009 O O . VAL D 1 83 ? 60.932 -1.757 24.815 1.00 24.48 89 VAL D O 1
ATOM 3013 N N . GLU D 1 84 ? 61.369 -2.557 26.884 1.00 25.99 90 GLU D N 1
ATOM 3014 C CA . GLU D 1 84 ? 60.142 -3.355 26.944 1.00 24.54 90 GLU D CA 1
ATOM 3015 C C . GLU D 1 84 ? 59.209 -2.743 27.975 1.00 25.56 90 GLU D C 1
ATOM 3016 O O . GLU D 1 84 ? 59.602 -2.645 29.119 1.00 25.09 90 GLU D O 1
ATOM 3022 N N . ALA D 1 85 ? 57.995 -2.338 27.558 1.00 24.44 91 ALA D N 1
ATOM 3023 C CA . ALA D 1 85 ? 57.016 -1.646 28.455 1.00 24.97 91 ALA D CA 1
ATOM 3024 C C . ALA D 1 85 ? 55.770 -2.461 28.741 1.00 26.09 91 ALA D C 1
ATOM 3025 O O . ALA D 1 85 ? 55.004 -2.785 27.810 1.00 24.81 91 ALA D O 1
ATOM 3027 N N . ALA D 1 86 ? 55.567 -2.789 30.020 1.00 25.33 92 ALA D N 1
ATOM 3028 C CA . ALA D 1 86 ? 54.324 -3.445 30.512 1.00 25.74 92 ALA D CA 1
ATOM 3029 C C . ALA D 1 86 ? 53.304 -2.348 30.748 1.00 26.73 92 ALA D C 1
ATOM 3030 O O . ALA D 1 86 ? 53.626 -1.317 31.331 1.00 25.48 92 ALA D O 1
ATOM 3032 N N . VAL D 1 87 ? 52.104 -2.531 30.210 1.00 25.92 93 VAL D N 1
ATOM 3033 C CA . VAL D 1 87 ? 51.095 -1.459 30.202 1.00 26.72 93 VAL D CA 1
ATOM 3034 C C . VAL D 1 87 ? 49.885 -1.793 31.074 1.00 26.83 93 VAL D C 1
ATOM 3035 O O . VAL D 1 87 ? 49.385 -2.915 31.040 1.00 26.93 93 VAL D O 1
ATOM 3039 N N . GLU D 1 88 ? 49.407 -0.841 31.884 1.00 26.03 94 GLU D N 1
ATOM 3040 C CA . GLU D 1 88 ? 48.099 -1.043 32.495 1.00 27.13 94 GLU D CA 1
ATOM 3041 C C . GLU D 1 88 ? 47.307 0.224 32.290 1.00 26.73 94 GLU D C 1
ATOM 3042 O O . GLU D 1 88 ? 47.840 1.299 32.436 1.00 25.99 94 GLU D O 1
ATOM 3048 N N . ILE D 1 89 ? 46.034 0.117 31.922 1.00 25.37 95 ILE D N 1
ATOM 3049 C CA . ILE D 1 89 ? 45.237 1.316 31.762 1.00 23.98 95 ILE D CA 1
ATOM 3050 C C . ILE D 1 89 ? 44.354 1.509 32.984 1.00 23.98 95 ILE D C 1
ATOM 3051 O O . ILE D 1 89 ? 43.605 0.596 33.414 1.00 23.88 95 ILE D O 1
ATOM 3056 N N . VAL D 1 90 ? 44.415 2.696 33.568 1.00 23.47 96 VAL D N 1
ATOM 3057 C CA . VAL D 1 90 ? 43.389 3.063 34.561 1.00 23.10 96 VAL D CA 1
ATOM 3058 C C . VAL D 1 90 ? 42.316 3.943 33.878 1.00 22.68 96 VAL D C 1
ATOM 3059 O O . VAL D 1 90 ? 42.593 5.035 33.377 1.00 21.94 96 VAL D O 1
ATOM 3063 N N . THR D 1 91 ? 41.071 3.504 33.921 1.00 21.88 97 THR D N 1
ATOM 3064 C CA . THR D 1 91 ? 40.014 4.184 33.236 1.00 22.83 97 THR D CA 1
ATOM 3065 C C . THR D 1 91 ? 39.055 4.660 34.309 1.00 24.60 97 THR D C 1
ATOM 3066 O O . THR D 1 91 ? 38.611 3.885 35.175 1.00 25.30 97 THR D O 1
ATOM 3070 N N . THR D 1 92 ? 38.753 5.945 34.296 1.00 26.44 98 THR D N 1
ATOM 3071 C CA . THR D 1 92 ? 37.853 6.481 35.286 1.00 28.38 98 THR D CA 1
ATOM 3072 C C . THR D 1 92 ? 36.759 7.270 34.584 1.00 30.73 98 THR D C 1
ATOM 3073 O O . THR D 1 92 ? 37.018 8.111 33.708 1.00 29.36 98 THR D O 1
ATOM 3077 N N . ARG D 1 93 ? 35.530 6.960 34.968 1.00 33.58 99 ARG D N 1
ATOM 3078 C CA . ARG D 1 93 ? 34.350 7.526 34.348 1.00 37.12 99 ARG D CA 1
ATOM 3079 C C . ARG D 1 93 ? 33.766 8.505 35.334 1.00 38.94 99 ARG D C 1
ATOM 3080 O O . ARG D 1 93 ? 33.207 8.103 36.352 1.00 39.94 99 ARG D O 1
ATOM 3088 N N . ALA D 1 94 ? 33.942 9.795 35.063 1.00 41.27 100 ALA D N 1
ATOM 3089 C CA . ALA D 1 94 ? 33.328 10.832 35.901 1.00 42.85 100 ALA D CA 1
ATOM 3090 C C . ALA D 1 94 ? 32.313 11.637 35.106 1.00 43.70 100 ALA D C 1
ATOM 3091 O O . ALA D 1 94 ? 31.138 11.287 35.065 1.00 44.15 100 ALA D O 1
ATOM 3093 N N . GLU D 1 95 ? 32.781 12.717 34.478 1.00 44.36 101 GLU D N 1
ATOM 3094 C CA . GLU D 1 95 ? 31.937 13.565 33.643 1.00 45.31 101 GLU D CA 1
ATOM 3095 C C . GLU D 1 95 ? 32.263 13.236 32.198 1.00 44.38 101 GLU D C 1
ATOM 3096 O O . GLU D 1 95 ? 31.370 13.150 31.350 1.00 43.93 101 GLU D O 1
ATOM 3102 N N . ARG D 1 96 ? 33.558 13.048 31.948 1.00 43.09 102 ARG D N 1
ATOM 3103 C CA . ARG D 1 96 ? 34.069 12.479 30.718 1.00 42.29 102 ARG D CA 1
ATOM 3104 C C . ARG D 1 96 ? 34.779 11.208 31.195 1.00 40.25 102 ARG D C 1
ATOM 3105 O O . ARG D 1 96 ? 35.079 11.099 32.380 1.00 40.20 102 ARG D O 1
ATOM 3113 N N . THR D 1 97 ? 35.006 10.236 30.319 1.00 37.79 103 THR D N 1
ATOM 3114 C CA . THR D 1 97 ? 35.827 9.089 30.710 1.00 35.67 103 THR D CA 1
ATOM 3115 C C . THR D 1 97 ? 37.271 9.478 30.449 1.00 34.62 103 THR D C 1
ATOM 3116 O O . THR D 1 97 ? 37.570 10.003 29.376 1.00 36.04 103 THR D O 1
ATOM 3120 N N . GLU D 1 98 ? 38.148 9.243 31.421 1.00 31.35 104 GLU D N 1
ATOM 3121 C CA . GLU D 1 98 ? 39.570 9.551 31.274 1.00 29.80 104 GLU D CA 1
ATOM 3122 C C . GLU D 1 98 ? 40.430 8.309 31.490 1.00 26.90 104 GLU D C 1
ATOM 3123 O O . GLU D 1 98 ? 40.026 7.380 32.165 1.00 25.31 104 GLU D O 1
ATOM 3129 N N . ARG D 1 99 ? 41.575 8.257 30.815 1.00 23.59 105 ARG D N 1
ATOM 3130 C CA . ARG D 1 99 ? 42.416 7.034 30.828 1.00 22.05 105 ARG D CA 1
ATOM 3131 C C . ARG D 1 99 ? 43.833 7.463 31.108 1.00 22.66 105 ARG D C 1
ATOM 3132 O O . ARG D 1 99 ? 44.292 8.484 30.596 1.00 22.89 105 ARG D O 1
ATOM 3140 N N . GLU D 1 100 ? 44.515 6.706 31.962 1.00 21.20 106 GLU D N 1
ATOM 3141 C CA . GLU D 1 100 ? 45.913 6.987 32.251 1.00 20.76 106 GLU D CA 1
ATOM 3142 C C . GLU D 1 100 ? 46.626 5.728 31.977 1.00 22.20 106 GLU D C 1
ATOM 3143 O O . GLU D 1 100 ? 46.084 4.663 32.195 1.00 22.11 106 GLU D O 1
ATOM 3149 N N . ILE D 1 101 ? 47.865 5.848 31.519 1.00 21.57 107 ILE D N 1
ATOM 3150 C CA . ILE D 1 101 ? 48.644 4.683 31.167 1.00 20.39 107 ILE D CA 1
ATOM 3151 C C . ILE D 1 101 ? 49.751 4.516 32.196 1.00 21.07 107 ILE D C 1
ATOM 3152 O O . ILE D 1 101 ? 50.567 5.415 32.379 1.00 20.79 107 ILE D O 1
ATOM 3157 N N . ILE D 1 102 ? 49.772 3.353 32.838 1.00 21.92 108 ILE D N 1
ATOM 3158 C CA . ILE D 1 102 ? 50.786 3.005 33.843 1.00 22.61 108 ILE D CA 1
ATOM 3159 C C . ILE D 1 102 ? 51.778 2.106 33.164 1.00 23.50 108 ILE D C 1
ATOM 3160 O O . ILE D 1 102 ? 51.380 1.119 32.564 1.00 23.22 108 ILE D O 1
ATOM 3165 N N . LEU D 1 103 ? 53.061 2.493 33.196 1.00 23.96 109 LEU D N 1
ATOM 3166 C CA . LEU D 1 103 ? 54.096 1.688 32.549 1.00 23.82 109 LEU D CA 1
ATOM 3167 C C . LEU D 1 103 ? 55.083 1.144 33.543 1.00 24.69 109 LEU D C 1
ATOM 3168 O O . LEU D 1 103 ? 55.423 1.789 34.512 1.00 24.11 109 LEU D O 1
ATOM 3173 N N . LYS D 1 104 ? 55.548 -0.064 33.288 1.00 23.60 110 LYS D N 1
ATOM 3174 C CA . LYS D 1 104 ? 56.671 -0.617 33.997 1.00 25.25 110 LYS D CA 1
ATOM 3175 C C . LYS D 1 104 ? 57.638 -0.988 32.878 1.00 25.93 110 LYS D C 1
ATOM 3176 O O . LYS D 1 104 ? 57.245 -1.732 32.027 1.00 26.18 110 LYS D O 1
ATOM 3182 N N . MET D 1 105 ? 58.833 -0.388 32.833 1.00 25.32 111 MET D N 1
ATOM 3183 C CA . MET D 1 105 ? 59.718 -0.528 31.634 1.00 27.07 111 MET D CA 1
ATOM 3184 C C . MET D 1 105 ? 61.085 -1.007 32.000 1.00 27.02 111 MET D C 1
ATOM 3185 O O . MET D 1 105 ? 61.574 -0.761 33.084 1.00 26.34 111 MET D O 1
ATOM 3190 N N . LYS D 1 106 ? 61.748 -1.703 31.089 1.00 27.09 112 LYS D N 1
ATOM 3191 C CA . LYS D 1 106 ? 63.149 -2.008 31.311 1.00 29.30 112 LYS D CA 1
ATOM 3192 C C . LYS D 1 106 ? 63.905 -1.931 29.997 1.00 29.57 112 LYS D C 1
ATOM 3193 O O . LYS D 1 106 ? 63.330 -2.200 28.941 1.00 29.58 112 LYS D O 1
ATOM 3199 N N . VAL D 1 107 ? 65.171 -1.532 30.058 1.00 29.38 113 VAL D N 1
ATOM 3200 C CA . VAL D 1 107 ? 66.019 -1.446 28.850 1.00 29.75 113 VAL D CA 1
ATOM 3201 C C . VAL D 1 107 ? 66.467 -2.889 28.611 1.00 31.11 113 VAL D C 1
ATOM 3202 O O . VAL D 1 107 ? 66.856 -3.568 29.553 1.00 30.37 113 VAL D O 1
ATOM 3206 N N . LEU D 1 108 ? 66.321 -3.383 27.382 1.00 31.52 114 LEU D N 1
ATOM 3207 C CA . LEU D 1 108 ? 66.726 -4.744 27.050 1.00 33.30 114 LEU D CA 1
ATOM 3208 C C . LEU D 1 108 ? 68.195 -4.653 26.734 1.00 34.96 114 LEU D C 1
ATOM 3209 O O . LEU D 1 108 ? 68.566 -4.107 25.696 1.00 36.04 114 LEU D O 1
ATOM 3214 N N . GLU D 1 109 ? 69.035 -5.156 27.626 1.00 36.14 115 GLU D N 1
ATOM 3215 C CA . GLU D 1 109 ? 70.459 -4.907 27.459 1.00 38.39 115 GLU D CA 1
ATOM 3216 C C . GLU D 1 109 ? 71.118 -5.850 26.470 1.00 38.07 115 GLU D C 1
ATOM 3217 O O . GLU D 1 109 ? 70.650 -6.986 26.259 1.00 37.76 115 GLU D O 1
ATOM 3223 N N . GLU D 1 110 ? 72.146 -5.321 25.811 1.00 38.32 116 GLU D N 1
ATOM 3224 C CA . GLU D 1 110 ? 72.952 -6.100 24.896 1.00 38.56 116 GLU D CA 1
ATOM 3225 C C . GLU D 1 110 ? 73.732 -7.122 25.712 1.00 38.00 116 GLU D C 1
ATOM 3226 O O . GLU D 1 110 ? 74.203 -6.838 26.819 1.00 37.41 116 GLU D O 1
ATOM 3232 N N . GLU D 1 111 ? 73.823 -8.325 25.163 1.00 37.47 117 GLU D N 1
ATOM 3233 C CA . GLU D 1 111 ? 74.603 -9.362 25.775 1.00 37.54 117 GLU D CA 1
ATOM 3234 C C . GLU D 1 111 ? 75.855 -9.558 24.952 1.00 36.58 117 GLU D C 1
ATOM 3235 O O . GLU D 1 111 ? 76.077 -8.849 23.967 1.00 35.58 117 GLU D O 1
#

Foldseek 3Di:
DKWKWKAQLVQATQFIDQCCCVAAVDGRVRRHRPGQCVFFDVVCNVVVNVVQNDDDDDFWRWGWGQGPVRDTWIKTKDQDDDVDMTIIIMDTD/DWWKFKADLVQATQFIDQCCCVPQVDGRVRRHRDGQLVQFDVVCSCVVNVVQNDDDDDAWRWGWGQGPVRHTFIKTKDQDDDCVMTIMIMDTD/DWWKWKAWPVQQTQWTDQCCCVAQVDGRVRRHGHGQLVQFDPVCSVVLVVCVVDDAVQHWSWGWGQGPVRDTFIKTWDWDWDWDDDVHITIMIIIGMDTDDD/DWWKWKAWPVQATQFIDQCCCVAQVDGRVVRHRHGQCVQADPVQSCQVVVVVVPDDAFRWGWGQGPVRDTFIKGWDWDWDWDDDPHITIMIIIGMDTPDDD

GO terms:
  GO:0030435 sporulation resulting in formation of a cellular spore (P, IMP)
  GO:0042802 identical protein binding (F, IPI)
  GO:0005515 protein binding (F, IPI)

Nearest PDB structures (foldseek):
  2vlg-assembly1_A  TM=1.011E+00  e=1.060E-18  Bacillus subtilis
  2vlg-assembly2_B  TM=9.942E-01  e=2.150E-17  Bacillus subtilis
  2vlg-assembly2_C  TM=9.089E-01  e=1.122E-14  Bacillus subtilis
  2vlg-assembly1_D  TM=9.060E-01  e=3.245E-14  Bacillus subtilis
  5sy5-assembly4_F  TM=8.939E-01  e=2.870E-05  Mus musculus

Sequence (389 aa):
TDIHAVLASNGRIIYISANSKLHLGYLQGEMIGSFLKTFLHEEDQFLVESYFYNEHHLMPCTFRFIKKDHTIVWVEAAVEIVEREIILKMMKVLTDIHAVLASNGRIIYISANSKLHLGYLQGEMIGSFLKTFLHEEDQFLVESYFYNEHHLMPCTFRFIKKDHTIVWVVEAAVEIVTREIILKMKVLTDIHAVLASNGRIIYISANSKLHLGYLQGEMIGSFLKTFLHEEDQFLVESYFYNEHHLMPCTFRFIKKDHTIVWVEAAVEIVTTRAERTEREIILKMKVLEETDIHAVLASNGRIIYISANSKLHLGYLQGEMIGSFLKKTFLHHEEDQFLVESYFYNHLMPCTFRFIKKDHTIVWVEAAVEIVTTRAERTEREIILKMKVLEEE

Secondary structure (DSSP, 8-state):
--EEEEE-TTSBEEEE-TTHHHHHS--HHHHTTSBGGGGB-GGGHHHHHHHHH-S--SS-EEEEEE-TTS-EEEEEEEEEE--PPEEEEEEE-/--EEEEE-TT-BEEEE-TTHHHHHS--HHHHTTSBGGGGB-GGGHHHHHHHHH-S--SSPEEEEEE-TTS-EEEEEEEEEE----EEEEEEE-/--EEEEEETTSBEEEE-TTHHHHHSS-HHHHTTSBGGGGB-HHHHTTTHHHHHS--TT--EEEEEEPTTS-EEEEEEEEEEEEEESSSEEEEEEEEEEE---/--EEEEEETTSBEEEE-TTHHHHHS--HHHHTTSBGGGGS-HHHHHHHHHHTT---S-EEEEEE-TTS-EEEEEEEEEEEEEESSSEEEEEEEEEEEE---

Organism: Bacillus subtilis (strain 168) (NCBI:txid224308)

CATH classification: 3.30.450.20

InterPro domains:
  IPR000014 PAS domain [PS50112] (3-59)
  IPR000014 PAS domain [PS50112] (158-214)
  IPR000014 PAS domain [PS50112] (265-335)
  IPR000014 PAS domain [SM00091] (5-71)
  IPR000014 PAS domain [SM00091] (143-209)
  IPR000014 PAS domain [SM00091] (267-333)
  IPR000014 PAS domain [TIGR00229] (11-98)
  IPR000014 PAS domain [TIGR00229] (145-259)
  IPR000014 PAS domain [TIGR00229] (264-385)
  IPR000014 PAS domain [cd00130] (16-108)
  IPR000014 PAS domain [cd00130] (158-250)
  IPR000014 PAS domain [cd00130] (280-330)
  IPR001610 PAC motif [SM00086] (74-116)
  IPR001610 PAC motif [SM00086] (215-255)
  IPR003594 Histidine kinase/HSP90-like ATPase domain [PF02518] (501-605)
  IPR003594 Histidine kinase/HSP90-like ATPase domain [SM00387] (501-606)
  IPR003661 Signal transduction histidine kinase, dimerisation/phosphoacceptor domain [PF00512] (397-457)
  IPR003661 Signal transduction histidine kinase, dimerisation/phosphoacceptor domain [SM00388] (395-458)
  IPR003661 Signal transduction histidine kinase, dimerisation/phosphoacceptor domain [cd00082] (397-454)
  IPR004358 Signal transduction histidine kinase-related protein, C-terminal [PR00344] (538-552)